Protein AF-A0A931XKP1-F1 (afdb_monomer_lite)

pLDDT: mean 71.16, std 20.83, range [29.48, 97.0]

Secondary structure (DSSP, 8-state):
-HHHHHHHHHHHHHHHHHHHHHHHHHTT--HHHHHHHHHHHTSTTSSS----HHHHHHHHHHHHHHHHHHHHHHS-HHHHHTTHHHHHHHHHHHHHHHHHHHHHHHHHTT--HHHHHHHHHHHH---HHHHHHHHHHTT-TTSHHHHHHHHHHHHHHHHHHHHHHHHHHTTS-TTTHHHHHHHHHHHHHHHHHHHHHHHHHHHHHHHHHHHHT--HHHHHHHHHHHHHHHHHHHHHTT--HHHHHHHHHHHHHHHHHHHHHHHHHTSTTHHHHHHHHHTTS--------------------------------------------------HHHHHHHHHHHHHHHHHHHHHHTT---------PPPPPPS---SSSSSSS--

Sequence (383 aa):
MAELGLIVDLVVVAAAALVGGGAARLLRQPTMVGYIVAGIAIGPYTPGPIGDVARVRTLAEVGVVLLMFTIGVELSLTRLAMVRDVAVYGGALQIVLTAAVGAVLGGWLGLPLAAALLFGAIVALSSTVVALRVLADRGQLGALHGRVALGVCLVQDLAVVPLIVVLPALGGPPEQLVGEVALALAKAAAILAIAYWLGGVLVPRVMQAIAAAQSRELFLLATIGLALGTALVASAFGLSLAVGAFLAGLVVSESEVRHRLTGHAARPAVRRAERRGAAGDTGGRGGGEGADHGDHRSRFRLHAARRRRGRPGGGAGRRDVVRRSGPRHAGGAAARRRLRAAAGRGAAEHARDAAALPARAHRRRPAAPRPGAALDTARRRGG

Structure (mmCIF, N/CA/C/O backbone):
data_AF-A0A931XKP1-F1
#
_entry.id   AF-A0A931XKP1-F1
#
loop_
_atom_site.group_PDB
_atom_site.id
_atom_site.type_symbol
_atom_site.label_atom_id
_atom_site.label_alt_id
_atom_site.label_comp_id
_atom_site.label_asym_id
_atom_site.label_entity_id
_atom_site.label_seq_id
_atom_site.pdbx_PDB_ins_code
_atom_site.Cartn_x
_atom_site.Cartn_y
_atom_site.Cartn_z
_atom_site.occupancy
_atom_site.B_iso_or_equiv
_atom_site.auth_seq_id
_atom_site.auth_comp_id
_atom_site.auth_asym_id
_atom_site.auth_atom_id
_atom_site.pdbx_PDB_model_num
ATOM 1 N N . MET A 1 1 ? 21.775 23.637 15.747 1.00 56.00 1 MET A N 1
ATOM 2 C CA . MET A 1 1 ? 21.099 24.003 14.477 1.00 56.00 1 MET A CA 1
ATOM 3 C C . MET A 1 1 ? 20.448 22.812 13.761 1.00 56.00 1 MET A C 1
ATOM 5 O O . MET A 1 1 ? 19.444 23.032 13.102 1.00 56.00 1 MET A O 1
ATOM 9 N N . ALA A 1 2 ? 20.937 21.568 13.906 1.00 60.50 2 ALA A N 1
ATOM 10 C CA . ALA A 1 2 ? 20.334 20.387 13.263 1.00 60.50 2 ALA A CA 1
ATOM 11 C C . ALA A 1 2 ? 18.875 20.098 13.687 1.00 60.50 2 ALA A C 1
ATOM 13 O O . ALA A 1 2 ? 18.058 19.760 12.833 1.00 60.50 2 ALA A O 1
ATOM 14 N N . GLU A 1 3 ? 18.531 20.294 14.968 1.00 62.72 3 GLU A N 1
ATOM 15 C CA . GLU A 1 3 ? 17.158 20.086 15.469 1.00 62.72 3 GLU A CA 1
ATOM 16 C C . GLU A 1 3 ? 16.148 21.103 14.925 1.00 62.72 3 GLU A C 1
ATOM 18 O O . GLU A 1 3 ? 15.026 20.741 14.579 1.00 62.72 3 GLU A O 1
ATOM 23 N N . LEU A 1 4 ? 16.567 22.363 14.757 1.00 77.19 4 LEU A N 1
ATOM 24 C CA . LEU A 1 4 ? 15.743 23.387 14.106 1.00 77.19 4 LEU A CA 1
ATOM 25 C C . LEU A 1 4 ? 15.487 23.048 12.632 1.00 77.19 4 LEU A C 1
ATOM 27 O O . LEU A 1 4 ? 14.446 23.423 12.109 1.00 77.19 4 LEU A O 1
ATOM 31 N N . GLY A 1 5 ? 16.389 22.303 11.983 1.00 81.62 5 GLY A N 1
ATOM 32 C CA . GLY A 1 5 ? 16.237 21.894 10.586 1.00 81.62 5 GLY A CA 1
ATOM 33 C C . GLY A 1 5 ? 14.982 21.054 10.347 1.00 81.62 5 GLY A C 1
ATOM 34 O O . GLY A 1 5 ? 14.227 21.354 9.434 1.00 81.62 5 GLY A O 1
ATOM 35 N N . LEU A 1 6 ? 14.693 20.075 11.215 1.00 82.38 6 LEU A N 1
ATOM 36 C CA . LEU A 1 6 ? 13.483 19.252 11.076 1.00 82.38 6 LEU A CA 1
ATOM 37 C C . LEU A 1 6 ? 12.203 20.079 11.266 1.00 82.38 6 LEU A C 1
ATOM 39 O O . LEU A 1 6 ? 11.222 19.880 10.555 1.00 82.38 6 LEU A O 1
ATOM 43 N N . ILE A 1 7 ? 12.208 21.001 12.232 1.00 86.12 7 ILE A N 1
ATOM 44 C CA . ILE A 1 7 ? 11.059 21.872 12.500 1.00 86.12 7 ILE A CA 1
ATOM 45 C C . ILE A 1 7 ? 10.824 22.807 11.311 1.00 86.12 7 ILE A C 1
ATOM 47 O O . ILE A 1 7 ? 9.687 22.958 10.872 1.00 86.12 7 ILE A O 1
ATOM 51 N N . VAL A 1 8 ? 11.887 23.405 10.770 1.00 86.44 8 VAL A N 1
ATOM 52 C CA . VAL A 1 8 ? 11.811 24.264 9.582 1.00 86.44 8 VAL A CA 1
ATOM 53 C C . VAL A 1 8 ? 11.289 23.473 8.385 1.00 86.44 8 VAL A C 1
ATOM 55 O O . VAL A 1 8 ? 10.339 23.927 7.751 1.00 86.44 8 VAL A O 1
ATOM 58 N N . ASP A 1 9 ? 11.819 22.274 8.132 1.00 85.50 9 ASP A N 1
ATOM 59 C CA . ASP A 1 9 ? 11.344 21.392 7.060 1.00 85.50 9 ASP A CA 1
ATOM 60 C C . ASP A 1 9 ? 9.846 21.088 7.221 1.00 85.50 9 ASP A C 1
ATOM 62 O O . ASP A 1 9 ? 9.080 21.196 6.264 1.00 85.50 9 ASP A O 1
ATOM 66 N N . LEU A 1 10 ? 9.391 20.790 8.443 1.00 87.06 10 LEU A N 1
ATOM 67 C CA . LEU A 1 10 ? 7.980 20.529 8.727 1.00 87.06 10 LEU A CA 1
ATOM 68 C C . LEU A 1 10 ? 7.099 21.754 8.465 1.00 87.06 10 LEU A C 1
ATOM 70 O O . LEU A 1 10 ? 6.031 21.627 7.869 1.00 87.06 10 LEU A O 1
ATOM 74 N N . VAL A 1 11 ? 7.536 22.935 8.907 1.00 88.94 11 VAL A N 1
ATOM 75 C CA . VAL A 1 11 ? 6.804 24.191 8.704 1.00 88.94 11 VAL A CA 1
ATOM 76 C C . VAL A 1 11 ? 6.710 24.515 7.216 1.00 88.94 11 VAL A C 1
ATOM 78 O O . VAL A 1 11 ? 5.626 24.850 6.740 1.00 88.94 11 VAL A O 1
ATOM 81 N N . VAL A 1 12 ? 7.806 24.368 6.468 1.00 88.00 12 VAL A N 1
ATOM 82 C CA . VAL A 1 12 ? 7.839 24.603 5.018 1.00 88.00 12 VAL A CA 1
ATOM 83 C C . VAL A 1 12 ? 6.933 23.612 4.291 1.00 88.00 12 VAL A C 1
ATOM 85 O O . VAL A 1 12 ? 6.090 24.034 3.499 1.00 88.00 12 VAL A O 1
ATOM 88 N N . VAL A 1 13 ? 7.033 22.314 4.596 1.00 89.12 13 VAL A N 1
ATOM 89 C CA . VAL A 1 13 ? 6.177 21.274 4.004 1.00 89.12 13 VAL A CA 1
ATOM 90 C C . VAL A 1 13 ? 4.704 21.524 4.329 1.00 89.12 13 VAL A C 1
ATOM 92 O O . VAL A 1 13 ? 3.862 21.445 3.437 1.00 89.12 13 VAL A O 1
ATOM 95 N N . ALA A 1 14 ? 4.372 21.874 5.574 1.00 90.56 14 ALA A N 1
ATOM 96 C CA . ALA A 1 14 ? 2.999 22.160 5.984 1.00 90.56 14 ALA A CA 1
ATOM 97 C C . ALA A 1 14 ? 2.441 23.419 5.302 1.00 90.56 14 ALA A C 1
ATOM 99 O O . ALA A 1 14 ? 1.307 23.402 4.819 1.00 90.56 14 ALA A O 1
ATOM 100 N N . ALA A 1 15 ? 3.231 24.492 5.216 1.00 92.25 15 ALA A N 1
ATOM 101 C CA . ALA A 1 15 ? 2.845 25.719 4.528 1.00 92.25 15 ALA A CA 1
ATOM 102 C C . ALA A 1 15 ? 2.634 25.473 3.027 1.00 92.25 15 ALA A C 1
ATOM 104 O O . ALA A 1 15 ? 1.596 25.850 2.478 1.00 92.25 15 ALA A O 1
ATOM 105 N N . ALA A 1 16 ? 3.566 24.776 2.374 1.00 91.50 16 ALA A N 1
ATOM 106 C CA . ALA A 1 16 ? 3.456 24.412 0.967 1.00 91.50 16 ALA A CA 1
ATOM 107 C C . ALA A 1 16 ? 2.236 23.516 0.713 1.00 91.50 16 ALA A C 1
ATOM 109 O O . ALA A 1 16 ? 1.467 23.773 -0.212 1.00 91.50 16 ALA A O 1
ATOM 110 N N . ALA A 1 17 ? 1.997 22.513 1.563 1.00 92.25 17 ALA A N 1
ATOM 111 C CA . ALA A 1 17 ? 0.823 21.652 1.475 1.00 92.25 17 ALA A CA 1
ATOM 112 C C . ALA A 1 17 ? -0.487 22.433 1.675 1.00 92.25 17 ALA A C 1
ATOM 114 O O . ALA A 1 17 ? -1.465 22.166 0.977 1.00 92.25 17 ALA A O 1
ATOM 115 N N . LEU A 1 18 ? -0.522 23.419 2.577 1.00 94.94 18 LEU A N 1
ATOM 116 C CA . LEU A 1 18 ? -1.689 24.277 2.788 1.00 94.94 18 LEU A CA 1
ATOM 117 C C . LEU A 1 18 ? -1.983 25.139 1.556 1.00 94.94 18 LEU A C 1
ATOM 119 O O . LEU A 1 18 ? -3.131 25.195 1.111 1.00 94.94 18 LEU A O 1
ATOM 123 N N . VAL A 1 19 ? -0.954 25.752 0.969 1.00 95.75 19 VAL A N 1
ATOM 124 C CA . VAL A 1 19 ? -1.081 26.546 -0.262 1.00 95.75 19 VAL A CA 1
ATOM 125 C C . VAL A 1 19 ? -1.497 25.660 -1.436 1.00 95.75 19 VAL A C 1
ATOM 127 O O . VAL A 1 19 ? -2.503 25.940 -2.086 1.00 95.75 19 VAL A O 1
ATOM 130 N N . GLY A 1 20 ? -0.784 24.559 -1.684 1.00 95.44 20 GLY A N 1
ATOM 131 C CA . GLY A 1 20 ? -1.057 23.647 -2.795 1.00 95.44 20 GLY A CA 1
ATOM 132 C C . GLY A 1 20 ? -2.411 22.954 -2.674 1.00 95.44 20 GLY A C 1
ATOM 133 O O . GLY A 1 20 ? -3.186 22.927 -3.630 1.00 95.44 20 GLY A O 1
ATOM 134 N N . GLY A 1 21 ? -2.749 22.443 -1.490 1.00 94.25 21 GLY A N 1
ATOM 135 C CA . GLY A 1 21 ? -4.053 21.843 -1.211 1.00 94.25 21 GLY A CA 1
ATOM 136 C C . GLY A 1 21 ? -5.198 22.855 -1.298 1.00 94.25 21 GLY A C 1
ATOM 137 O O . GLY A 1 21 ? -6.258 22.538 -1.841 1.00 94.25 21 GLY A O 1
ATOM 138 N N . GLY A 1 22 ? -4.982 24.085 -0.821 1.00 94.69 22 GLY A N 1
ATOM 139 C CA . GLY A 1 22 ? -5.926 25.194 -0.960 1.00 94.69 22 GLY A CA 1
ATOM 140 C C . GLY A 1 22 ? -6.169 25.571 -2.422 1.00 94.69 22 GLY A C 1
ATOM 141 O O . GLY A 1 22 ? -7.321 25.675 -2.845 1.00 94.69 22 GLY A O 1
ATOM 142 N N . ALA A 1 23 ? -5.101 25.684 -3.215 1.00 96.06 23 ALA A N 1
ATOM 143 C CA . ALA A 1 23 ? -5.175 25.940 -4.650 1.00 96.06 23 ALA A CA 1
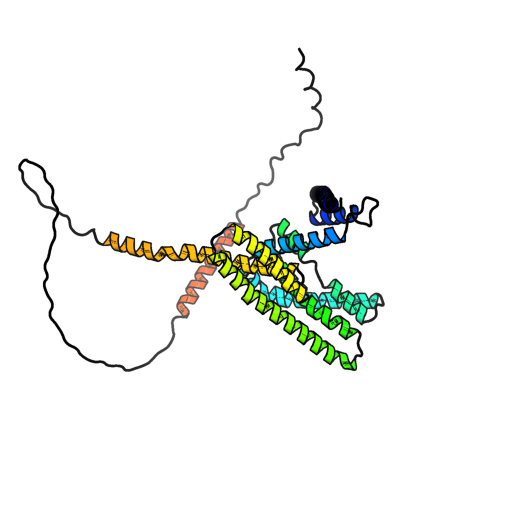ATOM 144 C C . ALA A 1 23 ? -5.897 24.805 -5.394 1.00 96.06 23 ALA A C 1
ATOM 146 O O . ALA A 1 23 ? -6.819 25.066 -6.166 1.00 96.06 23 ALA A O 1
ATOM 147 N N . ALA A 1 24 ? -5.563 23.542 -5.109 1.00 94.50 24 ALA A N 1
ATOM 148 C CA . ALA A 1 24 ? -6.254 22.389 -5.685 1.00 94.50 24 ALA A CA 1
ATOM 149 C C . ALA A 1 24 ? -7.754 22.415 -5.359 1.00 94.50 24 ALA A C 1
ATOM 151 O O . ALA A 1 24 ? -8.585 22.242 -6.250 1.00 94.50 24 ALA A O 1
ATOM 152 N N . ARG A 1 25 ? -8.117 22.723 -4.107 1.00 92.25 25 ARG A N 1
ATOM 153 C CA . ARG A 1 25 ? -9.518 22.863 -3.696 1.00 92.25 25 ARG A CA 1
ATOM 154 C C . ARG A 1 25 ? -10.227 23.999 -4.438 1.00 92.25 25 ARG A C 1
ATOM 156 O O . ARG A 1 25 ? -11.373 23.815 -4.847 1.00 92.25 25 ARG A O 1
ATOM 163 N N . LEU A 1 26 ? -9.566 25.142 -4.639 1.00 94.19 26 LEU A N 1
ATOM 164 C CA . LEU A 1 26 ? -10.112 26.270 -5.402 1.00 94.19 26 LEU A CA 1
ATOM 165 C C . LEU A 1 26 ? -10.376 25.886 -6.867 1.00 94.19 26 LEU A C 1
ATOM 167 O O . LEU A 1 26 ? -11.410 26.245 -7.428 1.00 94.19 26 LEU A O 1
ATOM 171 N N . LEU A 1 27 ? -9.492 25.071 -7.445 1.00 94.94 27 LEU A N 1
ATOM 172 C CA . LEU A 1 27 ? -9.618 24.504 -8.790 1.00 94.94 27 LEU A CA 1
ATOM 173 C C . LEU A 1 27 ? -10.563 23.291 -8.869 1.00 94.94 27 LEU A C 1
ATOM 175 O O . LEU A 1 27 ? -10.688 22.682 -9.932 1.00 94.94 27 LEU A O 1
ATOM 179 N N . ARG A 1 28 ? -11.239 22.928 -7.767 1.00 90.75 28 ARG A N 1
ATOM 180 C CA . ARG A 1 28 ? -12.117 21.745 -7.649 1.00 90.75 28 ARG A CA 1
ATOM 181 C C . ARG A 1 28 ? -11.408 20.413 -7.937 1.00 90.75 28 ARG A C 1
ATOM 183 O O . ARG A 1 28 ? -12.041 19.454 -8.374 1.00 90.75 28 ARG A O 1
ATOM 190 N N . GLN A 1 29 ? -10.108 20.351 -7.670 1.00 90.38 29 GLN A N 1
ATOM 191 C CA . GLN A 1 29 ? -9.283 19.149 -7.773 1.00 90.38 29 GLN A CA 1
ATOM 192 C C . GLN A 1 29 ? -9.132 18.454 -6.406 1.00 90.38 29 GLN A C 1
ATOM 194 O O . GLN A 1 29 ? -9.282 19.103 -5.365 1.00 90.38 29 GLN A O 1
ATOM 199 N N . PRO A 1 30 ? -8.823 17.142 -6.371 1.00 86.38 30 PRO A N 1
ATOM 200 C CA . PRO A 1 30 ? -8.467 16.451 -5.134 1.00 86.38 30 PRO A CA 1
ATOM 201 C C . PRO A 1 30 ? -7.261 17.113 -4.454 1.00 86.38 30 PRO A C 1
ATOM 203 O O . PRO A 1 30 ? -6.256 17.401 -5.104 1.00 86.38 30 PRO A O 1
ATOM 206 N N . THR A 1 31 ? -7.331 17.315 -3.138 1.00 89.00 31 THR A N 1
ATOM 207 C CA . THR A 1 31 ? -6.280 17.990 -2.350 1.00 89.00 31 THR A CA 1
ATOM 208 C C . THR A 1 31 ? -4.924 17.293 -2.446 1.00 89.00 31 THR A C 1
ATOM 210 O O . THR A 1 31 ? -3.903 17.973 -2.486 1.00 89.00 31 THR A O 1
ATOM 213 N N . MET A 1 32 ? -4.912 15.962 -2.585 1.00 88.00 32 MET A N 1
ATOM 214 C CA . MET A 1 32 ? -3.701 15.166 -2.827 1.00 88.00 32 MET A CA 1
ATOM 215 C C . MET A 1 32 ? -2.896 15.645 -4.039 1.00 88.00 32 MET A C 1
ATOM 217 O O . MET A 1 32 ? -1.671 15.676 -3.972 1.00 88.00 32 MET A O 1
ATOM 221 N N . VAL A 1 33 ? -3.558 16.068 -5.123 1.00 89.69 33 VAL A N 1
ATOM 222 C CA . VAL A 1 33 ? -2.868 16.620 -6.303 1.00 89.69 33 VAL A CA 1
ATOM 223 C C . VAL A 1 33 ? -2.116 17.892 -5.915 1.00 89.69 33 VAL A C 1
ATOM 225 O O . VAL A 1 33 ? -0.951 18.056 -6.261 1.00 89.69 33 VAL A O 1
ATOM 228 N N . GLY A 1 34 ? -2.757 18.755 -5.124 1.00 92.12 34 GLY A N 1
ATOM 229 C CA . GLY A 1 34 ? -2.144 19.966 -4.586 1.00 92.12 34 GLY A CA 1
ATOM 230 C C . GLY A 1 34 ? -0.942 19.686 -3.687 1.00 92.12 34 GLY A C 1
ATOM 231 O O . GLY A 1 34 ? 0.064 20.379 -3.796 1.00 92.12 34 GLY A O 1
ATOM 232 N N . TYR A 1 35 ? -1.014 18.655 -2.840 1.00 91.19 35 TYR A N 1
ATOM 233 C CA . TYR A 1 35 ? 0.106 18.249 -1.984 1.00 91.19 35 TYR A CA 1
ATOM 234 C C . TYR A 1 35 ? 1.300 17.731 -2.792 1.00 91.19 35 TYR A C 1
ATOM 236 O O . TYR A 1 35 ? 2.434 18.088 -2.489 1.00 91.19 35 TYR A O 1
ATOM 244 N N . ILE A 1 36 ? 1.055 16.938 -3.842 1.00 90.94 36 ILE A N 1
ATOM 245 C CA . ILE A 1 36 ? 2.113 16.426 -4.726 1.00 90.94 36 ILE A CA 1
ATOM 246 C C . ILE A 1 36 ? 2.783 17.579 -5.478 1.00 90.94 36 ILE A C 1
ATOM 248 O O . ILE A 1 36 ? 4.006 17.678 -5.475 1.00 90.94 36 ILE A O 1
ATOM 252 N N . VAL A 1 37 ? 1.997 18.481 -6.075 1.00 91.56 37 VAL A N 1
ATOM 253 C CA . VAL A 1 37 ? 2.530 19.649 -6.797 1.00 91.56 37 VAL A CA 1
ATOM 254 C C . VAL A 1 37 ? 3.321 20.560 -5.859 1.00 91.56 37 VAL A C 1
ATOM 256 O O . VAL A 1 37 ? 4.417 20.986 -6.210 1.00 91.56 37 VAL A O 1
ATOM 259 N N . ALA A 1 38 ? 2.811 20.811 -4.650 1.00 91.00 38 ALA A N 1
ATOM 260 C CA . ALA A 1 38 ? 3.537 21.563 -3.632 1.00 91.00 38 ALA A CA 1
ATOM 261 C C . ALA A 1 38 ? 4.861 20.886 -3.260 1.00 91.00 38 ALA A C 1
ATOM 263 O O . ALA A 1 38 ? 5.884 21.559 -3.210 1.00 91.00 38 ALA A O 1
ATOM 264 N N . GLY A 1 39 ? 4.858 19.563 -3.060 1.00 89.75 39 GLY A N 1
ATOM 265 C CA . GLY A 1 39 ? 6.057 18.777 -2.770 1.00 89.75 39 GLY A CA 1
ATOM 266 C C . GLY A 1 39 ? 7.102 18.828 -3.887 1.00 89.75 39 GLY A C 1
ATOM 267 O O . GLY A 1 39 ? 8.287 18.953 -3.601 1.00 89.75 39 GLY A O 1
ATOM 268 N N . ILE A 1 40 ? 6.677 18.794 -5.155 1.00 88.88 40 ILE A N 1
ATOM 269 C CA . ILE A 1 40 ? 7.571 18.976 -6.311 1.00 88.88 40 ILE A CA 1
ATOM 270 C C . ILE A 1 40 ? 8.167 20.392 -6.304 1.00 88.88 40 ILE A C 1
ATOM 272 O O . ILE A 1 40 ? 9.373 20.551 -6.495 1.00 88.88 40 ILE A O 1
ATOM 276 N N . ALA A 1 41 ? 7.343 21.407 -6.027 1.00 87.81 41 ALA A N 1
ATOM 277 C CA . ALA A 1 41 ? 7.756 22.809 -6.010 1.00 87.81 41 ALA A CA 1
ATOM 278 C C . ALA A 1 41 ? 8.759 23.147 -4.891 1.00 87.81 41 ALA A C 1
ATOM 280 O O . ALA A 1 41 ? 9.595 24.021 -5.078 1.00 87.81 41 ALA A O 1
ATOM 281 N N . ILE A 1 42 ? 8.700 22.466 -3.743 1.00 87.00 42 ILE A N 1
ATOM 282 C CA . ILE A 1 42 ? 9.685 22.629 -2.652 1.00 87.00 42 ILE A CA 1
ATOM 283 C C . ILE A 1 42 ? 10.775 21.545 -2.657 1.00 87.00 42 ILE A C 1
ATOM 285 O O . ILE A 1 42 ? 11.597 21.482 -1.746 1.00 87.00 42 ILE A O 1
ATOM 289 N N . GLY A 1 43 ? 10.743 20.646 -3.641 1.00 85.12 43 GLY A N 1
ATOM 290 C CA . GLY A 1 43 ? 11.675 19.534 -3.762 1.00 85.12 43 GLY A CA 1
ATOM 291 C C . GLY A 1 43 ? 13.014 19.942 -4.386 1.00 85.12 43 GLY A C 1
ATOM 292 O O . GLY A 1 43 ? 13.148 21.045 -4.915 1.00 85.12 43 GLY A O 1
ATOM 293 N N . PRO A 1 44 ? 13.998 19.024 -4.420 1.00 82.31 44 PRO A N 1
ATOM 294 C CA . PRO A 1 44 ? 15.345 19.295 -4.941 1.00 82.31 44 PRO A CA 1
ATOM 295 C C . PRO A 1 44 ? 15.383 19.660 -6.433 1.00 82.31 44 PRO A C 1
ATOM 297 O O . PRO A 1 44 ? 16.399 20.133 -6.930 1.00 82.31 44 PRO A O 1
ATOM 300 N N . TYR A 1 45 ? 14.285 19.424 -7.152 1.00 80.69 45 TYR A N 1
ATOM 301 C CA . TYR A 1 45 ? 14.147 19.695 -8.582 1.00 80.69 45 TYR A CA 1
ATOM 302 C C . TYR A 1 45 ? 13.662 21.120 -8.890 1.00 80.69 45 TYR A C 1
ATOM 304 O O . TYR A 1 45 ? 13.551 21.474 -10.062 1.00 80.69 45 TYR A O 1
ATOM 312 N N . THR A 1 46 ? 13.384 21.935 -7.867 1.00 80.94 46 THR A N 1
ATOM 313 C CA . THR A 1 46 ? 12.979 23.338 -8.014 1.00 80.94 46 THR A CA 1
ATOM 314 C C . THR A 1 46 ? 14.045 24.251 -7.390 1.00 80.94 46 THR A C 1
ATOM 316 O O . THR A 1 46 ? 14.576 23.918 -6.330 1.00 80.94 46 THR A O 1
ATOM 319 N N . PRO A 1 47 ? 14.393 25.401 -8.003 1.00 73.25 47 PRO A N 1
ATOM 320 C CA . PRO A 1 47 ? 15.362 26.329 -7.423 1.00 73.25 47 PRO A CA 1
ATOM 321 C C . PRO A 1 47 ? 14.884 26.860 -6.062 1.00 73.25 47 PRO A C 1
ATOM 323 O O . PRO A 1 47 ? 13.808 27.450 -5.974 1.00 73.25 47 PRO A O 1
ATOM 326 N N . GLY A 1 48 ? 15.680 26.685 -5.004 1.00 72.25 48 GLY A N 1
ATOM 327 C CA . GLY A 1 48 ? 15.346 27.176 -3.665 1.00 72.25 48 GLY A CA 1
ATOM 328 C C . GLY A 1 48 ? 16.071 26.433 -2.537 1.00 72.25 48 GLY A C 1
ATOM 329 O O . GLY A 1 48 ? 16.934 25.598 -2.806 1.00 72.25 48 GLY A O 1
ATOM 330 N N . PRO A 1 49 ? 15.749 26.739 -1.266 1.00 66.50 49 PRO A N 1
ATOM 331 C CA . PRO A 1 49 ? 16.238 25.985 -0.117 1.00 66.50 49 PRO A CA 1
ATOM 332 C C . PRO A 1 49 ? 15.715 24.546 -0.175 1.00 66.50 49 PRO A C 1
ATOM 334 O O . PRO A 1 49 ? 14.506 24.322 -0.141 1.00 66.50 49 PRO A O 1
ATOM 337 N N . ILE A 1 50 ? 16.622 23.575 -0.265 1.00 67.25 50 ILE A N 1
ATOM 338 C CA . ILE A 1 50 ? 16.281 22.151 -0.333 1.00 67.25 50 ILE A CA 1
ATOM 339 C C . ILE A 1 50 ? 16.316 21.588 1.089 1.00 67.25 50 ILE A C 1
ATOM 341 O O . ILE A 1 50 ? 17.376 21.542 1.714 1.00 67.25 50 ILE A O 1
ATOM 345 N N . GLY A 1 51 ? 15.153 21.176 1.595 1.00 68.31 51 GLY A N 1
ATOM 346 C CA . GLY A 1 51 ? 15.045 20.436 2.854 1.00 68.31 51 GLY A CA 1
ATOM 347 C C . GLY A 1 51 ? 15.639 19.031 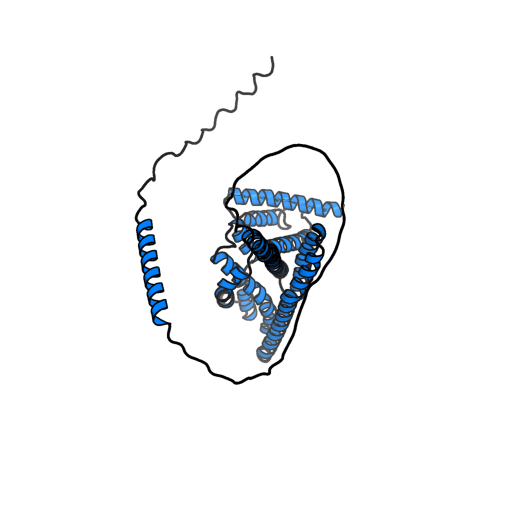2.739 1.00 68.31 51 GLY A C 1
ATOM 348 O O . GLY A 1 51 ? 15.832 18.496 1.643 1.00 68.31 51 GLY A O 1
ATOM 349 N N . ASP A 1 52 ? 15.924 18.398 3.872 1.00 76.75 52 ASP A N 1
ATOM 350 C CA . ASP A 1 52 ? 16.498 17.054 3.873 1.00 76.75 52 ASP A CA 1
ATOM 351 C C . ASP A 1 52 ? 15.442 16.009 3.481 1.00 76.75 52 ASP A C 1
ATOM 353 O O . ASP A 1 52 ? 14.593 15.596 4.278 1.00 76.75 52 ASP A O 1
ATOM 357 N N . VAL A 1 53 ? 15.509 15.561 2.225 1.00 81.44 53 VAL A N 1
ATOM 358 C CA . VAL A 1 53 ? 14.563 14.603 1.636 1.00 81.44 53 VAL A CA 1
ATOM 359 C C . VAL A 1 53 ? 14.501 13.299 2.436 1.00 81.44 53 VAL A C 1
ATOM 361 O O . VAL A 1 53 ? 13.426 12.708 2.546 1.00 81.44 53 VAL A O 1
ATOM 364 N N . ALA A 1 54 ? 15.613 12.851 3.029 1.00 83.00 54 ALA A N 1
ATOM 365 C CA . ALA A 1 54 ? 15.631 11.622 3.816 1.00 83.00 54 ALA A CA 1
ATOM 366 C C . ALA A 1 54 ? 14.820 11.782 5.111 1.00 83.00 54 ALA A C 1
ATOM 368 O O . ALA A 1 54 ? 14.013 10.912 5.442 1.00 83.00 54 ALA A O 1
ATOM 369 N N . ARG A 1 55 ? 14.960 12.920 5.804 1.00 82.31 55 ARG A N 1
ATOM 370 C CA . ARG A 1 55 ? 14.162 13.227 7.005 1.00 82.31 55 ARG A CA 1
ATOM 371 C C . ARG A 1 55 ? 12.674 13.351 6.692 1.00 82.31 55 ARG A C 1
ATOM 373 O O . ARG A 1 55 ? 11.852 12.756 7.390 1.00 82.31 55 ARG A O 1
ATOM 380 N N . VAL A 1 56 ? 12.329 14.071 5.623 1.00 84.31 56 VAL A N 1
ATOM 381 C CA . VAL A 1 56 ? 10.932 14.229 5.187 1.00 84.31 56 VAL A CA 1
ATOM 382 C C . VAL A 1 56 ? 10.326 12.882 4.784 1.00 84.31 56 VAL A C 1
ATOM 384 O O . VAL A 1 56 ? 9.174 12.610 5.118 1.00 84.31 56 VAL A O 1
ATOM 387 N N . ARG A 1 57 ? 11.099 12.002 4.133 1.00 87.94 57 ARG A N 1
ATOM 388 C CA . ARG A 1 57 ? 10.650 10.656 3.750 1.00 87.94 57 ARG A CA 1
ATOM 389 C C . ARG A 1 57 ? 10.291 9.798 4.960 1.00 87.94 57 ARG A C 1
ATOM 391 O O . ARG A 1 57 ? 9.200 9.235 4.981 1.00 87.94 57 ARG A O 1
ATOM 398 N N . THR A 1 58 ? 11.154 9.730 5.972 1.00 87.31 58 THR A N 1
ATOM 399 C CA . THR A 1 58 ? 10.869 8.958 7.195 1.00 87.31 58 THR A CA 1
ATOM 400 C C . THR A 1 58 ? 9.596 9.457 7.878 1.00 87.31 58 THR A C 1
ATOM 402 O O . THR A 1 58 ? 8.757 8.668 8.312 1.00 87.31 58 THR A O 1
ATOM 405 N N . LEU A 1 59 ? 9.400 10.778 7.926 1.00 87.19 59 LEU A N 1
ATOM 406 C CA . LEU A 1 59 ? 8.193 11.361 8.504 1.00 87.19 59 LEU A CA 1
ATOM 407 C C . LEU A 1 59 ? 6.940 11.060 7.664 1.00 87.19 59 LEU A C 1
ATOM 409 O O . LEU A 1 59 ? 5.874 10.777 8.215 1.00 87.19 59 LEU A O 1
ATOM 413 N N . ALA A 1 60 ? 7.067 11.076 6.335 1.00 89.19 60 ALA A N 1
ATOM 414 C CA . ALA A 1 60 ? 5.991 10.709 5.422 1.00 89.19 60 ALA A CA 1
ATOM 415 C C . ALA A 1 60 ? 5.574 9.240 5.592 1.00 89.19 60 ALA A C 1
ATOM 417 O O . ALA A 1 60 ? 4.379 8.951 5.590 1.00 89.19 60 ALA A O 1
ATOM 418 N N . GLU A 1 61 ? 6.521 8.323 5.808 1.00 89.25 61 GLU A N 1
ATOM 419 C CA . GLU A 1 61 ? 6.234 6.909 6.083 1.00 89.25 61 GLU A CA 1
ATOM 420 C C . GLU A 1 61 ? 5.410 6.738 7.370 1.00 89.25 61 GLU A C 1
ATOM 422 O O . GLU A 1 61 ? 4.403 6.026 7.366 1.00 89.25 61 GLU A O 1
ATOM 427 N N . VAL A 1 62 ? 5.748 7.468 8.441 1.00 91.12 62 VAL A N 1
ATOM 428 C CA . VAL A 1 62 ? 4.942 7.499 9.677 1.00 91.12 62 VAL A CA 1
ATOM 429 C C . VAL A 1 62 ? 3.541 8.061 9.411 1.00 91.12 62 VAL A C 1
ATOM 431 O O . VAL A 1 62 ? 2.547 7.483 9.853 1.00 91.12 62 VAL A O 1
ATOM 434 N N . GLY A 1 63 ? 3.435 9.153 8.650 1.00 91.25 63 GLY A N 1
ATOM 435 C CA . GLY A 1 63 ? 2.147 9.734 8.262 1.00 91.25 63 GLY A CA 1
ATOM 436 C C . GLY A 1 63 ? 1.265 8.758 7.474 1.00 91.25 63 GLY A C 1
ATOM 437 O O . GLY A 1 63 ? 0.066 8.659 7.739 1.00 91.25 63 GLY A O 1
ATOM 438 N N . VAL A 1 64 ? 1.855 7.989 6.553 1.00 90.44 64 VAL A N 1
ATOM 439 C CA . VAL A 1 64 ? 1.161 6.938 5.795 1.00 90.44 64 VAL A CA 1
ATOM 440 C C . VAL A 1 64 ? 0.697 5.810 6.713 1.00 90.44 64 VAL A C 1
ATOM 442 O O . VAL A 1 64 ? -0.447 5.375 6.585 1.00 90.44 64 VAL A O 1
ATOM 445 N N . VAL A 1 65 ? 1.527 5.368 7.662 1.00 92.44 65 VAL A N 1
ATOM 446 C CA . VAL A 1 65 ? 1.143 4.356 8.660 1.00 92.44 65 VAL A CA 1
ATOM 447 C C . VAL A 1 65 ? -0.074 4.817 9.461 1.00 92.44 65 VAL A C 1
ATOM 449 O O . VAL A 1 65 ? -1.068 4.097 9.531 1.00 92.44 65 VAL A O 1
ATOM 452 N N . LEU A 1 66 ? -0.048 6.036 10.004 1.00 92.00 66 LEU A N 1
ATOM 453 C CA . LEU A 1 66 ? -1.165 6.576 10.786 1.00 92.00 66 LEU A CA 1
ATOM 454 C C . LEU A 1 66 ? -2.435 6.753 9.940 1.00 92.00 66 LEU A C 1
ATOM 456 O O . LEU A 1 66 ? -3.536 6.441 10.402 1.00 92.00 66 LEU A O 1
ATOM 460 N N . LEU A 1 67 ? -2.296 7.207 8.691 1.00 90.38 67 LEU A N 1
ATOM 461 C CA . LEU A 1 67 ? -3.413 7.341 7.759 1.00 90.38 67 LEU A CA 1
ATOM 462 C C . LEU A 1 67 ? -4.055 5.983 7.458 1.00 90.38 67 LEU A C 1
ATOM 464 O O . LEU A 1 67 ? -5.269 5.834 7.575 1.00 90.38 67 LEU A O 1
ATOM 468 N N . MET A 1 68 ? -3.249 4.992 7.083 1.00 89.56 68 MET A N 1
ATOM 469 C CA . MET A 1 68 ? -3.728 3.656 6.730 1.00 89.56 68 MET A CA 1
ATOM 470 C C . MET A 1 68 ? -4.335 2.938 7.930 1.00 89.56 68 MET A C 1
ATOM 472 O O . MET A 1 68 ? -5.376 2.301 7.794 1.00 89.56 68 MET A O 1
ATOM 476 N N . PHE A 1 69 ? -3.747 3.111 9.113 1.00 90.88 69 PHE A N 1
ATOM 477 C CA . PHE A 1 69 ? -4.327 2.639 10.363 1.00 90.88 69 PHE A CA 1
ATOM 478 C C . PHE A 1 69 ? -5.711 3.250 10.613 1.00 90.88 69 PHE A C 1
ATOM 480 O O . PHE A 1 69 ? -6.665 2.518 10.866 1.00 90.88 69 PHE A O 1
ATOM 487 N N . THR A 1 70 ? -5.841 4.573 10.480 1.00 89.00 70 THR A N 1
ATOM 488 C CA . THR A 1 70 ? -7.118 5.280 10.673 1.00 89.00 70 THR A CA 1
ATOM 489 C C . THR A 1 70 ? -8.184 4.768 9.706 1.00 89.00 70 THR A C 1
ATOM 491 O O . THR A 1 70 ? -9.281 4.418 10.135 1.00 89.00 70 THR A O 1
ATOM 494 N N . ILE A 1 71 ? -7.843 4.627 8.420 1.00 87.81 71 ILE A N 1
ATOM 495 C CA . ILE A 1 71 ? -8.749 4.040 7.421 1.00 87.81 71 ILE A CA 1
ATOM 496 C C . ILE A 1 71 ? -9.120 2.601 7.811 1.00 87.81 71 ILE A C 1
ATOM 498 O O . ILE A 1 71 ? -10.281 2.217 7.695 1.00 87.81 71 ILE A O 1
ATOM 502 N N . GLY A 1 72 ? -8.168 1.808 8.311 1.00 87.31 72 GLY A N 1
ATOM 503 C CA . GLY A 1 72 ? -8.423 0.458 8.813 1.00 87.31 72 GLY A CA 1
ATOM 504 C C . GLY A 1 72 ? -9.440 0.429 9.959 1.00 87.31 72 GLY A C 1
ATOM 505 O O . GLY A 1 72 ? -10.332 -0.415 9.950 1.00 87.31 72 GLY A O 1
ATOM 506 N N . VAL A 1 73 ? -9.351 1.366 10.910 1.00 86.44 73 VAL A N 1
ATOM 507 C CA . VAL A 1 73 ? -10.286 1.478 12.048 1.00 86.44 73 VAL A CA 1
ATOM 508 C C . VAL A 1 73 ? -11.696 1.875 11.601 1.00 86.44 73 VAL A C 1
ATOM 510 O O . VAL A 1 73 ? -12.679 1.389 12.159 1.00 86.44 73 VAL A O 1
ATOM 513 N N . GLU A 1 74 ? -11.818 2.736 10.590 1.00 83.62 74 GLU A N 1
ATOM 514 C CA . GLU A 1 74 ? -13.116 3.176 10.056 1.00 83.62 74 GLU A CA 1
ATOM 515 C C . GLU A 1 74 ? -13.862 2.080 9.274 1.00 83.62 74 GLU A C 1
ATOM 517 O O . GLU A 1 74 ? -15.072 2.179 9.028 1.00 83.62 74 GLU A O 1
ATOM 522 N N . LEU A 1 75 ? -13.159 1.026 8.862 1.00 80.19 75 LEU A N 1
ATOM 523 C CA . LEU A 1 75 ? -13.711 -0.043 8.043 1.00 80.19 75 LEU A CA 1
ATOM 524 C C . LEU A 1 75 ? -14.255 -1.200 8.871 1.00 80.19 75 LEU A C 1
ATOM 526 O O . LEU A 1 75 ? -13.900 -1.437 10.015 1.00 80.19 75 LEU A O 1
ATOM 530 N N . SER A 1 76 ? -15.144 -1.968 8.243 1.00 78.31 76 SER A N 1
ATOM 531 C CA . SER A 1 76 ? -15.738 -3.160 8.840 1.00 78.31 76 SER A CA 1
ATOM 532 C C . SER A 1 76 ? -15.300 -4.394 8.066 1.00 78.31 76 SER A C 1
ATOM 534 O O . SER A 1 76 ? -15.648 -4.550 6.890 1.00 78.31 76 SER A O 1
ATOM 536 N N . LEU A 1 77 ? -14.613 -5.309 8.752 1.00 77.50 77 LEU A N 1
ATOM 537 C CA . LEU A 1 77 ? -14.220 -6.615 8.216 1.00 77.50 77 LEU A CA 1
ATOM 538 C C . LEU A 1 77 ? -15.425 -7.409 7.694 1.00 77.50 77 LEU A C 1
ATOM 540 O O . LEU A 1 77 ? -15.375 -7.963 6.598 1.00 77.50 77 LEU A O 1
ATOM 544 N N . THR A 1 78 ? -16.558 -7.373 8.401 1.00 80.62 78 THR A N 1
ATOM 545 C CA . THR A 1 78 ? -17.808 -8.010 7.952 1.00 80.62 78 THR A CA 1
ATOM 546 C C . THR A 1 78 ? -18.280 -7.466 6.602 1.00 80.62 78 THR A C 1
ATOM 548 O O . THR A 1 78 ? -18.749 -8.215 5.748 1.00 80.62 78 THR A O 1
ATOM 551 N N . ARG A 1 79 ? -18.150 -6.153 6.381 1.00 81.00 79 ARG A N 1
ATOM 552 C CA . ARG A 1 79 ? -18.554 -5.508 5.124 1.00 81.00 79 ARG A CA 1
ATOM 553 C C . ARG A 1 79 ? -17.586 -5.795 3.984 1.00 81.00 79 ARG A C 1
ATOM 555 O O . ARG A 1 79 ? -18.040 -5.863 2.843 1.00 81.00 79 ARG A O 1
ATOM 562 N N . LEU A 1 80 ? -16.298 -5.945 4.280 1.00 83.06 80 LEU A N 1
ATOM 563 C CA . LEU A 1 80 ? -15.287 -6.341 3.303 1.00 83.06 80 LEU A CA 1
ATOM 564 C C . LEU A 1 80 ? -15.453 -7.813 2.898 1.00 83.06 80 LEU A C 1
ATOM 566 O O . LEU A 1 80 ? -15.379 -8.140 1.717 1.00 83.06 80 LEU A O 1
ATOM 570 N N . ALA A 1 81 ? -15.796 -8.685 3.851 1.00 85.50 81 ALA A N 1
ATOM 571 C CA . ALA A 1 81 ? -16.060 -10.099 3.594 1.00 85.50 81 ALA A CA 1
ATOM 572 C C . ALA A 1 81 ? -17.195 -10.323 2.575 1.00 85.50 81 ALA A C 1
ATOM 574 O O . ALA A 1 81 ? -17.137 -11.271 1.797 1.00 85.50 81 ALA A O 1
ATOM 575 N N . MET A 1 82 ? -18.185 -9.423 2.523 1.00 87.88 82 MET A N 1
ATOM 576 C CA . MET A 1 82 ? -19.287 -9.474 1.548 1.00 87.88 82 MET A CA 1
ATOM 577 C C . MET A 1 82 ? -18.837 -9.309 0.091 1.00 87.88 82 MET A C 1
ATOM 579 O O . MET A 1 82 ? -19.559 -9.723 -0.810 1.00 87.88 82 MET A O 1
ATOM 583 N N . VAL A 1 83 ? -17.681 -8.685 -0.155 1.00 88.81 83 VAL A N 1
ATOM 584 C CA . VAL A 1 83 ? -17.135 -8.462 -1.505 1.00 88.81 83 VAL A CA 1
ATOM 585 C C . VAL A 1 83 ? -15.868 -9.277 -1.763 1.00 88.81 83 VAL A C 1
ATOM 587 O O . VAL A 1 83 ? -15.198 -9.051 -2.768 1.00 88.81 83 VAL A O 1
ATOM 590 N N . ARG A 1 84 ? -15.531 -10.225 -0.876 1.00 89.00 84 ARG A N 1
ATOM 591 C CA . ARG A 1 84 ? -14.252 -10.950 -0.914 1.00 89.00 84 ARG A CA 1
ATOM 592 C C . ARG A 1 84 ? -14.021 -11.672 -2.242 1.00 89.00 84 ARG A C 1
ATOM 594 O O . ARG A 1 84 ? -12.913 -11.635 -2.751 1.00 89.00 84 ARG A O 1
ATOM 601 N N . ASP A 1 85 ? -15.057 -12.291 -2.810 1.00 91.00 85 ASP A N 1
ATOM 602 C CA . ASP A 1 85 ? -14.898 -13.122 -4.004 1.00 91.00 85 ASP A CA 1
ATOM 603 C C . ASP A 1 85 ? -14.590 -12.223 -5.213 1.00 91.00 85 ASP A C 1
ATOM 605 O O . ASP A 1 85 ? -13.654 -12.477 -5.966 1.00 91.00 85 ASP A O 1
ATOM 609 N N . VAL A 1 86 ? -15.307 -11.098 -5.336 1.00 92.50 86 VAL A N 1
ATOM 610 C CA . VAL A 1 86 ? -15.046 -10.086 -6.373 1.00 92.50 86 VAL A CA 1
ATOM 611 C C . VAL A 1 86 ? -13.674 -9.441 -6.177 1.00 92.50 86 VAL A C 1
ATOM 613 O O . VAL A 1 86 ? -12.957 -9.238 -7.148 1.00 92.50 86 VAL A O 1
ATOM 616 N N . ALA A 1 87 ? -13.284 -9.144 -4.937 1.00 89.25 87 ALA A N 1
ATOM 617 C CA . ALA A 1 87 ? -11.987 -8.552 -4.631 1.00 89.25 87 ALA A CA 1
ATOM 618 C C . ALA A 1 87 ? -10.817 -9.494 -4.957 1.00 89.25 87 ALA A C 1
ATOM 620 O O . ALA A 1 87 ? -9.883 -9.084 -5.638 1.00 89.25 87 ALA A O 1
ATOM 621 N N . VAL A 1 88 ? -10.879 -10.752 -4.511 1.00 90.06 88 VAL A N 1
ATOM 622 C CA . VAL A 1 88 ? -9.803 -11.738 -4.688 1.00 90.06 88 VAL A CA 1
ATOM 623 C C . VAL A 1 88 ? -9.703 -12.181 -6.140 1.00 90.06 88 VAL A C 1
ATOM 625 O O . VAL A 1 88 ? -8.651 -12.013 -6.752 1.00 90.06 88 VAL A O 1
ATOM 628 N N . TYR A 1 89 ? -10.786 -12.703 -6.719 1.00 93.44 89 TYR A N 1
ATOM 629 C CA . TYR A 1 89 ? -10.740 -13.211 -8.090 1.00 93.44 89 TYR A CA 1
ATOM 630 C C . TYR A 1 89 ? -10.672 -12.075 -9.109 1.00 93.44 89 TYR A C 1
ATOM 632 O O . TYR A 1 89 ? -9.892 -12.149 -10.055 1.00 93.44 89 TYR A O 1
ATOM 640 N N . GLY A 1 90 ? -11.443 -11.004 -8.903 1.00 93.06 90 GLY A N 1
ATOM 641 C CA . GLY A 1 90 ? -11.422 -9.839 -9.786 1.00 93.06 90 GLY A CA 1
ATOM 642 C C . GLY A 1 90 ? -10.110 -9.064 -9.701 1.00 93.06 90 GLY A C 1
ATOM 643 O O . GLY A 1 90 ? -9.591 -8.661 -10.736 1.00 93.06 90 GLY A O 1
ATOM 644 N N . GLY A 1 91 ? -9.535 -8.909 -8.504 1.00 92.38 91 GLY A N 1
ATOM 645 C CA . GLY A 1 91 ? -8.227 -8.279 -8.317 1.00 92.38 91 GLY A CA 1
ATOM 646 C C . GLY A 1 91 ? -7.095 -9.094 -8.935 1.00 92.38 91 GLY A C 1
ATOM 647 O O . GLY A 1 91 ? -6.312 -8.551 -9.705 1.00 92.38 91 GLY A O 1
ATOM 648 N N . ALA A 1 92 ? -7.050 -10.407 -8.689 1.00 91.88 92 ALA A N 1
ATOM 649 C CA . ALA A 1 92 ? -6.058 -11.285 -9.313 1.00 91.88 92 ALA A CA 1
ATOM 650 C C . ALA A 1 92 ? -6.161 -11.266 -10.846 1.00 91.88 92 ALA A C 1
ATOM 652 O O . ALA A 1 92 ? -5.150 -11.126 -11.536 1.00 91.88 92 ALA A O 1
ATOM 653 N N . LEU A 1 93 ? -7.384 -11.345 -11.382 1.00 94.88 93 LEU A N 1
ATOM 654 C CA . LEU A 1 93 ? -7.620 -11.262 -12.820 1.00 94.88 93 LEU A CA 1
ATOM 655 C C . LEU A 1 93 ? -7.185 -9.905 -13.384 1.00 94.88 93 LEU A C 1
ATOM 657 O O . LEU A 1 93 ? -6.526 -9.862 -14.419 1.00 94.88 93 LEU A O 1
ATOM 661 N N . GLN A 1 94 ? -7.509 -8.804 -12.702 1.00 94.81 94 GLN A N 1
ATOM 662 C CA . GLN A 1 94 ? -7.082 -7.470 -13.113 1.00 94.81 94 GLN A CA 1
ATOM 663 C C . GLN A 1 94 ? -5.556 -7.360 -13.144 1.00 94.81 94 GLN A C 1
ATOM 665 O O . GLN A 1 94 ? -5.029 -6.888 -14.145 1.00 94.81 94 GLN A O 1
ATOM 670 N N . ILE A 1 95 ? -4.848 -7.828 -12.112 1.00 93.62 95 ILE A N 1
ATOM 671 C CA . ILE A 1 95 ? -3.378 -7.797 -12.068 1.00 93.62 95 ILE A CA 1
ATOM 672 C C . ILE A 1 95 ? -2.796 -8.527 -13.276 1.00 93.62 95 ILE A C 1
ATOM 674 O O . ILE A 1 95 ? -1.973 -7.962 -13.991 1.00 93.62 95 ILE A O 1
ATOM 678 N N . VAL A 1 96 ? -3.255 -9.754 -13.540 1.00 93.19 96 VAL A N 1
ATOM 679 C CA . VAL A 1 96 ? -2.762 -10.568 -14.661 1.00 93.19 96 VAL A CA 1
ATOM 680 C C . VAL A 1 96 ? -3.049 -9.897 -16.002 1.00 93.19 96 VAL A C 1
ATOM 682 O O . VAL A 1 96 ? -2.151 -9.790 -16.833 1.00 93.19 96 VAL A O 1
ATOM 685 N N . LEU A 1 97 ? -4.274 -9.411 -16.218 1.00 95.88 97 LEU A N 1
ATOM 686 C CA . LEU A 1 97 ? -4.654 -8.769 -17.476 1.00 95.88 97 LEU A CA 1
ATOM 687 C C . LEU A 1 97 ? -3.883 -7.467 -17.706 1.00 95.88 97 LEU A C 1
ATOM 689 O O . LEU A 1 97 ? -3.366 -7.247 -18.799 1.00 95.88 97 LEU A O 1
ATOM 693 N N . THR A 1 98 ? -3.770 -6.611 -16.690 1.00 95.75 98 THR A N 1
ATOM 694 C CA . THR A 1 98 ? -3.026 -5.352 -16.806 1.00 95.75 98 THR A CA 1
ATOM 695 C C . THR A 1 98 ? -1.532 -5.612 -17.000 1.00 95.75 98 THR A C 1
ATOM 697 O O . THR A 1 98 ? -0.911 -4.950 -17.831 1.00 95.75 98 THR A O 1
ATOM 700 N N . ALA A 1 99 ? -0.969 -6.617 -16.321 1.00 93.75 99 ALA A N 1
ATOM 701 C CA . ALA A 1 99 ? 0.422 -7.011 -16.509 1.00 93.75 99 ALA A CA 1
ATOM 702 C C . ALA A 1 99 ? 0.679 -7.555 -17.917 1.00 93.75 99 ALA A C 1
ATOM 704 O O . ALA A 1 99 ? 1.663 -7.176 -18.545 1.00 93.75 99 ALA A O 1
ATOM 705 N N . ALA A 1 100 ? -0.225 -8.382 -18.447 1.00 94.25 100 ALA A N 1
ATOM 706 C CA . ALA A 1 100 ? -0.124 -8.902 -19.806 1.00 94.25 100 ALA A CA 1
ATOM 707 C C . ALA A 1 100 ? -0.188 -7.778 -20.849 1.00 94.25 100 ALA A C 1
ATOM 709 O O . ALA A 1 100 ? 0.658 -7.718 -21.739 1.00 94.25 100 ALA A O 1
ATOM 710 N N . VAL A 1 101 ? -1.142 -6.849 -20.712 1.00 97.00 101 VAL A N 1
ATOM 711 C CA . VAL A 1 101 ? -1.247 -5.679 -21.599 1.00 97.00 101 VAL A CA 1
ATOM 712 C C . VAL A 1 101 ? 0.025 -4.837 -21.537 1.00 97.00 101 VAL A C 1
ATOM 714 O O . VAL A 1 101 ? 0.579 -4.488 -22.578 1.00 97.00 101 VAL A O 1
ATOM 717 N N . GLY A 1 102 ? 0.530 -4.548 -20.336 1.00 96.00 102 GLY A N 1
ATOM 718 C CA . GLY A 1 102 ? 1.774 -3.803 -20.182 1.00 96.00 102 GLY A CA 1
ATOM 719 C C . GLY A 1 102 ? 2.974 -4.539 -20.785 1.00 96.00 102 GLY A C 1
ATOM 720 O O . GLY A 1 102 ? 3.762 -3.917 -21.487 1.00 96.00 102 GLY A O 1
ATOM 721 N N . ALA A 1 103 ? 3.080 -5.859 -20.627 1.00 94.00 103 ALA A N 1
ATOM 722 C CA . ALA A 1 103 ? 4.155 -6.642 -21.236 1.00 94.00 103 ALA A CA 1
ATOM 723 C C . ALA A 1 103 ? 4.114 -6.623 -22.770 1.00 94.00 103 ALA A C 1
ATOM 725 O O . ALA A 1 103 ? 5.155 -6.473 -23.408 1.00 94.00 103 ALA A O 1
ATOM 726 N N . VAL A 1 104 ? 2.923 -6.694 -23.374 1.00 96.44 104 VAL A N 1
ATOM 727 C CA . VAL A 1 104 ? 2.761 -6.536 -24.829 1.00 96.44 104 VAL A CA 1
ATOM 728 C C . VAL A 1 104 ? 3.228 -5.150 -25.276 1.00 96.44 104 VAL A C 1
ATOM 730 O O . VAL A 1 104 ? 4.007 -5.050 -26.222 1.00 96.44 104 VAL A O 1
ATOM 733 N N . LEU A 1 105 ? 2.825 -4.090 -24.568 1.00 96.88 105 LEU A N 1
ATOM 734 C CA . LEU A 1 105 ? 3.285 -2.726 -24.849 1.00 96.88 105 LEU A CA 1
ATOM 735 C C . LEU A 1 105 ? 4.807 -2.588 -24.695 1.00 96.88 105 LEU A C 1
ATOM 737 O O . LEU A 1 105 ? 5.451 -1.953 -25.523 1.00 96.88 105 LEU A O 1
ATOM 741 N N . GLY A 1 106 ? 5.397 -3.224 -23.680 1.00 95.62 106 GLY A N 1
ATOM 742 C CA . GLY A 1 106 ? 6.845 -3.265 -23.486 1.00 95.62 106 GLY A CA 1
ATOM 743 C C . GLY A 1 106 ? 7.574 -3.938 -24.650 1.00 95.62 106 GLY A C 1
ATOM 744 O O . GLY A 1 106 ? 8.584 -3.423 -25.124 1.00 95.62 106 GLY A O 1
ATOM 745 N N . GLY A 1 107 ? 7.027 -5.041 -25.168 1.00 94.75 107 GLY A N 1
ATOM 746 C CA . GLY A 1 107 ? 7.546 -5.694 -26.371 1.00 94.75 107 GLY A CA 1
ATOM 747 C C . GLY A 1 107 ? 7.473 -4.796 -27.610 1.00 94.75 107 GLY A C 1
ATOM 748 O O . GLY A 1 107 ? 8.426 -4.739 -28.382 1.00 94.75 107 GLY A O 1
ATOM 749 N N . TRP A 1 108 ? 6.391 -4.027 -27.770 1.00 95.88 108 TRP A N 1
ATOM 750 C CA . TRP A 1 108 ? 6.253 -3.045 -28.858 1.00 95.88 108 TRP A CA 1
ATOM 751 C C . TRP A 1 108 ? 7.257 -1.889 -28.751 1.00 95.88 108 TRP A C 1
ATOM 753 O O . TRP A 1 108 ? 7.667 -1.339 -29.768 1.00 95.88 108 TRP A O 1
ATOM 763 N N . LEU A 1 109 ? 7.687 -1.549 -27.535 1.00 95.88 109 LEU A N 1
ATOM 764 C CA . LEU A 1 109 ? 8.753 -0.576 -27.274 1.00 95.88 109 LEU A CA 1
ATOM 765 C C . LEU A 1 109 ? 10.166 -1.152 -27.495 1.00 95.88 109 LEU A C 1
ATOM 767 O O . LEU A 1 109 ? 11.149 -0.444 -27.288 1.00 95.88 109 LEU A O 1
ATOM 771 N N . GLY A 1 110 ? 10.284 -2.422 -27.897 1.00 94.75 110 GLY A N 1
ATOM 772 C CA . GLY A 1 110 ? 11.566 -3.092 -28.121 1.00 94.75 110 GLY A CA 1
ATOM 773 C C . GLY A 1 110 ? 12.274 -3.533 -26.838 1.00 94.75 110 GLY A C 1
ATOM 774 O O . GLY A 1 110 ? 13.476 -3.797 -26.868 1.00 94.75 110 GLY A O 1
ATOM 775 N N . LEU A 1 111 ? 11.567 -3.612 -25.704 1.00 93.44 111 LEU A N 1
ATOM 776 C CA . LEU A 1 111 ? 12.155 -4.100 -24.458 1.00 93.44 111 LEU A CA 1
ATOM 777 C C . LEU A 1 111 ? 12.409 -5.617 -24.535 1.00 93.44 111 LEU A C 1
ATOM 779 O O . LEU A 1 111 ? 11.559 -6.356 -25.041 1.00 93.44 111 LEU A O 1
ATOM 783 N N . PRO A 1 112 ? 13.532 -6.119 -23.984 1.00 90.69 112 PRO A N 1
ATOM 784 C CA . PRO A 1 112 ? 13.748 -7.557 -23.850 1.00 90.69 112 PRO A CA 1
ATOM 785 C C . PRO A 1 112 ? 12.658 -8.180 -22.968 1.00 90.69 112 PRO A C 1
ATOM 787 O O . PRO A 1 112 ? 12.119 -7.511 -22.086 1.00 90.69 112 PRO A O 1
ATOM 790 N N . LEU A 1 113 ? 12.358 -9.470 -23.165 1.00 87.38 113 LEU A N 1
ATOM 791 C CA . LEU A 1 113 ? 11.219 -10.151 -22.529 1.00 87.38 113 LEU A CA 1
ATOM 792 C C . LEU A 1 113 ? 11.137 -9.915 -21.011 1.00 87.38 113 LEU A C 1
ATOM 794 O O . LEU A 1 113 ? 10.081 -9.544 -20.508 1.00 87.38 113 LEU A O 1
ATOM 798 N N . ALA A 1 114 ? 12.251 -10.061 -20.289 1.00 86.06 114 ALA A N 1
ATOM 799 C CA . ALA A 1 114 ? 12.294 -9.829 -18.845 1.00 86.06 114 ALA A CA 1
ATOM 800 C C . ALA A 1 114 ? 11.936 -8.377 -18.466 1.00 86.06 114 ALA A C 1
ATOM 802 O O . ALA A 1 114 ? 11.175 -8.151 -17.525 1.00 86.06 114 ALA A O 1
ATOM 803 N N . ALA A 1 115 ? 12.422 -7.390 -19.226 1.00 89.25 115 ALA A N 1
ATOM 804 C CA . ALA A 1 115 ? 12.105 -5.979 -19.006 1.00 89.25 115 ALA A CA 1
ATOM 805 C C . ALA A 1 115 ? 10.661 -5.639 -19.403 1.00 89.25 115 ALA A C 1
ATOM 807 O O . ALA A 1 115 ? 10.019 -4.842 -18.726 1.00 89.25 115 ALA A O 1
ATOM 808 N N . ALA A 1 116 ? 10.122 -6.264 -20.452 1.00 92.25 116 ALA A N 1
ATOM 809 C CA . ALA A 1 116 ? 8.722 -6.119 -20.838 1.00 92.25 116 ALA A CA 1
ATOM 810 C C . ALA A 1 116 ? 7.779 -6.697 -19.765 1.00 92.25 116 ALA A C 1
ATOM 812 O O . ALA A 1 116 ? 6.816 -6.041 -19.372 1.00 92.25 116 ALA A O 1
ATOM 813 N N . LEU A 1 117 ? 8.087 -7.882 -19.222 1.00 89.25 117 LEU A N 1
ATOM 814 C CA . LEU A 1 117 ? 7.338 -8.485 -18.113 1.00 89.25 117 LEU A CA 1
ATOM 815 C C . LEU A 1 117 ? 7.409 -7.627 -16.844 1.00 89.25 117 LEU A C 1
ATOM 817 O O . LEU A 1 117 ? 6.381 -7.396 -16.208 1.00 89.25 117 LEU A O 1
ATOM 821 N N . LEU A 1 118 ? 8.590 -7.097 -16.511 1.00 89.81 118 LEU A N 1
ATOM 822 C CA . LEU A 1 118 ? 8.770 -6.140 -15.416 1.00 89.81 118 LEU A CA 1
ATOM 823 C C . LEU A 1 118 ? 7.959 -4.856 -15.640 1.00 89.81 118 LEU A C 1
ATOM 825 O O . LEU A 1 118 ? 7.317 -4.352 -14.722 1.00 89.81 118 LEU A O 1
ATOM 829 N N . PHE A 1 119 ? 7.959 -4.326 -16.859 1.00 92.25 119 PHE A N 1
ATOM 830 C CA . PHE A 1 119 ? 7.174 -3.149 -17.204 1.00 92.25 119 PHE A CA 1
ATOM 831 C C . PHE A 1 119 ? 5.674 -3.414 -17.018 1.00 92.25 119 PHE A C 1
ATOM 833 O O . PHE A 1 119 ? 4.987 -2.630 -16.366 1.00 92.25 119 PHE A O 1
ATOM 840 N N . GLY A 1 120 ? 5.176 -4.561 -17.488 1.00 93.19 120 GLY A N 1
ATOM 841 C CA . GLY A 1 120 ? 3.800 -4.989 -17.246 1.00 93.19 120 GLY A CA 1
ATOM 842 C C . GLY A 1 120 ? 3.463 -5.120 -15.763 1.00 93.19 120 GLY A C 1
ATOM 843 O O . GLY A 1 120 ? 2.449 -4.590 -15.308 1.00 93.19 120 GLY A O 1
ATOM 844 N N . ALA A 1 121 ? 4.345 -5.758 -14.997 1.00 90.12 121 ALA A N 1
ATOM 845 C CA . ALA A 1 121 ? 4.245 -5.880 -13.549 1.00 90.12 121 ALA A CA 1
ATOM 846 C C . ALA A 1 121 ? 4.086 -4.511 -12.863 1.00 90.12 121 ALA A C 1
ATOM 848 O O . ALA A 1 121 ? 3.187 -4.345 -12.044 1.00 90.12 121 ALA A O 1
ATOM 849 N N . ILE A 1 122 ? 4.893 -3.514 -13.239 1.00 90.81 122 ILE A N 1
ATOM 850 C CA . ILE A 1 122 ? 4.814 -2.148 -12.696 1.00 90.81 122 ILE A CA 1
ATOM 851 C C . ILE A 1 122 ? 3.488 -1.473 -13.072 1.00 90.81 122 ILE A C 1
ATOM 853 O O . ILE A 1 122 ? 2.854 -0.857 -12.218 1.00 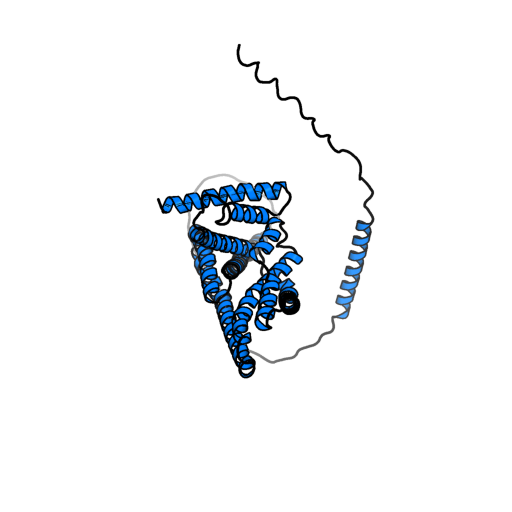90.81 122 ILE A O 1
ATOM 857 N N . VAL A 1 123 ? 3.041 -1.610 -14.325 1.00 92.56 123 VAL A N 1
ATOM 858 C CA . VAL A 1 123 ? 1.785 -1.014 -14.820 1.00 92.56 123 VAL A CA 1
ATOM 859 C C . VAL A 1 123 ? 0.548 -1.619 -14.139 1.00 92.56 123 VAL A C 1
ATOM 861 O O . VAL A 1 123 ? -0.470 -0.943 -13.996 1.00 92.56 123 VAL A O 1
ATOM 864 N N . ALA A 1 124 ? 0.618 -2.878 -13.703 1.00 91.88 124 ALA A N 1
ATOM 865 C CA . ALA A 1 124 ? -0.487 -3.564 -13.037 1.00 91.88 124 ALA A CA 1
ATOM 866 C C . ALA A 1 124 ? -0.747 -3.102 -11.595 1.00 91.88 124 ALA A C 1
ATOM 868 O O . ALA A 1 124 ? -1.854 -3.306 -11.083 1.00 91.88 124 ALA A O 1
ATOM 869 N N . LEU A 1 125 ? 0.253 -2.506 -10.942 1.00 89.19 125 LEU A N 1
ATOM 870 C CA . LEU A 1 125 ? 0.181 -2.086 -9.547 1.00 89.19 125 LEU A CA 1
ATOM 871 C C . LEU A 1 125 ? -0.459 -0.701 -9.420 1.00 89.19 125 LEU A C 1
ATOM 873 O O . LEU A 1 125 ? -0.201 0.206 -10.209 1.00 89.19 125 LEU A O 1
ATOM 877 N N . SER A 1 126 ? -1.290 -0.525 -8.392 1.00 88.75 126 SER A N 1
ATOM 878 C CA . SER A 1 126 ? -1.930 0.757 -8.093 1.00 88.75 126 SER A CA 1
ATOM 879 C C . SER A 1 126 ? -1.377 1.382 -6.812 1.00 88.75 126 SER A C 1
ATOM 881 O O . SER A 1 126 ? -0.767 0.715 -5.980 1.00 88.75 126 SER A O 1
ATOM 883 N N . SER A 1 127 ? -1.591 2.690 -6.636 1.00 85.62 127 SER A N 1
ATOM 884 C CA . SER A 1 127 ? -1.264 3.364 -5.378 1.00 85.62 127 SER A CA 1
ATOM 885 C C . SER A 1 127 ? -2.437 3.276 -4.400 1.00 85.62 127 SER A C 1
ATOM 887 O O . SER A 1 127 ? -3.365 4.089 -4.450 1.00 85.62 127 SER A O 1
ATOM 889 N N . THR A 1 128 ? -2.369 2.314 -3.477 1.00 85.31 128 THR A N 1
ATOM 890 C CA . THR A 1 128 ? -3.388 2.083 -2.439 1.00 85.31 128 THR A CA 1
ATOM 891 C C . THR A 1 128 ? -3.640 3.331 -1.591 1.00 85.31 128 THR A C 1
ATOM 893 O O . THR A 1 128 ? -4.785 3.749 -1.421 1.00 85.31 128 THR A O 1
ATOM 896 N N . VAL A 1 129 ? -2.579 3.995 -1.115 1.00 83.44 129 VAL A N 1
ATOM 897 C CA . VAL A 1 129 ? -2.690 5.189 -0.256 1.00 83.44 129 VAL A CA 1
ATOM 898 C C . VAL A 1 129 ? -3.480 6.301 -0.942 1.00 83.44 129 VAL A C 1
ATOM 900 O O . VAL A 1 129 ? -4.392 6.871 -0.344 1.00 83.44 129 VAL A O 1
ATOM 903 N N . VAL A 1 130 ? -3.158 6.599 -2.203 1.00 86.06 130 VAL A N 1
ATOM 904 C CA . VAL A 1 130 ? -3.809 7.676 -2.956 1.00 86.06 130 VAL A CA 1
ATOM 905 C C . VAL A 1 130 ? -5.257 7.311 -3.269 1.00 86.06 130 VAL A C 1
ATOM 907 O O . VAL A 1 130 ? -6.153 8.118 -3.020 1.00 86.06 130 VAL A O 1
ATOM 910 N N . ALA A 1 131 ? -5.506 6.096 -3.765 1.00 88.62 131 ALA A N 1
ATOM 911 C CA . ALA A 1 131 ? -6.849 5.641 -4.110 1.00 88.62 131 ALA A CA 1
ATOM 912 C C . ALA A 1 131 ? -7.780 5.663 -2.888 1.00 88.62 131 ALA A C 1
ATOM 914 O O . ALA A 1 131 ? -8.851 6.274 -2.929 1.00 88.62 131 ALA A O 1
ATOM 915 N N . LEU A 1 132 ? -7.348 5.069 -1.772 1.00 86.81 132 LEU A N 1
ATOM 916 C CA . LEU A 1 132 ? -8.145 5.027 -0.549 1.00 86.81 132 LEU A CA 1
ATOM 917 C C . LEU A 1 132 ? -8.339 6.414 0.054 1.00 86.81 132 LEU A C 1
ATOM 919 O O . LEU A 1 132 ? -9.439 6.713 0.513 1.00 86.81 132 LEU A O 1
ATOM 923 N N . ARG A 1 133 ? -7.328 7.292 -0.008 1.00 84.69 133 ARG A N 1
ATOM 924 C CA . ARG A 1 133 ? -7.472 8.672 0.464 1.00 84.69 133 ARG A CA 1
ATOM 925 C C . ARG A 1 133 ? -8.513 9.447 -0.339 1.00 84.69 133 ARG A C 1
ATOM 927 O O . ARG A 1 133 ? -9.360 10.105 0.254 1.00 84.69 133 ARG A O 1
ATOM 934 N N . VAL A 1 134 ? -8.506 9.327 -1.666 1.00 87.44 134 VAL A N 1
ATOM 935 C CA . VAL A 1 134 ? -9.502 9.986 -2.528 1.00 87.44 134 VAL A CA 1
ATOM 936 C C . VAL A 1 134 ? -10.916 9.488 -2.222 1.00 87.44 134 VAL A C 1
ATOM 938 O O . VAL A 1 134 ? -11.858 10.282 -2.185 1.00 87.44 134 VAL A O 1
ATOM 941 N N . LEU A 1 135 ? -11.084 8.187 -1.978 1.00 88.50 135 LEU A N 1
ATOM 942 C CA . LEU A 1 135 ? -12.371 7.624 -1.571 1.00 88.50 135 LEU A CA 1
ATOM 943 C C . LEU A 1 135 ? -12.789 8.090 -0.169 1.00 88.50 135 LEU A C 1
ATOM 945 O O . LEU A 1 135 ? -13.975 8.346 0.048 1.00 88.50 135 LEU A O 1
ATOM 949 N N . ALA A 1 136 ? -11.841 8.214 0.761 1.00 86.44 136 ALA A N 1
ATOM 950 C CA . ALA A 1 136 ? -12.071 8.711 2.116 1.00 86.44 136 ALA A CA 1
ATOM 951 C C . ALA A 1 136 ? -12.542 10.169 2.102 1.00 86.44 136 ALA A C 1
ATOM 953 O O . ALA A 1 136 ? -13.594 10.477 2.657 1.00 86.44 136 ALA A O 1
ATOM 954 N N . ASP A 1 137 ? -11.836 11.039 1.375 1.00 84.50 137 ASP A N 1
ATOM 955 C CA . ASP A 1 137 ? -12.157 12.466 1.255 1.00 84.50 137 ASP A CA 1
ATOM 956 C C . ASP A 1 137 ? -13.549 12.697 0.626 1.00 84.50 137 ASP A C 1
ATOM 958 O O . ASP A 1 137 ? -14.195 13.715 0.873 1.00 84.50 137 ASP A O 1
ATOM 962 N N . ARG A 1 138 ? -14.041 11.738 -0.173 1.00 86.94 138 ARG A N 1
ATOM 963 C CA . ARG A 1 138 ? -15.393 11.744 -0.759 1.00 86.94 138 ARG A CA 1
ATOM 964 C C . ARG A 1 138 ? -16.456 11.053 0.103 1.00 86.94 138 ARG A C 1
ATOM 966 O O . ARG A 1 138 ? -17.616 11.015 -0.302 1.00 86.94 138 ARG A O 1
ATOM 973 N N . GLY A 1 139 ? -16.089 10.459 1.239 1.00 88.44 139 GLY A N 1
ATOM 974 C CA . GLY A 1 139 ? -16.996 9.657 2.068 1.00 88.44 139 GLY A CA 1
ATOM 975 C C . GLY A 1 139 ? -17.481 8.365 1.391 1.00 88.44 139 GLY A C 1
ATOM 976 O O . GLY A 1 139 ? -18.541 7.842 1.730 1.00 88.44 139 GLY A O 1
ATOM 977 N N . GLN A 1 140 ? -16.734 7.849 0.409 1.00 91.31 140 GLN A N 1
ATOM 978 C CA . GLN A 1 140 ? -17.122 6.719 -0.448 1.00 91.31 140 GLN A CA 1
ATOM 979 C C . GLN A 1 140 ? -16.517 5.371 -0.026 1.00 91.31 140 GLN A C 1
ATOM 981 O O . GLN A 1 140 ? -16.891 4.342 -0.588 1.00 91.31 140 GLN A O 1
ATOM 986 N N . LEU A 1 141 ? -15.650 5.328 0.995 1.00 86.31 141 LEU A N 1
ATOM 987 C CA . LEU A 1 141 ? -15.043 4.081 1.499 1.00 86.31 141 LEU A CA 1
ATOM 988 C C . LEU A 1 141 ? -16.084 3.008 1.864 1.00 86.31 141 LEU A C 1
ATOM 990 O O . LEU A 1 141 ? -15.887 1.817 1.630 1.00 86.31 141 LEU A O 1
ATOM 994 N N . GLY A 1 142 ? -17.226 3.432 2.409 1.00 85.62 142 GLY A N 1
ATOM 995 C CA . GLY A 1 142 ? -18.305 2.535 2.810 1.00 85.62 142 GLY A CA 1
ATOM 996 C C . GLY A 1 142 ? -19.172 2.009 1.660 1.00 85.62 142 GLY A C 1
ATOM 997 O O . GLY A 1 142 ? -19.954 1.084 1.899 1.00 85.62 142 GLY A O 1
ATOM 998 N N . ALA A 1 143 ? -19.073 2.565 0.449 1.00 90.62 143 ALA A N 1
ATOM 999 C CA . ALA A 1 143 ? -19.883 2.172 -0.706 1.00 90.62 143 ALA A CA 1
ATOM 1000 C C . ALA A 1 143 ? -19.409 0.843 -1.322 1.00 90.62 143 ALA A C 1
ATOM 1002 O O . ALA A 1 143 ? -18.290 0.399 -1.075 1.00 90.62 143 ALA A O 1
ATOM 1003 N N . LEU A 1 144 ? -20.245 0.200 -2.150 1.00 91.00 144 LEU A N 1
ATOM 1004 C CA . LEU A 1 144 ? -19.900 -1.080 -2.789 1.00 91.00 144 LEU A CA 1
ATOM 1005 C C . LEU A 1 144 ? -18.595 -0.983 -3.595 1.00 91.00 144 LEU A C 1
ATOM 1007 O O . LEU A 1 144 ? -17.688 -1.781 -3.381 1.00 91.00 144 LEU A O 1
ATOM 1011 N N . HIS A 1 145 ? -18.481 0.028 -4.461 1.00 91.00 145 HIS A N 1
ATOM 1012 C CA . HIS A 1 145 ? -17.275 0.263 -5.257 1.00 91.00 145 HIS A CA 1
ATOM 1013 C C . HIS A 1 145 ? -16.053 0.563 -4.382 1.00 91.00 145 HIS A C 1
ATOM 1015 O O . HIS A 1 145 ? -14.960 0.126 -4.718 1.00 91.00 145 HIS A O 1
ATOM 1021 N N . GLY A 1 146 ? -16.231 1.245 -3.245 1.00 90.44 146 GLY A N 1
ATOM 1022 C CA . GLY A 1 146 ? -15.130 1.545 -2.334 1.00 90.44 146 GLY A CA 1
ATOM 1023 C C . GLY A 1 146 ? -14.585 0.311 -1.627 1.00 90.44 146 GLY A C 1
ATOM 1024 O O . GLY A 1 146 ? -13.374 0.125 -1.558 1.00 90.44 146 GLY A O 1
ATOM 1025 N N . ARG A 1 147 ? -15.470 -0.592 -1.195 1.00 88.38 147 ARG A N 1
ATOM 1026 C CA . ARG A 1 147 ? -15.068 -1.878 -0.608 1.00 88.38 147 ARG A CA 1
ATOM 1027 C C . ARG A 1 147 ? -14.411 -2.798 -1.630 1.00 88.38 147 ARG A C 1
ATOM 1029 O O . ARG A 1 147 ? -13.445 -3.470 -1.290 1.00 88.38 147 ARG A O 1
ATOM 1036 N N . VAL A 1 148 ? -14.929 -2.833 -2.862 1.00 91.19 148 VAL A N 1
ATOM 1037 C CA . VAL A 1 148 ? -14.316 -3.606 -3.954 1.00 91.19 148 VAL A CA 1
ATOM 1038 C C . VAL A 1 148 ? -12.933 -3.049 -4.278 1.00 91.19 148 VAL A C 1
ATOM 1040 O O . VAL A 1 148 ? -11.984 -3.820 -4.300 1.00 91.19 148 VAL A O 1
ATOM 1043 N N . ALA A 1 149 ? -12.800 -1.729 -4.452 1.00 91.19 149 ALA A N 1
ATOM 1044 C CA . ALA A 1 149 ? -11.516 -1.081 -4.713 1.00 91.19 149 ALA A CA 1
ATOM 1045 C C . ALA A 1 149 ? -10.498 -1.394 -3.612 1.00 91.19 149 ALA A C 1
ATOM 1047 O O . ALA A 1 149 ? -9.392 -1.826 -3.908 1.00 91.19 149 ALA A O 1
ATOM 1048 N N . LEU A 1 150 ? -10.902 -1.274 -2.346 1.00 88.25 150 LEU A N 1
ATOM 1049 C CA . LEU A 1 150 ? -10.055 -1.625 -1.213 1.00 88.25 150 LEU A CA 1
ATOM 1050 C C . LEU A 1 150 ? -9.631 -3.094 -1.225 1.00 88.25 150 LEU A C 1
ATOM 1052 O O . LEU A 1 150 ? -8.460 -3.395 -1.023 1.00 88.25 150 LEU A O 1
ATOM 1056 N N . GLY A 1 151 ? -10.567 -4.009 -1.478 1.00 88.12 151 GLY A N 1
ATOM 1057 C CA . GLY A 1 151 ? -10.256 -5.429 -1.569 1.00 88.12 151 GLY A CA 1
ATOM 1058 C C . GLY A 1 151 ? -9.282 -5.745 -2.707 1.00 88.12 151 GLY A C 1
ATOM 1059 O O . GLY A 1 151 ? -8.351 -6.517 -2.506 1.00 88.12 151 GLY A O 1
ATOM 1060 N N . VAL A 1 152 ? -9.452 -5.113 -3.871 1.00 90.88 152 VAL A N 1
ATOM 1061 C CA . VAL A 1 152 ? -8.522 -5.242 -5.002 1.00 90.88 152 VAL A CA 1
ATOM 1062 C C . VAL A 1 152 ? -7.145 -4.678 -4.648 1.00 90.88 152 VAL A C 1
ATOM 1064 O O . VAL A 1 152 ? -6.155 -5.363 -4.876 1.00 90.88 152 VAL A O 1
ATOM 1067 N N . CYS A 1 153 ? -7.063 -3.495 -4.030 1.00 89.12 153 CYS A N 1
ATOM 1068 C CA . CYS A 1 153 ? -5.795 -2.915 -3.574 1.00 89.12 153 CYS A CA 1
ATOM 1069 C C . CYS A 1 153 ? -5.059 -3.834 -2.587 1.00 89.12 153 CYS A C 1
ATOM 1071 O O . CYS A 1 153 ? -3.853 -4.013 -2.701 1.00 89.12 153 CYS A O 1
ATOM 1073 N N . LEU A 1 154 ? -5.772 -4.483 -1.658 1.00 84.88 154 LEU A N 1
ATOM 1074 C CA . LEU A 1 154 ? -5.154 -5.453 -0.744 1.00 84.88 154 LEU A CA 1
ATOM 1075 C C . LEU A 1 154 ? -4.588 -6.668 -1.481 1.00 84.88 154 LEU A C 1
ATOM 1077 O O . LEU A 1 154 ? -3.512 -7.148 -1.138 1.00 84.88 154 LEU A O 1
ATOM 1081 N N . VAL A 1 155 ? -5.306 -7.170 -2.486 1.00 87.75 155 VAL A N 1
ATOM 1082 C CA . VAL A 1 155 ? -4.840 -8.289 -3.317 1.00 87.75 155 VAL A CA 1
ATOM 1083 C C . VAL A 1 155 ? -3.620 -7.875 -4.139 1.00 87.75 155 VAL A C 1
ATOM 1085 O O . VAL A 1 155 ? -2.672 -8.650 -4.236 1.00 87.75 155 VAL A O 1
ATOM 1088 N N . GLN A 1 156 ? -3.608 -6.652 -4.674 1.00 89.69 156 GLN A N 1
ATOM 1089 C CA . GLN A 1 156 ? -2.465 -6.079 -5.388 1.00 89.69 156 GLN A CA 1
ATOM 1090 C C . GLN A 1 156 ? -1.237 -5.944 -4.492 1.00 89.69 156 GLN A C 1
ATOM 1092 O O . GLN A 1 156 ? -0.177 -6.445 -4.856 1.00 89.69 156 GLN A O 1
ATOM 1097 N N . ASP A 1 157 ? -1.378 -5.339 -3.311 1.00 86.81 157 ASP A N 1
ATOM 1098 C CA . ASP A 1 157 ? -0.264 -5.172 -2.376 1.00 86.81 157 ASP A CA 1
ATOM 1099 C C . ASP A 1 157 ? 0.304 -6.535 -1.939 1.00 86.81 157 ASP A C 1
ATOM 1101 O O . ASP A 1 157 ? 1.515 -6.687 -1.787 1.00 86.81 157 ASP A O 1
ATOM 1105 N N . LEU A 1 158 ? -0.553 -7.554 -1.794 1.00 82.25 158 LEU A N 1
ATOM 1106 C CA . LEU A 1 158 ? -0.127 -8.920 -1.487 1.00 82.25 158 LEU A CA 1
ATOM 1107 C C . LEU A 1 158 ? 0.596 -9.591 -2.662 1.00 82.25 158 LEU A C 1
ATOM 1109 O O . LEU A 1 158 ? 1.533 -10.361 -2.454 1.00 82.25 158 LEU A O 1
ATOM 1113 N N . ALA A 1 159 ? 0.168 -9.296 -3.892 1.00 85.38 159 ALA A N 1
ATOM 1114 C CA . ALA A 1 159 ? 0.758 -9.822 -5.117 1.00 85.38 159 ALA A CA 1
ATOM 1115 C C . ALA A 1 159 ? 2.147 -9.236 -5.415 1.00 85.38 159 ALA A C 1
ATOM 1117 O O . ALA A 1 159 ? 2.907 -9.851 -6.160 1.00 85.38 159 ALA A O 1
ATOM 1118 N N . VAL A 1 160 ? 2.521 -8.106 -4.802 1.00 84.06 160 VAL A N 1
ATOM 1119 C CA . VAL A 1 160 ? 3.869 -7.528 -4.936 1.00 84.06 160 VAL A CA 1
ATOM 1120 C C . VAL A 1 160 ? 4.947 -8.500 -4.456 1.00 84.06 160 VAL A C 1
ATOM 1122 O O . VAL A 1 160 ? 5.980 -8.621 -5.108 1.00 84.06 160 VAL A O 1
ATOM 1125 N N . VAL A 1 161 ? 4.712 -9.239 -3.366 1.00 80.31 161 VAL A N 1
ATOM 1126 C CA . VAL A 1 161 ? 5.692 -10.198 -2.828 1.00 80.31 161 VAL A CA 1
ATOM 1127 C C . VAL A 1 161 ? 6.048 -11.283 -3.853 1.00 80.31 161 VAL A C 1
ATOM 1129 O O . VAL A 1 161 ? 7.214 -11.352 -4.236 1.00 80.31 161 VAL A O 1
ATOM 1132 N N . PRO A 1 162 ? 5.111 -12.116 -4.355 1.00 78.00 162 PRO A N 1
ATOM 1133 C CA . PRO A 1 162 ? 5.454 -13.118 -5.359 1.00 78.00 162 PRO A CA 1
ATOM 1134 C C . PRO A 1 162 ? 5.998 -12.487 -6.644 1.00 78.00 162 PRO A C 1
ATOM 1136 O O . PRO A 1 162 ? 6.896 -13.060 -7.248 1.00 78.00 162 PRO A O 1
ATOM 1139 N N . LEU A 1 163 ? 5.529 -11.297 -7.033 1.00 81.19 163 LEU A N 1
ATOM 1140 C CA . LEU A 1 163 ? 6.040 -10.582 -8.201 1.00 81.19 163 LEU A CA 1
ATOM 1141 C C . LEU A 1 163 ? 7.533 -10.252 -8.048 1.00 81.19 163 LEU A C 1
ATOM 1143 O O . LEU A 1 163 ? 8.330 -10.618 -8.905 1.00 81.19 163 LEU A O 1
ATOM 1147 N N . ILE A 1 164 ? 7.938 -9.660 -6.921 1.00 78.69 164 ILE A N 1
ATOM 1148 C CA . ILE A 1 164 ? 9.344 -9.343 -6.628 1.00 78.69 164 ILE A CA 1
ATOM 1149 C C . ILE A 1 164 ? 10.208 -10.606 -6.572 1.00 78.69 164 ILE A C 1
ATOM 1151 O O . ILE A 1 164 ? 11.350 -10.571 -7.019 1.00 78.69 164 ILE A O 1
ATOM 1155 N N . VAL A 1 165 ? 9.693 -11.719 -6.042 1.00 77.56 165 VAL A N 1
ATOM 1156 C CA . VAL A 1 165 ? 10.479 -12.959 -5.928 1.00 77.56 165 VAL A CA 1
ATOM 1157 C C . VAL A 1 165 ? 10.596 -13.689 -7.276 1.00 77.56 165 VAL A C 1
ATOM 1159 O O . VAL A 1 165 ? 11.625 -14.303 -7.543 1.00 77.56 165 VAL A O 1
ATOM 1162 N N . VAL A 1 166 ? 9.582 -13.610 -8.145 1.00 77.19 166 VAL A N 1
ATOM 1163 C CA . VAL A 1 166 ? 9.591 -14.241 -9.481 1.00 77.19 166 VAL A CA 1
ATOM 1164 C C . VAL A 1 166 ? 10.424 -13.448 -10.491 1.00 77.19 166 VAL A C 1
ATOM 1166 O O . VAL A 1 166 ? 11.049 -14.042 -11.364 1.00 77.19 166 VAL A O 1
ATOM 1169 N N . LEU A 1 167 ? 10.468 -12.119 -10.377 1.00 76.62 167 LEU A N 1
ATOM 1170 C CA . LEU A 1 167 ? 11.171 -11.233 -11.313 1.00 76.62 167 LEU A CA 1
ATOM 1171 C C . LEU A 1 167 ? 12.645 -11.618 -11.571 1.00 76.62 167 LEU A C 1
ATOM 1173 O O . LEU A 1 167 ? 13.015 -11.715 -12.740 1.00 76.62 167 LEU A O 1
ATOM 1177 N N . PRO A 1 168 ? 13.483 -11.886 -10.549 1.00 73.00 168 PRO A N 1
ATOM 1178 C CA . PRO A 1 168 ? 14.859 -12.337 -10.760 1.00 73.00 168 PRO A CA 1
ATOM 1179 C C . PRO A 1 168 ? 14.958 -13.672 -11.511 1.00 73.00 168 PRO A C 1
ATOM 1181 O O . PRO A 1 168 ? 15.839 -13.822 -12.353 1.00 73.00 168 PRO A O 1
ATOM 1184 N N . ALA A 1 169 ? 14.031 -14.606 -11.263 1.00 75.25 169 ALA A N 1
ATOM 1185 C CA . ALA A 1 169 ? 14.018 -15.925 -11.904 1.00 75.25 169 ALA A CA 1
ATOM 1186 C C . ALA A 1 169 ? 13.730 -15.849 -13.416 1.00 75.25 169 ALA A C 1
ATOM 1188 O O . ALA A 1 169 ? 14.136 -16.719 -14.182 1.00 75.25 169 ALA A O 1
ATOM 1189 N N . LEU A 1 170 ? 13.066 -14.781 -13.876 1.00 71.69 170 LEU A N 1
ATOM 1190 C CA . LEU A 1 170 ? 12.813 -14.537 -15.301 1.00 71.69 170 LEU A CA 1
ATOM 1191 C C . LEU A 1 170 ? 14.060 -14.073 -16.072 1.00 71.69 170 LEU A C 1
ATOM 1193 O O . LEU A 1 170 ? 14.042 -14.065 -17.301 1.00 71.69 170 LEU A O 1
ATOM 1197 N N . GLY A 1 171 ? 15.121 -13.663 -15.369 1.00 71.62 171 GLY A N 1
ATOM 1198 C CA . GLY A 1 171 ? 16.414 -13.319 -15.963 1.00 71.62 171 GLY A CA 1
ATOM 1199 C C . GLY A 1 171 ? 17.390 -14.497 -16.061 1.00 71.62 171 GLY A C 1
ATOM 1200 O O . GLY A 1 171 ? 18.461 -14.334 -16.642 1.00 71.62 171 GLY A O 1
ATOM 1201 N N . GLY A 1 172 ? 17.045 -15.653 -15.482 1.00 71.50 172 GLY A N 1
ATOM 1202 C CA . GLY A 1 172 ? 17.885 -16.850 -15.455 1.00 71.50 172 GLY A CA 1
ATOM 1203 C C . GLY A 1 172 ? 17.749 -17.739 -16.702 1.00 71.50 172 GLY A C 1
ATOM 1204 O O . GLY A 1 172 ? 16.886 -17.510 -17.554 1.00 71.50 172 GLY A O 1
ATOM 1205 N N . PRO A 1 173 ? 18.591 -18.782 -16.831 1.00 75.31 173 PRO A N 1
ATOM 1206 C CA . PRO A 1 173 ? 18.487 -19.758 -17.911 1.00 75.31 173 PRO A CA 1
ATOM 1207 C C . PRO A 1 173 ? 17.121 -20.474 -17.899 1.00 75.31 173 PRO A C 1
ATOM 1209 O O . PRO A 1 173 ? 16.664 -20.903 -16.835 1.00 75.31 173 PRO A O 1
ATOM 1212 N N . PRO A 1 174 ? 16.483 -20.695 -19.064 1.00 71.88 174 PRO A N 1
ATOM 1213 C CA . PRO A 1 174 ? 15.143 -21.288 -19.145 1.00 71.88 174 PRO A CA 1
ATOM 1214 C C . PRO A 1 174 ? 15.058 -22.702 -18.546 1.00 71.88 174 PRO A C 1
ATOM 1216 O O . PRO A 1 174 ? 13.997 -23.107 -18.080 1.00 71.88 174 PRO A O 1
ATOM 1219 N N . GLU A 1 175 ? 16.175 -23.433 -18.501 1.00 77.69 175 GLU A N 1
ATOM 1220 C CA . GLU A 1 175 ? 16.266 -24.795 -17.957 1.00 77.69 175 GLU A CA 1
ATOM 1221 C C . GLU A 1 175 ? 16.036 -24.866 -16.436 1.00 77.69 175 GLU A C 1
ATOM 1223 O O . GLU A 1 175 ? 15.585 -25.890 -15.928 1.00 77.69 175 GLU A O 1
ATOM 1228 N N . GLN A 1 176 ? 16.300 -23.777 -15.703 1.00 78.44 176 GLN A N 1
ATOM 1229 C CA . GLN A 1 176 ? 16.156 -23.710 -14.239 1.00 78.44 176 GLN A CA 1
ATOM 1230 C C . GLN A 1 176 ? 14.911 -22.925 -13.802 1.00 78.44 176 GLN A C 1
ATOM 1232 O O . GLN A 1 176 ? 14.511 -22.976 -12.637 1.00 78.44 176 GLN A O 1
ATOM 1237 N N . LEU A 1 177 ? 14.241 -22.265 -14.750 1.00 76.94 177 LEU A N 1
ATOM 1238 C CA . LEU A 1 177 ? 13.169 -21.303 -14.509 1.00 76.94 177 LEU A CA 1
ATOM 1239 C C . LEU A 1 177 ? 11.989 -21.912 -13.738 1.00 76.94 177 LEU A C 1
ATOM 1241 O O . LEU A 1 177 ? 11.468 -21.293 -12.817 1.00 76.94 177 LEU A O 1
ATOM 1245 N N . VAL A 1 178 ? 11.603 -23.157 -14.036 1.00 80.38 178 VAL A N 1
ATOM 1246 C CA . VAL A 1 178 ? 10.518 -23.846 -13.309 1.00 80.38 178 VAL A CA 1
ATOM 1247 C C . VAL A 1 178 ? 10.886 -24.083 -11.840 1.00 80.38 178 VAL A C 1
ATOM 1249 O O . VAL A 1 178 ? 10.059 -23.855 -10.957 1.00 80.38 178 VAL A O 1
ATOM 1252 N N . GLY A 1 179 ? 12.121 -24.516 -11.567 1.00 83.19 179 GLY A N 1
ATOM 1253 C CA . GLY A 1 179 ? 12.604 -24.773 -10.209 1.00 83.19 179 GLY A CA 1
ATOM 1254 C C . GLY A 1 179 ? 12.759 -23.489 -9.395 1.00 83.19 179 GLY A C 1
ATOM 1255 O O . GLY A 1 179 ? 12.316 -23.425 -8.247 1.00 83.19 179 GLY A O 1
ATOM 1256 N N . GLU A 1 180 ? 13.317 -22.443 -10.007 1.00 80.69 180 GLU A N 1
ATOM 1257 C CA . GLU A 1 180 ? 13.475 -21.131 -9.377 1.00 80.69 180 GLU A CA 1
ATOM 1258 C C . GLU A 1 180 ? 12.128 -20.464 -9.089 1.00 80.69 180 GLU A C 1
ATOM 1260 O O . GLU A 1 180 ? 11.917 -19.972 -7.980 1.00 80.69 180 GLU A O 1
ATOM 1265 N N . VAL A 1 181 ? 11.182 -20.516 -10.033 1.00 80.94 181 VAL A N 1
ATOM 1266 C CA . VAL A 1 181 ? 9.823 -19.990 -9.838 1.00 80.94 181 VAL A CA 1
ATOM 1267 C C . VAL A 1 181 ? 9.066 -20.791 -8.775 1.00 80.94 181 VAL A C 1
ATOM 1269 O O . VAL A 1 181 ? 8.396 -20.198 -7.930 1.00 80.94 181 VAL A O 1
ATOM 1272 N N . ALA A 1 182 ? 9.187 -22.122 -8.747 1.00 84.44 182 ALA A N 1
ATOM 1273 C CA . ALA A 1 182 ? 8.554 -22.940 -7.711 1.00 84.44 182 ALA A CA 1
ATOM 1274 C C . ALA A 1 182 ? 9.099 -22.610 -6.310 1.00 84.44 182 ALA A C 1
ATOM 1276 O O . ALA A 1 182 ? 8.324 -22.421 -5.368 1.00 84.44 182 ALA A O 1
ATOM 1277 N N . LEU A 1 183 ? 10.423 -22.475 -6.171 1.00 83.00 183 LEU A N 1
ATOM 1278 C CA . LEU A 1 183 ? 11.060 -22.075 -4.916 1.00 83.00 183 LEU A CA 1
ATOM 1279 C C . LEU A 1 183 ? 10.677 -20.642 -4.515 1.00 83.00 183 LEU A C 1
ATOM 1281 O O . LEU A 1 183 ? 10.421 -20.377 -3.338 1.00 83.00 183 LEU A O 1
ATOM 1285 N N . ALA A 1 184 ? 10.608 -19.725 -5.482 1.00 79.38 184 ALA A N 1
ATOM 1286 C CA . ALA A 1 184 ? 10.161 -18.350 -5.293 1.00 79.38 184 ALA A CA 1
ATOM 1287 C C . ALA A 1 184 ? 8.732 -18.287 -4.735 1.00 79.38 184 ALA A C 1
ATOM 1289 O O . ALA A 1 184 ? 8.480 -17.624 -3.725 1.00 79.38 184 ALA A O 1
ATOM 1290 N N . LEU A 1 185 ? 7.808 -19.032 -5.343 1.00 82.12 185 LEU A N 1
ATOM 1291 C CA . LEU A 1 185 ? 6.421 -19.119 -4.894 1.00 82.12 185 LEU A CA 1
ATOM 1292 C C . LEU A 1 185 ? 6.302 -19.779 -3.516 1.00 82.12 185 LEU A C 1
ATOM 1294 O O . LEU A 1 185 ? 5.524 -19.307 -2.689 1.00 82.12 185 LEU A O 1
ATOM 1298 N N . ALA A 1 186 ? 7.097 -20.814 -3.227 1.00 84.75 186 ALA A N 1
ATOM 1299 C CA . ALA A 1 186 ? 7.127 -21.443 -1.907 1.00 84.75 186 ALA A CA 1
ATOM 1300 C C . ALA A 1 186 ? 7.595 -20.465 -0.815 1.00 84.75 186 ALA A C 1
ATOM 1302 O O . ALA A 1 186 ? 6.975 -20.381 0.248 1.00 84.75 186 ALA A O 1
ATOM 1303 N N . LYS A 1 187 ? 8.642 -19.672 -1.087 1.00 79.31 187 LYS A N 1
ATOM 1304 C CA . LYS A 1 187 ? 9.109 -18.606 -0.184 1.00 79.31 187 LYS A CA 1
ATOM 1305 C C . LYS A 1 187 ? 8.032 -17.544 0.031 1.00 79.31 187 LYS A C 1
ATOM 1307 O O . LYS A 1 187 ? 7.746 -17.204 1.176 1.00 79.31 187 LYS A O 1
ATOM 1312 N N . ALA A 1 188 ? 7.401 -17.065 -1.043 1.00 78.19 188 ALA A N 1
ATOM 1313 C CA . ALA A 1 188 ? 6.314 -16.092 -0.953 1.00 78.19 188 ALA A CA 1
ATOM 1314 C C . ALA A 1 188 ? 5.137 -16.634 -0.121 1.00 78.19 188 ALA A C 1
ATOM 1316 O O . ALA A 1 188 ? 4.648 -15.948 0.773 1.00 78.19 188 ALA A O 1
ATOM 1317 N N . ALA A 1 189 ? 4.726 -17.886 -0.343 1.00 83.12 189 ALA A N 1
ATOM 1318 C CA . ALA A 1 189 ? 3.664 -18.533 0.424 1.00 83.12 189 ALA A CA 1
ATOM 1319 C C . ALA A 1 189 ? 4.014 -18.670 1.915 1.00 83.12 189 ALA A C 1
ATOM 1321 O O . ALA A 1 189 ? 3.167 -18.400 2.766 1.00 83.12 189 ALA A O 1
ATOM 1322 N N . ALA A 1 190 ? 5.257 -19.036 2.246 1.00 83.69 190 ALA A N 1
ATOM 1323 C CA . ALA A 1 190 ? 5.720 -19.121 3.630 1.00 83.69 190 ALA A CA 1
ATOM 1324 C C . ALA A 1 190 ? 5.686 -17.751 4.329 1.00 83.69 190 ALA A C 1
ATOM 1326 O O . ALA A 1 190 ? 5.146 -17.632 5.428 1.00 83.69 190 ALA A O 1
ATOM 1327 N N . ILE A 1 191 ? 6.196 -16.710 3.666 1.00 76.56 191 ILE A N 1
ATOM 1328 C CA . ILE A 1 191 ? 6.168 -15.319 4.142 1.00 76.56 191 ILE A CA 1
ATOM 1329 C C . ILE A 1 191 ? 4.726 -14.873 4.424 1.00 76.56 191 ILE A C 1
ATOM 1331 O O . ILE A 1 191 ? 4.421 -14.382 5.512 1.00 76.56 191 ILE A O 1
ATOM 1335 N N . LEU A 1 192 ? 3.821 -15.107 3.473 1.00 77.12 192 LEU A N 1
ATOM 1336 C CA . LEU A 1 192 ? 2.406 -14.758 3.583 1.00 77.12 192 LEU A CA 1
ATOM 1337 C C . LEU A 1 192 ? 1.702 -15.512 4.716 1.00 77.12 192 LEU A C 1
ATOM 1339 O O . LEU A 1 192 ? 0.923 -14.917 5.461 1.00 77.12 192 LEU A O 1
ATOM 1343 N N . ALA A 1 193 ? 1.993 -16.804 4.882 1.00 82.19 193 ALA A N 1
ATOM 1344 C CA . ALA A 1 193 ? 1.425 -17.622 5.948 1.00 82.19 193 ALA A CA 1
ATOM 1345 C C . ALA A 1 193 ? 1.876 -17.147 7.338 1.00 82.19 193 ALA A C 1
ATOM 1347 O O . ALA A 1 193 ? 1.052 -17.044 8.249 1.00 82.19 193 ALA A O 1
ATOM 1348 N N . ILE A 1 194 ? 3.161 -16.811 7.496 1.00 79.62 194 ILE A N 1
ATOM 1349 C CA . ILE A 1 194 ? 3.699 -16.275 8.752 1.00 79.62 194 ILE A CA 1
ATOM 1350 C C . ILE A 1 194 ? 3.071 -14.912 9.059 1.00 79.62 194 ILE A C 1
ATOM 1352 O O . ILE A 1 194 ? 2.608 -14.699 10.179 1.00 79.62 194 ILE A O 1
ATOM 1356 N N . ALA A 1 195 ? 2.994 -14.015 8.071 1.00 72.56 195 ALA A N 1
ATOM 1357 C CA . ALA A 1 195 ? 2.376 -12.700 8.231 1.00 72.56 195 ALA A CA 1
ATOM 1358 C C . ALA A 1 195 ? 0.891 -12.809 8.622 1.00 72.56 195 ALA A C 1
ATOM 1360 O O . ALA A 1 195 ? 0.443 -12.136 9.553 1.00 72.56 195 ALA A O 1
ATOM 1361 N N . TYR A 1 196 ? 0.139 -13.704 7.971 1.00 76.62 196 TYR A N 1
ATOM 1362 C CA . TYR A 1 196 ? -1.256 -13.990 8.312 1.00 76.62 196 TYR A CA 1
ATOM 1363 C C . TYR A 1 196 ? -1.399 -14.528 9.742 1.00 76.62 196 TYR A C 1
ATOM 1365 O O . TYR A 1 196 ? -2.254 -14.061 10.498 1.00 76.62 196 TYR A O 1
ATOM 1373 N N . TRP A 1 197 ? -0.542 -15.473 10.141 1.00 79.81 197 TRP A N 1
ATOM 1374 C CA . TRP A 1 197 ? -0.563 -16.042 11.487 1.00 79.81 197 TRP A CA 1
ATOM 1375 C C . TRP A 1 197 ? -0.214 -14.997 12.556 1.00 79.81 197 TRP A C 1
ATOM 1377 O O . TRP A 1 197 ? -0.947 -14.872 13.538 1.00 79.81 197 TRP A O 1
ATOM 1387 N N . LEU A 1 198 ? 0.829 -14.180 12.351 1.00 72.81 198 LEU A N 1
ATOM 1388 C CA . LEU A 1 198 ? 1.170 -13.079 13.263 1.00 72.81 198 LEU A CA 1
ATOM 1389 C C . LEU A 1 198 ? 0.018 -12.073 13.374 1.00 72.81 198 LEU A C 1
ATOM 1391 O O . LEU A 1 198 ? -0.391 -11.734 14.485 1.00 72.81 198 LEU A O 1
ATOM 1395 N N . GLY A 1 199 ? -0.540 -11.633 12.244 1.00 69.56 199 GLY A N 1
ATOM 1396 C CA . GLY A 1 199 ? -1.647 -10.677 12.210 1.00 69.56 199 GLY A CA 1
ATOM 1397 C C . GLY A 1 199 ? -2.904 -11.194 12.914 1.00 69.56 199 GLY A C 1
ATOM 1398 O O . GLY A 1 199 ? -3.529 -10.470 13.685 1.00 69.56 199 GLY A O 1
ATOM 1399 N N . GLY A 1 200 ? -3.251 -12.466 12.706 1.00 72.12 200 GLY A N 1
ATOM 1400 C CA . GLY A 1 200 ? -4.438 -13.086 13.297 1.00 72.12 200 GLY A CA 1
ATOM 1401 C C . GLY A 1 200 ? -4.290 -13.484 14.768 1.00 72.12 200 GLY A C 1
ATOM 1402 O O . GLY A 1 200 ? -5.295 -13.600 15.467 1.00 72.12 200 GLY A O 1
ATOM 1403 N N . VAL A 1 201 ? -3.066 -13.703 15.261 1.00 74.44 201 VAL A N 1
ATOM 1404 C CA . VAL A 1 201 ? -2.826 -14.252 16.607 1.00 74.44 201 VAL A CA 1
ATOM 1405 C C . VAL A 1 201 ? -2.216 -13.231 17.564 1.00 74.44 201 VAL A C 1
ATOM 1407 O O . VAL A 1 201 ? -2.684 -13.107 18.699 1.00 74.44 201 VAL A O 1
ATOM 1410 N N . LEU A 1 202 ? -1.179 -12.507 17.139 1.00 73.94 202 LEU A N 1
ATOM 1411 C CA . LEU A 1 202 ? -0.452 -11.570 17.996 1.00 73.94 202 LEU A CA 1
ATOM 1412 C C . LEU A 1 202 ? -1.285 -10.311 18.248 1.00 73.94 202 LEU A C 1
ATOM 1414 O O . LEU A 1 202 ? -1.468 -9.911 19.397 1.00 73.94 202 LEU A O 1
ATOM 1418 N N . VAL A 1 203 ? -1.852 -9.734 17.184 1.00 72.88 203 VAL A N 1
ATOM 1419 C CA . VAL A 1 203 ? -2.591 -8.462 17.241 1.00 72.88 203 VAL A CA 1
ATOM 1420 C C . VAL A 1 203 ? -3.807 -8.552 18.177 1.00 72.88 203 VAL A C 1
ATOM 1422 O O . VAL A 1 203 ? -3.907 -7.718 19.082 1.00 72.88 203 VAL A O 1
ATOM 1425 N N . PRO A 1 204 ? -4.689 -9.575 18.092 1.00 74.12 204 PRO A N 1
ATOM 1426 C CA . PRO A 1 204 ? -5.824 -9.667 19.009 1.00 74.12 204 PRO A CA 1
ATOM 1427 C C . PRO A 1 204 ? -5.411 -9.922 20.461 1.00 74.12 204 PRO A C 1
ATOM 1429 O O . PRO A 1 204 ? -6.073 -9.427 21.371 1.00 74.12 204 PRO A O 1
ATOM 1432 N N . ARG A 1 205 ? -4.327 -10.675 20.704 1.00 77.62 205 ARG A N 1
ATOM 1433 C CA . ARG A 1 205 ? -3.837 -10.947 22.066 1.00 77.62 205 ARG A CA 1
ATOM 1434 C C . ARG A 1 205 ? -3.278 -9.704 22.737 1.00 77.62 205 ARG A C 1
ATOM 1436 O O . ARG A 1 205 ? -3.612 -9.438 23.888 1.00 77.62 205 ARG A O 1
ATOM 1443 N N . VAL A 1 206 ? -2.476 -8.932 22.007 1.00 75.12 206 VAL A N 1
ATOM 1444 C CA . VAL A 1 206 ? -1.949 -7.650 22.482 1.00 75.12 206 VAL A CA 1
ATOM 1445 C C . VAL A 1 206 ? -3.112 -6.714 22.818 1.00 75.12 206 VAL A C 1
ATOM 1447 O O . VAL A 1 206 ? -3.177 -6.192 23.928 1.00 75.12 206 VAL A O 1
ATOM 1450 N N . MET A 1 207 ? -4.106 -6.602 21.930 1.00 69.44 207 MET A N 1
ATOM 1451 C CA . MET A 1 207 ? -5.300 -5.783 22.171 1.00 69.44 207 MET A CA 1
ATOM 1452 C C . MET A 1 207 ? -6.115 -6.218 23.393 1.00 69.44 207 MET A C 1
ATOM 1454 O O . MET A 1 207 ? -6.555 -5.368 24.164 1.00 69.44 207 MET A O 1
ATOM 1458 N N . GLN A 1 208 ? -6.289 -7.523 23.616 1.00 73.94 208 GLN A N 1
ATOM 1459 C CA . GLN A 1 208 ? -6.972 -8.031 24.812 1.00 73.94 208 GLN A CA 1
ATOM 1460 C C . GLN A 1 208 ? -6.222 -7.676 26.102 1.00 73.94 208 GLN A C 1
ATOM 1462 O O . GLN A 1 208 ? -6.854 -7.266 27.075 1.00 73.94 208 GLN A O 1
ATOM 1467 N N . ALA A 1 209 ? -4.891 -7.791 26.103 1.00 73.50 209 ALA A N 1
ATOM 1468 C CA . ALA A 1 209 ? -4.067 -7.433 27.255 1.00 73.50 209 ALA A CA 1
ATOM 1469 C C . ALA A 1 209 ? -4.152 -5.930 27.579 1.00 73.50 209 ALA A C 1
ATOM 1471 O O . ALA A 1 209 ? -4.274 -5.549 28.740 1.00 73.50 209 ALA A O 1
ATOM 1472 N N . ILE A 1 210 ? -4.161 -5.075 26.554 1.00 71.81 210 ILE A N 1
ATOM 1473 C CA . ILE A 1 210 ? -4.262 -3.617 26.713 1.00 71.81 210 ILE A CA 1
ATOM 1474 C C . ILE A 1 210 ? -5.662 -3.202 27.174 1.00 71.81 210 ILE A C 1
ATOM 1476 O O . ILE A 1 210 ? -5.795 -2.370 28.070 1.00 71.81 210 ILE A O 1
ATOM 1480 N N . ALA A 1 211 ? -6.719 -3.797 26.614 1.00 69.75 211 ALA A N 1
ATOM 1481 C CA . ALA A 1 211 ? -8.097 -3.510 27.017 1.00 69.75 211 ALA A CA 1
ATOM 1482 C C . ALA A 1 211 ? -8.361 -3.846 28.500 1.00 69.75 211 ALA A C 1
ATOM 1484 O O . ALA A 1 211 ? -9.187 -3.199 29.153 1.00 69.75 211 ALA A O 1
ATOM 1485 N N . ALA A 1 212 ? -7.633 -4.822 29.053 1.00 70.62 212 ALA A N 1
ATOM 1486 C CA . ALA A 1 212 ? -7.702 -5.177 30.467 1.00 70.62 212 ALA A CA 1
ATOM 1487 C C . ALA A 1 212 ? -7.104 -4.102 31.397 1.00 70.62 212 ALA A C 1
ATOM 1489 O O . ALA A 1 212 ? -7.501 -4.026 32.556 1.00 70.62 212 ALA A O 1
ATOM 1490 N N . ALA A 1 213 ? -6.208 -3.240 30.902 1.00 71.81 213 ALA A N 1
ATOM 1491 C CA . ALA A 1 213 ? -5.536 -2.220 31.710 1.00 71.81 213 ALA A CA 1
ATOM 1492 C C . ALA A 1 213 ? -6.417 -0.997 32.056 1.00 71.81 213 ALA A C 1
ATOM 1494 O O . ALA A 1 213 ? -6.025 -0.196 32.898 1.00 71.81 213 ALA A O 1
ATOM 1495 N N . GLN A 1 214 ? -7.589 -0.832 31.419 1.00 71.44 214 GLN A N 1
ATOM 1496 C CA . GLN A 1 214 ? -8.609 0.210 31.691 1.00 71.44 214 GLN A CA 1
ATOM 1497 C C . GLN A 1 214 ? -8.121 1.684 31.716 1.00 71.44 214 GLN A C 1
ATOM 1499 O O . GLN A 1 214 ? -8.879 2.576 32.093 1.00 71.44 214 GLN A O 1
ATOM 1504 N N . SER A 1 215 ? -6.898 1.981 31.263 1.00 81.44 215 SER A N 1
ATOM 1505 C CA . SER A 1 215 ? -6.368 3.346 31.135 1.00 81.44 215 SER A CA 1
ATOM 1506 C C . SER A 1 215 ? -6.474 3.851 29.696 1.00 81.44 215 SER A C 1
ATOM 1508 O O . SER A 1 215 ? -6.032 3.188 28.756 1.00 81.44 215 SER A O 1
ATOM 1510 N N . ARG A 1 216 ? -7.028 5.058 29.523 1.00 79.12 216 ARG A N 1
ATOM 1511 C CA . ARG A 1 216 ? -7.153 5.713 28.208 1.00 79.12 216 ARG A CA 1
ATOM 1512 C C . ARG A 1 216 ? -5.798 6.065 27.595 1.00 79.12 216 ARG A C 1
ATOM 1514 O O . ARG A 1 216 ? -5.639 5.939 26.386 1.00 79.12 216 ARG A O 1
ATOM 1521 N N . GLU A 1 217 ? -4.835 6.478 28.415 1.00 84.12 217 GLU A N 1
ATOM 1522 C CA . GLU A 1 217 ? -3.487 6.827 27.952 1.00 84.12 217 GLU A CA 1
ATOM 1523 C C . GLU A 1 217 ? -2.747 5.585 27.452 1.00 84.12 217 GLU A C 1
ATOM 1525 O O . GLU A 1 217 ? -2.232 5.582 26.334 1.00 84.12 217 GLU A O 1
ATOM 1530 N N . LEU A 1 218 ? -2.787 4.491 28.224 1.00 80.88 218 LEU A N 1
ATOM 1531 C CA . LEU A 1 218 ? -2.198 3.213 27.814 1.00 80.88 218 LEU A CA 1
ATOM 1532 C C . LEU A 1 218 ? -2.864 2.666 26.550 1.00 80.88 218 LEU A C 1
ATOM 1534 O O . LEU A 1 218 ? -2.178 2.136 25.682 1.00 80.88 218 LEU A O 1
ATOM 1538 N N . PHE A 1 219 ? -4.181 2.834 26.412 1.00 78.81 219 PHE A N 1
ATOM 1539 C CA . PHE A 1 219 ? -4.896 2.433 25.205 1.00 78.81 219 PHE A CA 1
ATOM 1540 C C . PHE A 1 219 ? -4.417 3.204 23.968 1.00 78.81 219 PHE A C 1
ATOM 1542 O O . PHE A 1 219 ? -4.158 2.590 22.933 1.00 78.81 219 PHE A O 1
ATOM 1549 N N . LEU A 1 220 ? -4.246 4.527 24.069 1.00 83.06 220 LEU A N 1
ATOM 1550 C CA . LEU A 1 220 ? -3.746 5.349 22.964 1.00 83.06 220 LEU A CA 1
ATOM 1551 C C . LEU A 1 220 ? -2.312 4.966 22.579 1.00 83.06 220 LEU A C 1
ATOM 1553 O O . LEU A 1 220 ? -2.056 4.681 21.407 1.00 83.06 220 LEU A O 1
ATOM 1557 N N . LEU A 1 221 ? -1.398 4.915 23.556 1.00 85.00 221 LEU A N 1
ATOM 1558 C CA . LEU A 1 221 ? 0.000 4.544 23.314 1.00 85.00 221 LEU A CA 1
ATOM 1559 C C . LEU A 1 221 ? 0.095 3.172 22.662 1.00 85.00 221 LEU A C 1
ATOM 1561 O O . LEU A 1 221 ? 0.846 2.982 21.709 1.00 85.00 221 LEU A O 1
ATOM 1565 N N . ALA A 1 222 ? -0.686 2.217 23.151 1.00 82.94 222 ALA A N 1
ATOM 1566 C CA . ALA A 1 222 ? -0.608 0.865 22.653 1.00 82.94 222 ALA A CA 1
ATOM 1567 C C . ALA A 1 222 ? -1.307 0.691 21.297 1.00 82.94 222 ALA A C 1
ATOM 1569 O O . ALA A 1 222 ? -0.881 -0.145 20.511 1.00 82.94 222 ALA A O 1
ATOM 1570 N N . THR A 1 223 ? -2.307 1.514 20.972 1.00 82.94 223 THR A N 1
ATOM 1571 C CA . THR A 1 223 ? -2.904 1.563 19.629 1.00 82.94 223 THR A CA 1
ATOM 1572 C C . THR A 1 223 ? -1.902 2.095 18.601 1.00 82.94 223 THR A C 1
ATOM 1574 O O . THR A 1 223 ? -1.703 1.479 17.556 1.00 82.94 223 THR A O 1
ATOM 1577 N N . ILE A 1 224 ? -1.209 3.195 18.917 1.00 88.12 224 ILE A N 1
ATOM 1578 C CA . ILE A 1 224 ? -0.146 3.747 18.062 1.00 88.12 224 ILE A CA 1
ATOM 1579 C C . ILE A 1 224 ? 1.024 2.758 17.955 1.00 88.12 224 ILE A C 1
ATOM 1581 O O . ILE A 1 224 ? 1.511 2.485 16.859 1.00 88.12 224 ILE A O 1
ATOM 1585 N N . GLY A 1 225 ? 1.442 2.172 19.080 1.00 89.12 225 GLY A N 1
ATOM 1586 C CA . GLY A 1 225 ? 2.490 1.155 19.128 1.00 89.12 225 GLY A CA 1
ATOM 1587 C C . GLY A 1 225 ? 2.135 -0.096 18.325 1.00 89.12 225 GLY A C 1
ATOM 1588 O O . GLY A 1 225 ? 2.991 -0.637 17.632 1.00 89.12 225 GLY A O 1
ATOM 1589 N N . LEU A 1 226 ? 0.869 -0.521 18.340 1.00 87.06 226 LEU A N 1
ATOM 1590 C CA . LEU A 1 226 ? 0.380 -1.618 17.509 1.00 87.06 226 LEU A CA 1
ATOM 1591 C C . LEU A 1 226 ? 0.428 -1.250 16.026 1.00 87.06 226 LEU A C 1
ATOM 1593 O O . LEU A 1 226 ? 0.911 -2.049 15.230 1.00 87.06 226 LEU A O 1
ATOM 1597 N N . ALA A 1 227 ? -0.034 -0.055 15.650 1.00 89.44 227 ALA A N 1
ATOM 1598 C CA . ALA A 1 227 ? -0.008 0.412 14.265 1.00 89.44 227 ALA A CA 1
ATOM 1599 C C . ALA A 1 227 ? 1.423 0.439 13.700 1.00 89.44 227 ALA A C 1
ATOM 1601 O O . ALA A 1 227 ? 1.680 -0.108 12.629 1.00 89.44 227 ALA A O 1
ATOM 1602 N N . LEU A 1 228 ? 2.373 1.004 14.450 1.00 91.69 228 LEU A N 1
ATOM 1603 C CA . LEU A 1 228 ? 3.784 1.056 14.057 1.00 91.69 228 LEU A CA 1
ATOM 1604 C C . LEU A 1 228 ? 4.446 -0.328 14.098 1.00 91.69 228 LEU A C 1
ATOM 1606 O O . LEU A 1 228 ? 5.147 -0.706 13.164 1.00 91.69 228 LEU A O 1
ATOM 1610 N N . GLY A 1 229 ? 4.206 -1.112 15.150 1.00 90.31 229 GLY A N 1
ATOM 1611 C CA . GLY A 1 229 ? 4.801 -2.439 15.317 1.00 90.31 229 GLY A CA 1
ATOM 1612 C C . GLY A 1 229 ? 4.346 -3.428 14.244 1.00 90.31 229 GLY A C 1
ATOM 1613 O O . GLY A 1 229 ? 5.161 -4.155 13.684 1.00 90.31 229 GLY A O 1
ATOM 1614 N N . THR A 1 230 ? 3.059 -3.424 13.898 1.00 87.06 230 THR A N 1
ATOM 1615 C CA . THR A 1 230 ? 2.525 -4.253 12.804 1.00 87.06 230 THR A CA 1
ATOM 1616 C C . THR A 1 230 ? 3.025 -3.803 11.437 1.00 87.06 230 THR A C 1
ATOM 1618 O O . THR A 1 230 ? 3.335 -4.659 10.612 1.00 87.06 230 THR A O 1
ATOM 1621 N N . ALA A 1 231 ? 3.169 -2.494 11.204 1.00 89.19 231 ALA A N 1
ATOM 1622 C CA . ALA A 1 231 ? 3.810 -1.974 10.001 1.00 89.19 231 ALA A CA 1
ATOM 1623 C C . ALA A 1 231 ? 5.263 -2.468 9.880 1.00 89.19 231 ALA A C 1
ATOM 1625 O O . ALA A 1 231 ? 5.643 -2.985 8.831 1.00 89.19 231 ALA A O 1
ATOM 1626 N N . LEU A 1 232 ? 6.054 -2.396 10.958 1.00 88.75 232 LEU A N 1
ATOM 1627 C CA . LEU A 1 232 ? 7.439 -2.886 10.981 1.00 88.75 232 LEU A CA 1
ATOM 1628 C C . LEU A 1 232 ? 7.534 -4.391 10.714 1.00 88.75 232 LEU A C 1
ATOM 1630 O O . LEU A 1 232 ? 8.353 -4.820 9.903 1.00 88.75 232 LEU A O 1
ATOM 1634 N N . VAL A 1 233 ? 6.673 -5.189 11.351 1.00 85.19 233 VAL A N 1
ATOM 1635 C CA . VAL A 1 233 ? 6.595 -6.634 11.098 1.00 85.19 233 VAL A CA 1
ATOM 1636 C C . VAL A 1 233 ? 6.253 -6.902 9.634 1.00 85.19 233 VAL A C 1
ATOM 1638 O O . VAL A 1 233 ? 6.926 -7.702 8.996 1.00 85.19 233 VAL A O 1
ATOM 1641 N N . ALA A 1 234 ? 5.249 -6.219 9.079 1.00 82.19 234 ALA A N 1
ATOM 1642 C CA . ALA A 1 234 ? 4.865 -6.375 7.677 1.00 82.19 234 ALA A CA 1
ATOM 1643 C C . ALA A 1 234 ? 6.030 -6.042 6.725 1.00 82.19 234 ALA A C 1
ATOM 1645 O O . ALA A 1 234 ? 6.314 -6.820 5.814 1.00 82.19 234 ALA A O 1
ATOM 1646 N N . SER A 1 235 ? 6.753 -4.950 6.991 1.00 83.81 235 SER A N 1
ATOM 1647 C CA . SER A 1 235 ? 7.945 -4.545 6.232 1.00 83.81 235 SER A CA 1
ATOM 1648 C C . SER A 1 235 ? 9.054 -5.601 6.258 1.00 83.81 235 SER A C 1
ATOM 1650 O O . SER A 1 235 ? 9.639 -5.906 5.220 1.00 83.81 235 SER A O 1
ATOM 1652 N N . ALA A 1 236 ? 9.286 -6.253 7.403 1.00 83.06 236 ALA A N 1
ATOM 1653 C CA . ALA A 1 236 ? 10.259 -7.344 7.512 1.00 83.06 236 ALA A CA 1
ATOM 1654 C C . ALA A 1 236 ? 9.918 -8.562 6.626 1.00 83.06 236 ALA A C 1
ATOM 1656 O O . ALA A 1 236 ? 10.805 -9.326 6.253 1.00 83.06 236 ALA A O 1
ATOM 1657 N N . PHE A 1 237 ? 8.644 -8.724 6.258 1.00 74.31 237 PHE A N 1
ATOM 1658 C CA . PHE A 1 237 ? 8.148 -9.752 5.339 1.00 74.31 237 PHE A CA 1
ATOM 1659 C C . PHE A 1 237 ? 8.022 -9.259 3.884 1.00 74.31 237 PHE A C 1
ATOM 1661 O O . PHE A 1 237 ? 7.463 -9.960 3.044 1.00 74.31 237 PHE A O 1
ATOM 1668 N N . GLY A 1 238 ? 8.528 -8.064 3.562 1.00 74.44 238 GLY A N 1
ATOM 1669 C CA . GLY A 1 238 ? 8.465 -7.488 2.215 1.00 74.44 238 GLY A CA 1
ATOM 1670 C C . GLY A 1 238 ? 7.094 -6.925 1.828 1.00 74.44 238 GLY A C 1
ATOM 1671 O O . GLY A 1 238 ? 6.879 -6.591 0.664 1.00 74.44 238 GLY A O 1
ATOM 1672 N N . LEU A 1 239 ? 6.165 -6.810 2.782 1.00 78.50 239 LEU A N 1
ATOM 1673 C CA . LEU A 1 239 ? 4.898 -6.101 2.596 1.00 78.50 239 LEU A CA 1
ATOM 1674 C C . LEU A 1 239 ? 5.098 -4.599 2.840 1.00 78.50 239 LEU A C 1
ATOM 1676 O O . LEU A 1 239 ? 6.039 -4.176 3.509 1.00 78.50 239 LEU A O 1
ATOM 1680 N N . SER A 1 240 ? 4.188 -3.765 2.341 1.00 83.50 240 SER A N 1
ATOM 1681 C CA . SER A 1 240 ? 4.258 -2.327 2.607 1.00 83.50 240 SER A CA 1
ATOM 1682 C C . SER A 1 240 ? 3.911 -2.001 4.071 1.00 83.50 240 SER A C 1
ATOM 1684 O O . SER A 1 240 ? 3.050 -2.638 4.687 1.00 83.50 240 SER A O 1
ATOM 1686 N N . LEU A 1 241 ? 4.529 -0.945 4.620 1.00 88.00 241 LEU A N 1
ATOM 1687 C CA . LEU A 1 241 ? 4.170 -0.386 5.936 1.00 88.00 241 LEU A CA 1
ATOM 1688 C C . LEU A 1 241 ? 2.669 -0.046 6.016 1.00 88.00 241 LEU A C 1
ATOM 1690 O O . LEU A 1 241 ? 2.029 -0.238 7.051 1.00 88.00 241 LEU A O 1
ATOM 1694 N N . ALA A 1 242 ? 2.109 0.421 4.895 1.00 85.88 242 ALA A N 1
ATOM 1695 C CA . ALA A 1 242 ? 0.700 0.756 4.730 1.00 85.88 242 ALA A CA 1
ATOM 1696 C C . ALA A 1 242 ? -0.223 -0.440 5.008 1.00 85.88 242 ALA A C 1
ATOM 1698 O O . ALA A 1 242 ? -1.167 -0.301 5.784 1.00 85.88 242 ALA A O 1
ATOM 1699 N N . VAL A 1 243 ? 0.065 -1.615 4.436 1.00 82.50 243 VAL A N 1
ATOM 1700 C CA . VAL A 1 243 ? -0.740 -2.832 4.643 1.00 82.50 243 VAL A CA 1
ATOM 1701 C C . VAL A 1 243 ? -0.705 -3.277 6.100 1.00 82.50 243 VAL A C 1
ATOM 1703 O O . VAL A 1 243 ? -1.753 -3.580 6.665 1.00 82.50 243 VAL A O 1
ATOM 1706 N N . GLY A 1 244 ? 0.473 -3.288 6.730 1.00 86.12 244 GLY A N 1
ATOM 1707 C CA . GLY A 1 244 ? 0.600 -3.688 8.136 1.00 86.12 244 GLY A CA 1
ATOM 1708 C C . GLY A 1 244 ? -0.230 -2.802 9.066 1.00 86.12 244 GLY A C 1
ATOM 1709 O O . GLY A 1 244 ? -1.042 -3.302 9.846 1.00 86.12 244 GLY A O 1
ATOM 1710 N N . ALA A 1 245 ? -0.101 -1.483 8.904 1.00 89.62 245 ALA A N 1
ATOM 1711 C CA . ALA A 1 245 ? -0.868 -0.502 9.663 1.00 89.62 245 ALA A CA 1
ATOM 1712 C C . ALA A 1 245 ? -2.381 -0.612 9.416 1.00 89.62 245 ALA A C 1
ATOM 1714 O O . ALA A 1 245 ? -3.183 -0.569 10.350 1.00 89.62 245 ALA A O 1
ATOM 1715 N N . PHE A 1 246 ? -2.775 -0.793 8.156 1.00 87.50 246 PHE A N 1
ATOM 1716 C CA . PHE A 1 246 ? -4.164 -0.970 7.753 1.00 87.50 246 PHE A CA 1
ATOM 1717 C C . PHE A 1 246 ? -4.803 -2.211 8.393 1.00 87.50 246 PHE A C 1
ATOM 1719 O O . PHE A 1 246 ? -5.897 -2.133 8.957 1.00 87.50 246 PHE A O 1
ATOM 1726 N N . LEU A 1 247 ? -4.108 -3.353 8.357 1.00 83.56 247 LEU A N 1
ATOM 1727 C CA . LEU A 1 247 ? -4.565 -4.595 8.981 1.00 83.56 247 LEU A CA 1
ATOM 1728 C C . LEU A 1 247 ? -4.702 -4.449 10.499 1.00 83.56 247 LEU A C 1
ATOM 1730 O O . LEU A 1 247 ? -5.680 -4.931 11.070 1.00 83.56 247 LEU A O 1
ATOM 1734 N N . ALA A 1 248 ? -3.775 -3.747 11.155 1.00 85.94 248 ALA A N 1
ATOM 1735 C CA . ALA A 1 248 ? -3.903 -3.445 12.577 1.00 85.94 248 ALA A CA 1
ATOM 1736 C C . ALA A 1 248 ? -5.161 -2.625 12.878 1.00 85.94 248 ALA A C 1
ATOM 1738 O O . ALA A 1 248 ? -5.903 -2.972 13.796 1.00 85.94 248 ALA A O 1
ATOM 1739 N N . GLY A 1 249 ? -5.445 -1.598 12.072 1.00 87.56 249 GLY A N 1
ATOM 1740 C CA . GLY A 1 249 ? -6.670 -0.806 12.195 1.00 87.56 249 GLY A CA 1
ATOM 1741 C C . GLY A 1 249 ? -7.933 -1.655 12.044 1.00 87.56 249 GLY A C 1
ATOM 1742 O O . GLY A 1 249 ? -8.843 -1.564 12.869 1.00 87.56 249 GLY A O 1
ATOM 1743 N N . LEU A 1 250 ? -7.959 -2.557 11.056 1.00 83.19 250 LEU A N 1
ATOM 1744 C CA . LEU A 1 250 ? -9.077 -3.483 10.857 1.00 83.19 250 LEU A CA 1
ATOM 1745 C C . LEU A 1 250 ? -9.309 -4.395 12.067 1.00 83.19 250 LEU A C 1
ATOM 1747 O O . LEU A 1 250 ? -10.454 -4.590 12.475 1.00 83.19 250 LEU A O 1
ATOM 1751 N N . VAL A 1 251 ? -8.248 -4.940 12.666 1.00 80.12 251 VAL A N 1
ATOM 1752 C CA . VAL A 1 251 ? -8.366 -5.793 13.862 1.00 80.12 251 VAL A CA 1
ATOM 1753 C C . VAL A 1 251 ? -8.870 -4.989 15.066 1.00 80.12 251 VAL A C 1
ATOM 1755 O O . VAL A 1 251 ? -9.718 -5.472 15.822 1.00 80.12 251 VAL A O 1
ATOM 1758 N N . VAL A 1 252 ? -8.401 -3.747 15.227 1.00 79.56 252 VAL A N 1
ATOM 1759 C CA . VAL A 1 252 ? -8.875 -2.833 16.279 1.00 79.56 252 VAL A CA 1
ATOM 1760 C C . VAL A 1 252 ? -10.368 -2.539 16.111 1.00 79.56 252 VAL A C 1
ATOM 1762 O O . VAL A 1 252 ? -11.106 -2.636 17.096 1.00 79.56 252 VAL A O 1
ATOM 1765 N N . SER A 1 253 ? -10.834 -2.289 14.880 1.00 80.88 253 SER A N 1
ATOM 1766 C CA . SER A 1 253 ? -12.249 -2.004 14.583 1.00 80.88 253 SER A CA 1
ATOM 1767 C C . SER A 1 253 ? -13.203 -3.101 15.091 1.00 80.88 253 SER A C 1
ATOM 1769 O O . SER A 1 253 ? -14.267 -2.810 15.643 1.00 80.88 253 SER A O 1
ATOM 1771 N N . GLU A 1 254 ? -12.814 -4.379 14.991 1.00 73.38 254 GLU A N 1
ATOM 1772 C CA . GLU A 1 254 ? -13.634 -5.497 15.476 1.00 73.38 254 GLU A CA 1
ATOM 1773 C C . GLU A 1 254 ? -13.631 -5.627 17.002 1.00 73.38 254 GLU A C 1
ATOM 1775 O O . GLU A 1 254 ? -14.631 -6.048 17.599 1.00 73.38 254 GLU A O 1
ATOM 1780 N N . SER A 1 255 ? -12.527 -5.257 17.653 1.00 67.12 255 SER A N 1
ATOM 1781 C CA . SER A 1 255 ? -12.399 -5.343 19.109 1.00 67.12 255 SER A CA 1
ATOM 1782 C C . SER A 1 255 ? -13.322 -4.355 19.840 1.00 67.12 255 SER A C 1
ATOM 1784 O O . SER A 1 255 ? -13.985 -4.745 20.807 1.00 67.12 255 SER A O 1
ATOM 1786 N N . GLU A 1 256 ? -13.475 -3.123 19.335 1.00 58.03 256 GLU A N 1
ATOM 1787 C CA . GLU A 1 256 ? -14.429 -2.143 19.878 1.00 58.03 256 GLU A CA 1
ATOM 1788 C C . GLU A 1 256 ? -15.885 -2.597 19.701 1.00 58.03 256 GLU A C 1
ATOM 1790 O O . GLU A 1 256 ? -16.698 -2.457 20.623 1.00 58.03 256 GLU A O 1
ATOM 1795 N N . VAL A 1 257 ? -16.223 -3.190 18.548 1.00 50.59 257 VAL A N 1
ATOM 1796 C CA . VAL A 1 257 ? -17.562 -3.748 18.295 1.00 50.59 257 VAL A CA 1
ATOM 1797 C C . VAL A 1 257 ? -17.875 -4.863 19.298 1.00 50.59 257 VAL A C 1
ATOM 1799 O O . VAL A 1 257 ? -18.955 -4.872 19.897 1.00 50.59 257 VAL A O 1
ATOM 1802 N N . ARG A 1 258 ? -16.916 -5.759 19.571 1.00 46.81 258 ARG A N 1
ATOM 1803 C CA . ARG A 1 258 ? -17.047 -6.789 20.617 1.00 46.81 258 ARG A CA 1
ATOM 1804 C C . ARG A 1 258 ? -17.229 -6.195 22.015 1.00 46.81 258 ARG A C 1
ATOM 1806 O O . ARG A 1 258 ? -18.051 -6.706 22.782 1.00 46.81 258 ARG A O 1
ATOM 1813 N N . HIS A 1 259 ? -16.521 -5.117 22.351 1.00 52.19 259 HIS A N 1
ATOM 1814 C CA . HIS A 1 259 ? -16.627 -4.486 23.668 1.00 52.19 259 HIS A CA 1
ATOM 1815 C C . HIS A 1 259 ? -18.003 -3.829 23.889 1.00 52.19 259 HIS A C 1
ATOM 1817 O O . HIS A 1 259 ? -18.627 -4.023 24.935 1.00 52.19 259 HIS A O 1
ATOM 1823 N N . ARG A 1 260 ? -18.557 -3.154 22.869 1.00 44.78 260 ARG A N 1
ATOM 1824 C CA . ARG A 1 260 ? -19.910 -2.562 22.934 1.00 44.78 260 ARG A CA 1
ATOM 1825 C C . ARG A 1 260 ? -21.022 -3.613 23.006 1.00 44.78 260 ARG A C 1
ATOM 1827 O O . ARG A 1 260 ? -21.975 -3.435 23.768 1.00 44.78 260 ARG A O 1
ATOM 1834 N N . LEU A 1 261 ? -20.888 -4.717 22.265 1.00 42.22 261 LEU A N 1
ATOM 1835 C CA . LEU A 1 261 ? -21.848 -5.828 22.294 1.00 42.22 261 LEU A CA 1
ATOM 1836 C C . LEU A 1 261 ? -21.852 -6.549 23.649 1.00 42.22 261 LEU A C 1
ATOM 1838 O O . LEU A 1 261 ? -22.916 -6.871 24.175 1.00 42.22 261 LEU A O 1
ATOM 1842 N N . THR A 1 262 ? -20.682 -6.735 24.261 1.00 46.62 262 THR A N 1
ATOM 1843 C CA . THR A 1 262 ? -20.574 -7.384 25.578 1.00 46.62 262 THR A CA 1
ATOM 1844 C C . THR A 1 262 ? -21.087 -6.475 26.704 1.00 46.62 262 THR A C 1
ATOM 1846 O O . THR A 1 262 ? -21.763 -6.950 27.615 1.00 46.62 262 THR A O 1
ATOM 1849 N N . GLY A 1 263 ? -20.877 -5.155 26.607 1.00 44.81 263 GLY A N 1
ATOM 1850 C CA . GLY A 1 263 ? -21.379 -4.181 27.587 1.00 44.81 263 GLY A CA 1
ATOM 1851 C C . GLY A 1 263 ? -22.911 -4.048 27.642 1.00 44.81 263 GLY A C 1
ATOM 1852 O O . GLY A 1 263 ? -23.461 -3.736 28.697 1.00 44.81 263 GLY A O 1
ATOM 1853 N N . HIS A 1 264 ? -23.623 -4.322 26.541 1.00 45.03 264 HIS A N 1
ATOM 1854 C CA . HIS A 1 264 ? -25.097 -4.287 26.497 1.00 45.03 264 HIS A CA 1
ATOM 1855 C C . HIS A 1 264 ? -25.759 -5.661 26.712 1.00 45.03 264 HIS A C 1
ATOM 1857 O O . HIS A 1 264 ? -26.929 -5.723 27.099 1.00 45.03 264 HIS A O 1
ATOM 1863 N N . ALA A 1 265 ? -25.026 -6.765 26.536 1.00 44.59 265 ALA A N 1
ATOM 1864 C CA . ALA A 1 265 ? -25.554 -8.119 26.718 1.00 44.59 265 ALA A CA 1
ATOM 1865 C C . ALA A 1 265 ? -25.721 -8.546 28.194 1.00 44.59 265 ALA A C 1
ATOM 1867 O O . ALA A 1 265 ? -26.417 -9.523 28.465 1.00 44.59 265 ALA A O 1
ATOM 1868 N N . ALA A 1 266 ? -25.165 -7.808 29.163 1.00 44.94 266 ALA A N 1
ATOM 1869 C CA . ALA A 1 266 ? -25.277 -8.135 30.593 1.00 44.94 266 ALA A CA 1
ATOM 1870 C C . ALA A 1 266 ? -26.588 -7.665 31.268 1.00 44.94 266 ALA A C 1
ATOM 1872 O O . ALA A 1 266 ? -26.851 -8.006 32.420 1.00 44.94 266 ALA A O 1
ATOM 1873 N N . ARG A 1 267 ? -27.445 -6.892 30.582 1.00 46.97 267 ARG A N 1
ATOM 1874 C CA . ARG A 1 267 ? -28.672 -6.306 31.165 1.00 46.97 267 ARG A CA 1
ATOM 1875 C C . ARG A 1 267 ? -30.035 -6.992 30.904 1.00 46.97 267 ARG A C 1
ATOM 1877 O O . ARG A 1 267 ? -31.012 -6.503 31.475 1.00 46.97 267 ARG A O 1
ATOM 1884 N N . PRO A 1 268 ? -30.202 -8.112 30.162 1.00 48.22 268 PRO A N 1
ATOM 1885 C CA . PRO A 1 268 ? -31.527 -8.740 30.047 1.00 48.22 268 PRO A CA 1
ATOM 1886 C C . PRO A 1 268 ? -31.920 -9.636 31.235 1.00 48.22 268 PRO A C 1
ATOM 1888 O O . PRO A 1 268 ? -33.108 -9.900 31.422 1.00 48.22 268 PRO A O 1
ATOM 1891 N N . ALA A 1 269 ? -30.958 -10.125 32.028 1.00 55.56 269 ALA A N 1
ATOM 1892 C CA . ALA A 1 269 ? -31.235 -11.108 33.083 1.00 55.56 269 ALA A CA 1
ATOM 1893 C C . ALA A 1 269 ? -31.780 -10.470 34.375 1.00 55.56 269 ALA A C 1
ATOM 1895 O O . ALA A 1 269 ? -32.721 -10.994 34.969 1.00 55.56 269 ALA A O 1
ATOM 1896 N N . VAL A 1 270 ? -31.270 -9.297 34.765 1.00 56.09 270 VAL A N 1
ATOM 1897 C CA . VAL A 1 270 ? -31.667 -8.624 36.018 1.00 56.09 270 VAL A CA 1
ATOM 1898 C C . VAL A 1 270 ? -33.080 -8.029 35.921 1.00 56.09 270 VAL A C 1
ATOM 1900 O O . VAL A 1 270 ? -33.892 -8.208 36.825 1.00 56.09 270 VAL A O 1
ATOM 1903 N N . ARG A 1 271 ? -33.461 -7.467 34.763 1.00 55.91 271 ARG A N 1
ATOM 1904 C CA . ARG A 1 271 ? -34.822 -6.932 34.545 1.00 55.91 271 ARG A CA 1
ATOM 1905 C C . ARG A 1 271 ? -35.924 -7.996 34.503 1.00 55.91 271 ARG A C 1
ATOM 1907 O O . ARG A 1 271 ? -37.095 -7.666 34.693 1.00 55.91 271 ARG A O 1
ATOM 1914 N N . ARG A 1 272 ? -35.585 -9.266 34.244 1.00 55.53 272 ARG A N 1
ATOM 1915 C CA . ARG A 1 272 ? -36.548 -10.380 34.313 1.00 55.53 272 ARG A CA 1
ATOM 1916 C C . ARG A 1 272 ? -36.748 -10.888 35.741 1.00 55.53 272 ARG A C 1
ATOM 1918 O O . ARG A 1 272 ? -37.840 -11.362 36.038 1.00 55.53 272 ARG A O 1
ATOM 1925 N N . ALA A 1 273 ? -35.747 -10.753 36.611 1.00 56.47 273 ALA A N 1
ATOM 1926 C CA . ALA A 1 273 ? -35.880 -11.067 38.031 1.00 56.47 273 ALA A CA 1
ATOM 1927 C C . ALA A 1 273 ? -36.727 -10.010 38.761 1.00 56.47 273 ALA A C 1
ATOM 1929 O O . ALA A 1 273 ? -37.652 -10.371 39.481 1.00 56.47 273 ALA A O 1
ATOM 1930 N N . GLU A 1 274 ? -36.519 -8.719 38.480 1.00 55.50 274 GLU A N 1
ATOM 1931 C CA . GLU A 1 274 ? -37.308 -7.633 39.091 1.00 55.50 274 GLU A CA 1
ATOM 1932 C C . GLU A 1 274 ? -38.785 -7.658 38.673 1.00 55.50 274 GLU A C 1
ATOM 1934 O O . GLU A 1 274 ? -39.671 -7.480 39.505 1.00 55.50 274 GLU A O 1
ATOM 1939 N N . ARG A 1 275 ? -39.087 -7.971 37.404 1.00 52.09 275 ARG A N 1
ATOM 1940 C CA . ARG A 1 275 ? -40.482 -8.114 36.942 1.00 52.09 275 ARG A CA 1
ATOM 1941 C C . ARG A 1 275 ? -41.182 -9.365 37.472 1.00 52.09 275 ARG A C 1
ATOM 1943 O O . ARG A 1 275 ? -42.404 -9.373 37.544 1.00 52.09 275 ARG A O 1
ATOM 1950 N N . ARG A 1 276 ? -40.435 -10.412 37.838 1.00 55.75 276 ARG A N 1
ATOM 1951 C CA . ARG A 1 276 ? -40.996 -11.601 38.502 1.00 55.75 276 ARG A CA 1
ATOM 1952 C C . ARG A 1 276 ? -41.164 -11.398 40.009 1.00 55.75 276 ARG A C 1
ATOM 1954 O O . ARG A 1 276 ? -42.100 -11.955 40.563 1.00 55.75 276 ARG A O 1
ATOM 1961 N N . GLY A 1 277 ? -40.327 -10.572 40.640 1.00 52.78 277 GLY A N 1
ATOM 1962 C CA . GLY A 1 277 ? -40.498 -10.156 42.036 1.00 52.78 277 GLY A CA 1
ATOM 1963 C C . GLY A 1 277 ? -41.668 -9.187 42.240 1.00 52.78 277 GLY A C 1
ATOM 1964 O O . GLY A 1 277 ? -42.406 -9.324 43.205 1.00 52.78 277 GLY A O 1
ATOM 1965 N N . ALA A 1 278 ? -41.899 -8.263 41.300 1.00 54.16 278 ALA A N 1
ATOM 1966 C CA . ALA A 1 278 ? -42.991 -7.287 41.387 1.00 54.16 278 ALA A CA 1
ATOM 1967 C C . ALA A 1 278 ? -44.378 -7.841 40.995 1.00 54.16 278 ALA A C 1
ATOM 1969 O O . ALA A 1 278 ? -45.394 -7.245 41.331 1.00 54.16 278 ALA A O 1
ATOM 1970 N N . ALA A 1 279 ? -44.444 -8.979 40.294 1.00 54.00 279 ALA A N 1
ATOM 1971 C CA . ALA A 1 279 ? -45.707 -9.622 39.913 1.00 54.00 279 ALA A CA 1
ATOM 1972 C C . ALA A 1 279 ? -46.253 -10.597 40.980 1.00 54.00 279 ALA A C 1
ATOM 1974 O O . ALA A 1 279 ? -47.285 -11.223 40.756 1.00 54.00 279 ALA A O 1
ATOM 1975 N N . GLY A 1 280 ? -45.564 -10.747 42.118 1.00 50.69 280 GLY A N 1
ATOM 1976 C CA . GLY A 1 280 ? -45.954 -11.650 43.205 1.00 50.69 280 GLY A CA 1
ATOM 1977 C C . GLY A 1 280 ? -46.833 -11.034 44.299 1.00 50.69 280 GLY A C 1
ATOM 1978 O O . GLY A 1 280 ? -47.238 -11.769 45.190 1.00 50.69 280 GLY A O 1
ATOM 1979 N N . ASP A 1 281 ? -47.131 -9.730 44.251 1.00 52.06 281 ASP A N 1
ATOM 1980 C CA . ASP A 1 281 ? -47.776 -9.005 45.364 1.00 52.06 281 ASP A CA 1
ATOM 1981 C C . ASP A 1 281 ? -49.044 -8.233 44.953 1.00 52.06 281 ASP A C 1
ATOM 1983 O O . ASP A 1 281 ? -49.284 -7.098 45.353 1.00 52.06 281 ASP A O 1
ATOM 1987 N N . THR A 1 282 ? -49.880 -8.831 44.102 1.00 50.09 282 THR A N 1
ATOM 1988 C CA . THR A 1 282 ? -51.227 -8.300 43.822 1.00 50.09 282 THR A CA 1
ATOM 1989 C C . THR A 1 282 ? -52.254 -9.423 43.868 1.00 50.09 282 THR A C 1
ATOM 1991 O O . THR A 1 282 ? -52.736 -9.916 42.854 1.00 50.09 282 THR A O 1
ATOM 1994 N N . GLY A 1 283 ? -52.580 -9.858 45.083 1.00 45.81 283 GLY A N 1
ATOM 1995 C CA . GLY A 1 283 ? -53.614 -10.860 45.308 1.00 45.81 283 GLY A CA 1
ATOM 1996 C C . GLY A 1 283 ? -54.105 -10.866 46.748 1.00 45.81 283 GLY A C 1
ATOM 1997 O O . GLY A 1 283 ? -53.656 -11.685 47.538 1.00 45.81 283 GLY A O 1
ATOM 1998 N N 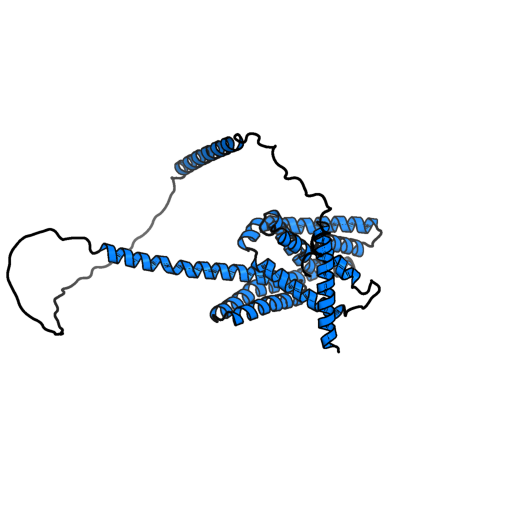. GLY A 1 284 ? -55.051 -9.976 47.067 1.00 45.31 284 GLY A N 1
ATOM 1999 C CA . GLY A 1 284 ? -55.943 -10.157 48.216 1.00 45.31 284 GLY A CA 1
ATOM 2000 C C . GLY A 1 284 ? -56.068 -8.966 49.162 1.00 45.31 284 GLY A C 1
ATOM 2001 O O . GLY A 1 284 ? -55.561 -9.019 50.276 1.00 45.31 284 GLY A O 1
ATOM 2002 N N . ARG A 1 285 ? -56.824 -7.932 48.767 1.00 41.47 285 ARG A N 1
ATOM 2003 C CA . ARG A 1 285 ? -57.552 -7.070 49.716 1.00 41.47 285 ARG A CA 1
ATOM 2004 C C . ARG A 1 285 ? -58.894 -6.618 49.136 1.00 41.47 285 ARG A C 1
ATOM 2006 O O . ARG A 1 285 ? -58.969 -5.670 48.368 1.00 41.47 285 ARG A O 1
ATOM 2013 N N . GLY A 1 286 ? -59.942 -7.300 49.571 1.00 36.03 286 GLY A N 1
ATOM 2014 C CA . GLY A 1 286 ? -61.271 -6.762 49.864 1.00 36.03 286 GLY A CA 1
ATOM 2015 C C . GLY A 1 286 ? -61.752 -7.578 51.065 1.00 36.03 286 GLY A C 1
ATOM 2016 O O . GLY A 1 286 ? -61.418 -8.754 51.151 1.00 36.03 286 GLY A O 1
ATOM 2017 N N . GLY A 1 287 ? -62.426 -7.087 52.087 1.00 35.72 287 GLY A N 1
ATOM 2018 C CA . GLY A 1 287 ? -63.045 -5.822 52.460 1.00 35.72 287 GLY A CA 1
ATOM 2019 C C . GLY A 1 287 ? -63.842 -6.187 53.726 1.00 35.72 287 GLY A C 1
ATOM 2020 O O . GLY A 1 287 ? -64.325 -7.316 53.813 1.00 35.72 287 GLY A O 1
ATOM 2021 N N . GLY A 1 288 ? -63.920 -5.318 54.732 1.00 33.25 288 GLY A N 1
ATOM 2022 C CA . GLY A 1 288 ? -64.671 -5.627 55.955 1.00 33.25 288 GLY A CA 1
ATOM 2023 C C . GLY A 1 288 ? -64.497 -4.579 57.050 1.00 33.25 288 GLY A C 1
ATOM 2024 O O . GLY A 1 288 ? -63.374 -4.228 57.391 1.00 33.25 288 GLY A O 1
ATOM 2025 N N . GLU A 1 289 ? -65.631 -4.077 57.524 1.00 35.28 289 GLU A N 1
ATOM 2026 C CA . GLU A 1 289 ? -65.884 -2.938 58.413 1.00 35.28 289 GLU A CA 1
ATOM 2027 C C . GLU A 1 289 ? -65.324 -3.016 59.847 1.00 35.28 289 GLU A C 1
ATOM 2029 O O . GLU A 1 289 ? -65.166 -4.095 60.409 1.00 35.28 289 GLU A O 1
ATOM 2034 N N . GLY A 1 290 ? -65.216 -1.835 60.481 1.00 31.61 290 GLY A N 1
ATOM 2035 C CA . GLY A 1 290 ? -65.914 -1.590 61.755 1.00 31.61 290 GLY A CA 1
ATOM 2036 C C . GLY A 1 290 ? -65.084 -1.336 63.026 1.00 31.61 290 GLY A C 1
ATOM 2037 O O . GLY A 1 290 ? -64.360 -2.216 63.468 1.00 31.61 290 GLY A O 1
ATOM 2038 N N . ALA A 1 291 ? -65.363 -0.179 63.654 1.00 32.97 291 ALA A N 1
ATOM 2039 C CA . ALA A 1 291 ? -65.177 0.206 65.073 1.00 32.97 291 ALA A CA 1
ATOM 2040 C C . ALA A 1 291 ? -63.726 0.433 65.575 1.00 32.97 291 ALA A C 1
ATOM 2042 O O . ALA A 1 291 ? -62.869 -0.427 65.449 1.00 32.97 291 ALA A O 1
ATOM 2043 N N . ASP A 1 292 ? -63.323 1.646 65.976 1.00 34.03 292 ASP A N 1
ATOM 2044 C CA . ASP A 1 292 ? -63.651 2.444 67.184 1.00 34.03 292 ASP A CA 1
ATOM 2045 C C . ASP A 1 292 ? -62.590 2.275 68.306 1.00 34.03 292 ASP A C 1
ATOM 2047 O O . ASP A 1 292 ? -62.066 1.188 68.523 1.00 34.03 292 ASP A O 1
ATOM 2051 N N . HIS A 1 293 ? -62.314 3.389 68.998 1.00 35.12 293 HIS A N 1
ATOM 2052 C CA . HIS A 1 293 ? -61.484 3.633 70.191 1.00 35.12 293 HIS A CA 1
ATOM 2053 C C . HIS A 1 293 ? -59.957 3.838 70.054 1.00 35.12 293 HIS A C 1
ATOM 2055 O O . HIS A 1 293 ? -59.165 2.916 69.905 1.00 35.12 293 HIS A O 1
ATOM 2061 N N . GLY A 1 294 ? -59.551 5.102 70.251 1.00 29.48 294 GLY A N 1
ATOM 2062 C CA . GLY A 1 294 ? -58.984 5.528 71.541 1.00 29.48 294 GLY A CA 1
ATOM 2063 C C . GLY A 1 294 ? -57.520 5.197 71.868 1.00 29.48 294 GLY A C 1
ATOM 2064 O O . GLY A 1 294 ? -57.231 4.147 72.416 1.00 29.48 294 GLY A O 1
ATOM 2065 N N . ASP A 1 295 ? -56.673 6.215 71.691 1.00 33.03 295 ASP A N 1
ATOM 2066 C CA . ASP A 1 295 ? -55.622 6.679 72.617 1.00 33.03 295 ASP A CA 1
ATOM 2067 C C . ASP A 1 295 ? -54.343 5.844 72.924 1.00 33.03 295 ASP A C 1
ATOM 2069 O O . ASP A 1 295 ? -54.323 4.634 73.103 1.00 33.03 295 ASP A O 1
ATOM 2073 N N . HIS A 1 296 ? -53.272 6.625 73.110 1.00 34.41 296 HIS A N 1
ATOM 2074 C CA . HIS A 1 296 ? -52.051 6.406 73.892 1.00 34.41 296 HIS A CA 1
ATOM 2075 C C . HIS A 1 296 ? -50.825 5.642 73.331 1.00 34.41 296 HIS A C 1
ATOM 2077 O O . HIS A 1 296 ? -50.727 4.424 73.297 1.00 34.41 296 HIS A O 1
ATOM 2083 N N . ARG A 1 297 ? -49.773 6.463 73.136 1.00 33.75 297 ARG A N 1
ATOM 2084 C CA . ARG A 1 297 ? -48.395 6.323 73.664 1.00 33.75 297 ARG A CA 1
ATOM 2085 C C . ARG A 1 297 ? -47.483 5.192 73.144 1.00 33.75 297 ARG A C 1
ATOM 2087 O O . ARG A 1 297 ? -47.559 4.047 73.548 1.00 33.75 297 ARG A O 1
ATOM 2094 N N . SER A 1 298 ? -46.443 5.641 72.429 1.00 34.09 298 SER A N 1
ATOM 2095 C CA . SER A 1 298 ? -45.001 5.363 72.632 1.00 34.09 298 SER A CA 1
ATOM 2096 C C . SER A 1 298 ? -44.505 3.954 73.029 1.00 34.09 298 SER A C 1
ATOM 2098 O O . SER A 1 298 ? -44.816 3.483 74.118 1.00 34.09 298 SER A O 1
ATOM 2100 N N . ARG A 1 299 ? -43.506 3.452 72.273 1.00 36.12 299 ARG A N 1
ATOM 2101 C CA . ARG A 1 299 ? -42.184 2.902 72.706 1.00 36.12 299 ARG A CA 1
ATOM 2102 C C . ARG A 1 299 ? -41.738 1.669 71.894 1.00 36.12 299 ARG A C 1
ATOM 2104 O O . ARG A 1 299 ? -42.357 0.620 71.926 1.00 36.12 299 ARG A O 1
ATOM 2111 N N . PHE A 1 300 ? -40.596 1.826 71.217 1.00 33.75 300 PHE A N 1
ATOM 2112 C CA . PHE A 1 300 ? -39.371 1.014 71.352 1.00 33.75 300 PHE A CA 1
ATOM 2113 C C . PHE A 1 300 ? -39.498 -0.471 71.784 1.00 33.75 300 PHE A C 1
ATOM 2115 O O . PHE A 1 300 ? -39.780 -0.733 72.948 1.00 33.75 300 PHE A O 1
ATOM 2122 N N . ARG A 1 301 ? -39.068 -1.420 70.928 1.00 35.06 301 ARG A N 1
ATOM 2123 C CA . ARG A 1 301 ? -37.841 -2.258 71.084 1.00 35.06 301 ARG A CA 1
ATOM 2124 C C . ARG A 1 301 ? -37.817 -3.502 70.175 1.00 35.06 301 ARG A C 1
ATOM 2126 O O . ARG A 1 301 ? -38.832 -4.128 69.904 1.00 35.06 301 ARG A O 1
ATOM 2133 N N . LEU A 1 302 ? -36.589 -3.859 69.780 1.00 39.06 302 LEU A N 1
ATOM 2134 C CA . LEU A 1 302 ? -36.149 -5.146 69.229 1.00 39.06 302 LEU A CA 1
ATOM 2135 C C . LEU A 1 302 ? -36.393 -6.325 70.197 1.00 39.06 302 LEU A C 1
ATOM 2137 O O . LEU A 1 302 ? -36.113 -6.171 71.382 1.00 39.06 302 LEU A O 1
ATOM 2141 N N . HIS A 1 303 ? -36.734 -7.517 69.682 1.00 33.41 303 HIS A N 1
ATOM 2142 C CA . HIS A 1 303 ? -35.870 -8.723 69.674 1.00 33.41 303 HIS A CA 1
ATOM 2143 C C . HIS A 1 303 ? -36.591 -9.989 69.144 1.00 33.41 303 HIS A C 1
ATOM 2145 O O . HIS A 1 303 ? -37.650 -10.363 69.621 1.00 33.41 303 HIS A O 1
ATOM 2151 N N . ALA A 1 304 ? -35.934 -10.646 68.181 1.00 36.00 304 ALA A N 1
ATOM 2152 C CA . ALA A 1 304 ? -35.653 -12.084 68.021 1.00 36.00 304 ALA A CA 1
ATOM 2153 C C . ALA A 1 304 ? -36.667 -13.213 68.376 1.00 36.00 304 ALA A C 1
ATOM 2155 O O . ALA A 1 304 ? -37.157 -13.324 69.490 1.00 36.00 304 ALA A O 1
ATOM 2156 N N . ALA A 1 305 ? -36.675 -14.213 67.471 1.00 35.53 305 ALA A N 1
ATOM 2157 C CA . ALA A 1 305 ? -36.448 -15.654 67.721 1.00 35.53 305 ALA A CA 1
ATOM 2158 C C . ALA A 1 305 ? -37.601 -16.676 67.518 1.00 35.53 305 ALA A C 1
ATOM 2160 O O . ALA A 1 305 ? -38.537 -16.768 68.295 1.00 35.53 305 ALA A O 1
ATOM 2161 N N . ARG A 1 306 ? -37.304 -17.617 66.595 1.00 38.28 306 ARG A N 1
ATOM 2162 C CA . ARG A 1 306 ? -37.481 -19.093 66.657 1.00 38.28 306 ARG A CA 1
ATOM 2163 C C . ARG A 1 306 ? -38.886 -19.730 66.538 1.00 38.28 306 ARG A C 1
ATOM 2165 O O . ARG A 1 306 ? -39.713 -19.600 67.423 1.00 38.28 306 ARG A O 1
ATOM 2172 N N . ARG A 1 307 ? -38.993 -20.674 65.581 1.00 36.25 307 ARG A N 1
ATOM 2173 C CA . ARG A 1 307 ? -39.197 -22.158 65.706 1.00 36.25 307 ARG A CA 1
ATOM 2174 C C . ARG A 1 307 ? -40.010 -22.672 64.498 1.00 36.25 307 ARG A C 1
ATOM 2176 O O . ARG A 1 307 ? -41.095 -22.189 64.236 1.00 36.25 307 ARG A O 1
ATOM 2183 N N . ARG A 1 308 ? -39.424 -23.491 63.611 1.00 37.75 308 ARG A N 1
ATOM 2184 C CA . ARG A 1 308 ? -39.396 -24.980 63.593 1.00 37.75 308 ARG A CA 1
ATOM 2185 C C . ARG A 1 308 ? -40.773 -25.666 63.522 1.00 37.75 308 ARG A C 1
ATOM 2187 O O . ARG A 1 308 ? -41.476 -25.684 64.522 1.00 37.75 308 ARG A O 1
ATOM 2194 N N . ARG A 1 309 ? -41.014 -26.376 62.409 1.00 36.59 309 ARG A N 1
ATOM 2195 C CA . ARG A 1 309 ? -41.674 -27.700 62.219 1.00 36.59 309 ARG A CA 1
ATOM 2196 C C . ARG A 1 309 ? -41.823 -27.893 60.696 1.00 36.59 309 ARG A C 1
ATOM 2198 O O . ARG A 1 309 ? -42.085 -26.917 60.017 1.00 36.59 309 ARG A O 1
ATOM 2205 N N . GLY A 1 310 ? -41.638 -29.035 60.045 1.00 30.48 310 GLY A N 1
ATOM 2206 C CA . GLY A 1 310 ? -41.300 -30.407 60.407 1.00 30.48 310 GLY A CA 1
ATOM 2207 C C . GLY A 1 310 ? -41.407 -31.233 59.109 1.00 30.48 310 GLY A C 1
ATOM 2208 O O . GLY A 1 310 ? -42.334 -31.022 58.335 1.00 30.48 310 GLY A O 1
ATOM 2209 N N . ARG A 1 311 ? -40.431 -32.112 58.844 1.00 38.97 311 ARG A N 1
ATOM 2210 C CA . ARG A 1 311 ? -40.518 -33.209 57.851 1.00 38.97 311 ARG A CA 1
ATOM 2211 C C . ARG A 1 311 ? -41.377 -34.356 58.423 1.00 38.97 311 ARG A C 1
ATOM 2213 O O . ARG A 1 311 ? -41.548 -34.388 59.642 1.00 38.97 311 ARG A O 1
ATOM 2220 N N . PRO A 1 312 ? -41.903 -35.276 57.591 1.00 48.06 312 PRO A N 1
ATOM 2221 C CA . PRO A 1 312 ? -41.181 -36.498 57.145 1.00 48.06 312 PRO A CA 1
ATOM 2222 C C . PRO A 1 312 ? -41.199 -36.626 55.597 1.00 48.06 312 PRO A C 1
ATOM 2224 O O . PRO A 1 312 ? -42.000 -35.960 54.958 1.00 48.06 312 PRO A O 1
ATOM 2227 N N . GLY A 1 313 ? -40.261 -37.270 54.880 1.00 31.20 313 GLY A N 1
ATOM 2228 C CA . GLY A 1 313 ? -39.861 -38.697 54.893 1.00 31.20 313 GLY A CA 1
ATOM 2229 C C . GLY A 1 313 ? -40.785 -39.480 53.933 1.00 31.20 313 GLY A C 1
ATOM 2230 O O . GLY A 1 313 ? -41.985 -39.319 54.057 1.00 31.20 313 GLY A O 1
ATOM 2231 N N . GLY A 1 314 ? -40.398 -40.297 52.946 1.00 29.58 314 GLY A N 1
ATOM 2232 C CA . GLY A 1 314 ? -39.151 -40.859 52.412 1.00 29.58 314 GLY A CA 1
ATOM 2233 C C . GLY A 1 314 ? -39.518 -41.911 51.325 1.00 29.58 314 GLY A C 1
ATOM 2234 O O . GLY A 1 314 ? -40.690 -42.250 51.197 1.00 29.58 314 GLY A O 1
ATOM 2235 N N . GLY A 1 315 ? -38.532 -42.434 50.575 1.00 29.80 315 GLY A N 1
ATOM 2236 C CA . GLY A 1 315 ? -38.654 -43.587 49.643 1.00 29.80 315 GLY A CA 1
ATOM 2237 C C . GLY A 1 315 ? -38.658 -43.189 48.154 1.00 29.80 315 GLY A C 1
ATOM 2238 O O . GLY A 1 315 ? -39.610 -42.582 47.690 1.00 29.80 315 GLY A O 1
ATOM 2239 N N . ALA A 1 316 ? -37.573 -43.283 47.373 1.00 34.22 316 ALA A N 1
ATOM 2240 C CA . ALA A 1 316 ? -36.789 -44.444 46.910 1.00 34.22 316 ALA A CA 1
ATOM 2241 C C . ALA A 1 316 ? -37.542 -45.353 45.912 1.00 34.22 316 ALA A C 1
ATOM 2243 O O . ALA A 1 316 ? -38.431 -46.099 46.301 1.00 34.22 316 ALA A O 1
ATOM 2244 N N . GLY A 1 317 ? -37.130 -45.332 44.633 1.00 32.00 317 GLY A N 1
ATOM 2245 C CA . GLY A 1 317 ? -37.637 -46.244 43.597 1.00 32.00 317 GLY A CA 1
ATOM 2246 C C . GLY A 1 317 ? -37.069 -45.997 42.190 1.00 32.00 317 GLY A C 1
ATOM 2247 O O . GLY A 1 317 ? -37.546 -45.130 41.475 1.00 32.00 317 GLY A O 1
ATOM 2248 N N . ARG A 1 318 ? -36.016 -46.757 41.856 1.00 34.09 318 ARG A N 1
ATOM 2249 C CA . ARG A 1 318 ? -35.383 -47.099 40.552 1.00 34.09 318 ARG A CA 1
ATOM 2250 C C . ARG A 1 318 ? -36.146 -46.756 39.249 1.00 34.09 318 ARG A C 1
ATOM 2252 O O . ARG A 1 318 ? -37.330 -47.020 39.141 1.00 34.09 318 ARG A O 1
ATOM 2259 N N . ARG A 1 319 ? -35.476 -46.078 38.298 1.00 36.09 319 ARG A N 1
ATOM 2260 C CA . ARG A 1 319 ? -34.852 -46.584 37.035 1.00 36.09 319 ARG A CA 1
ATOM 2261 C C . ARG A 1 319 ? -35.824 -47.257 36.057 1.00 36.09 319 ARG A C 1
ATOM 2263 O O . ARG A 1 319 ? -36.314 -48.321 36.380 1.00 36.09 319 ARG A O 1
ATOM 2270 N N . ASP A 1 320 ? -35.915 -46.699 34.843 1.00 30.80 320 ASP A N 1
ATOM 2271 C CA . ASP A 1 320 ? -35.759 -47.455 33.592 1.00 30.80 320 ASP A CA 1
ATOM 2272 C C . ASP A 1 320 ? -35.368 -46.559 32.402 1.00 30.80 320 ASP A C 1
ATOM 2274 O O . ASP A 1 320 ? -35.803 -45.419 32.249 1.00 30.80 320 ASP A O 1
ATOM 2278 N N . VAL A 1 321 ? -34.467 -47.113 31.593 1.00 35.44 321 VAL A N 1
ATOM 2279 C CA . VAL A 1 321 ? -33.856 -46.612 30.358 1.00 35.44 321 VAL A CA 1
ATOM 2280 C C . VAL A 1 321 ? -34.264 -47.590 29.266 1.00 35.44 321 VAL A C 1
ATOM 2282 O O . VAL A 1 321 ? -33.994 -48.759 29.474 1.00 35.44 321 VAL A O 1
ATOM 2285 N N . VAL A 1 322 ? -34.809 -47.132 28.129 1.00 32.31 322 VAL A N 1
ATOM 2286 C CA . VAL A 1 322 ? -34.739 -47.683 26.741 1.00 32.31 322 VAL A CA 1
ATOM 2287 C C . VAL A 1 322 ? -35.619 -46.752 25.865 1.00 32.31 322 VAL A C 1
ATOM 2289 O O . VAL A 1 322 ? -36.637 -46.287 26.353 1.00 32.31 322 VAL A O 1
ATOM 2292 N N . ARG A 1 323 ? -35.452 -46.450 24.567 1.00 33.41 323 ARG A N 1
ATOM 2293 C CA . ARG A 1 323 ? -34.369 -46.261 23.575 1.00 33.41 323 ARG A CA 1
ATOM 2294 C C . ARG A 1 323 ? -35.103 -46.011 22.230 1.00 33.41 323 ARG A C 1
ATOM 2296 O O . ARG A 1 323 ? -35.926 -46.838 21.878 1.00 33.41 323 ARG A O 1
ATOM 2303 N N . ARG A 1 324 ? -34.724 -44.960 21.473 1.00 34.56 324 ARG A N 1
ATOM 2304 C CA . ARG A 1 324 ? -34.911 -44.715 20.001 1.00 34.56 324 ARG A CA 1
ATOM 2305 C C . ARG A 1 324 ? -36.358 -44.676 19.440 1.00 34.56 324 ARG A C 1
ATOM 2307 O O . ARG A 1 324 ? -37.167 -45.543 19.706 1.00 34.56 324 ARG A O 1
ATOM 2314 N N . SER A 1 325 ? -36.748 -43.713 18.593 1.00 30.45 325 SER A N 1
ATOM 2315 C CA . SER A 1 325 ? -36.338 -43.561 17.176 1.00 30.45 325 SER A CA 1
ATOM 2316 C C . SER A 1 325 ? -36.867 -42.226 16.594 1.00 30.45 325 SER A C 1
ATOM 2318 O O . SER A 1 325 ? -37.992 -41.851 16.905 1.00 30.45 325 SER A O 1
ATOM 2320 N N . GLY A 1 326 ? -36.111 -41.522 15.738 1.00 29.94 326 GLY A N 1
ATOM 2321 C CA . GLY A 1 326 ? -36.661 -40.505 14.803 1.00 29.94 326 GLY A CA 1
ATOM 2322 C C . GLY A 1 326 ? -36.915 -41.118 13.411 1.00 29.94 326 GLY A C 1
ATOM 2323 O O . GLY A 1 326 ? -36.873 -42.343 13.311 1.00 29.94 326 GLY A O 1
ATOM 2324 N N . PRO A 1 327 ? -36.962 -40.351 12.296 1.00 57.47 327 PRO A N 1
ATOM 2325 C CA . PRO A 1 327 ? -37.504 -39.001 12.039 1.00 57.47 327 PRO A CA 1
ATOM 2326 C C . PRO A 1 327 ? -38.402 -38.959 10.754 1.00 57.47 327 PRO A C 1
ATOM 2328 O O . PRO A 1 327 ? -38.499 -39.969 10.064 1.00 57.47 327 PRO A O 1
ATOM 2331 N N . ARG A 1 328 ? -38.990 -37.790 10.391 1.00 34.34 328 ARG A N 1
ATOM 2332 C CA . ARG A 1 328 ? -39.282 -37.236 9.016 1.00 34.34 328 ARG A CA 1
ATOM 2333 C C . ARG A 1 328 ? -40.531 -36.325 9.034 1.00 34.34 328 ARG A C 1
ATOM 2335 O O . ARG A 1 328 ? -41.597 -36.739 9.455 1.00 34.34 328 ARG A O 1
ATOM 2342 N N . HIS A 1 329 ? -40.405 -35.013 8.808 1.00 40.22 329 HIS A N 1
ATOM 2343 C CA . HIS A 1 329 ? -40.392 -34.291 7.517 1.00 40.22 329 HIS A CA 1
ATOM 2344 C C . HIS A 1 329 ? -41.675 -34.400 6.668 1.00 40.22 329 HIS A C 1
ATOM 2346 O O . HIS A 1 329 ? -41.747 -35.243 5.785 1.00 40.22 329 HIS A O 1
ATOM 2352 N N . ALA A 1 330 ? -42.606 -33.450 6.846 1.00 37.78 330 ALA A N 1
ATOM 2353 C CA . ALA A 1 330 ? -43.506 -32.942 5.794 1.00 37.78 330 ALA A CA 1
ATOM 2354 C C . ALA A 1 330 ? -44.203 -31.633 6.244 1.00 37.78 330 ALA A C 1
ATOM 2356 O O . ALA A 1 330 ? -45.340 -31.641 6.696 1.00 37.78 330 ALA A O 1
ATOM 2357 N N . GLY A 1 331 ? -43.517 -30.486 6.146 1.00 39.81 331 GLY A N 1
ATOM 2358 C CA . GLY A 1 331 ? -44.092 -29.156 6.455 1.00 39.81 331 GLY A CA 1
ATOM 2359 C C . GLY A 1 331 ? -43.723 -28.043 5.461 1.00 39.81 331 GLY A C 1
ATOM 2360 O O . GLY A 1 331 ? -44.034 -26.875 5.676 1.00 39.81 331 GLY A O 1
ATOM 2361 N N . GLY A 1 332 ? -43.041 -28.378 4.359 1.00 43.66 332 GLY A N 1
ATOM 2362 C CA . GLY A 1 332 ? -42.382 -27.402 3.479 1.00 43.66 332 GLY A CA 1
ATOM 2363 C C . GLY A 1 332 ? -43.270 -26.684 2.452 1.00 43.66 332 GLY A C 1
ATOM 2364 O O . GLY A 1 332 ? -42.845 -25.674 1.893 1.00 43.66 332 GLY A O 1
ATOM 2365 N N . ALA A 1 333 ? -44.493 -27.156 2.191 1.00 47.28 333 ALA A N 1
ATOM 2366 C CA . ALA A 1 333 ? -45.325 -26.611 1.111 1.00 47.28 333 ALA A CA 1
ATOM 2367 C C . ALA A 1 333 ? -46.132 -25.362 1.526 1.00 47.28 333 ALA A C 1
ATOM 2369 O O . ALA A 1 333 ? -46.275 -24.422 0.741 1.00 47.28 333 ALA A O 1
ATOM 2370 N N . ALA A 1 334 ? -46.599 -25.297 2.778 1.00 48.41 334 ALA A N 1
ATOM 2371 C CA . ALA A 1 334 ? -47.421 -24.184 3.262 1.00 48.41 334 ALA A CA 1
ATOM 2372 C C . ALA A 1 334 ? -46.603 -22.903 3.527 1.00 48.41 334 ALA A C 1
ATOM 2374 O O . ALA A 1 334 ? -47.074 -21.795 3.260 1.00 48.41 334 ALA A O 1
ATOM 2375 N N . ALA A 1 335 ? -45.350 -23.041 3.975 1.00 48.19 335 ALA A N 1
ATOM 2376 C CA . ALA A 1 335 ? -44.465 -21.907 4.252 1.00 48.19 335 ALA A CA 1
ATOM 2377 C C . ALA A 1 335 ? -44.004 -21.185 2.969 1.00 48.19 335 ALA A C 1
ATOM 2379 O O . ALA A 1 335 ? -43.913 -19.957 2.937 1.00 48.19 335 ALA A O 1
ATOM 2380 N N . ARG A 1 336 ? -43.786 -21.925 1.870 1.00 54.19 336 ARG A N 1
ATOM 2381 C CA . ARG A 1 336 ? -43.312 -21.354 0.595 1.00 54.19 336 ARG A CA 1
ATOM 2382 C C . ARG A 1 336 ? -44.392 -20.570 -0.164 1.00 54.19 336 ARG A C 1
ATOM 2384 O O . ARG A 1 336 ? -44.063 -19.592 -0.834 1.00 54.19 336 ARG A O 1
ATOM 2391 N N . ARG A 1 337 ? -45.677 -20.926 -0.021 1.00 54.25 337 ARG A N 1
ATOM 2392 C CA . ARG A 1 337 ? -46.791 -20.158 -0.617 1.00 54.25 337 ARG A CA 1
ATOM 2393 C C . ARG A 1 337 ? -47.023 -18.809 0.074 1.00 54.25 337 ARG A C 1
ATOM 2395 O O . ARG A 1 337 ? -47.314 -17.830 -0.606 1.00 54.25 337 ARG A O 1
ATOM 2402 N N . ARG A 1 338 ? -46.827 -18.728 1.396 1.00 53.78 338 ARG A N 1
ATOM 2403 C CA . ARG A 1 338 ? -46.990 -17.472 2.155 1.00 53.78 338 ARG A CA 1
ATOM 2404 C C . ARG A 1 338 ? -45.888 -16.447 1.855 1.00 53.78 338 ARG A C 1
ATOM 2406 O O . ARG A 1 338 ? -46.185 -15.263 1.749 1.00 53.78 338 ARG A O 1
ATOM 2413 N N . LEU A 1 339 ? -44.653 -16.897 1.615 1.00 54.53 339 LEU A N 1
ATOM 2414 C CA . LEU A 1 339 ? -43.534 -16.015 1.250 1.00 54.53 339 LEU A CA 1
ATOM 2415 C C . LEU A 1 339 ? -43.666 -15.420 -0.164 1.00 54.53 339 LEU A C 1
ATOM 2417 O O . LEU A 1 339 ? -43.363 -14.245 -0.358 1.00 54.53 339 LEU A O 1
ATOM 2421 N N . ARG A 1 340 ? -44.188 -16.175 -1.144 1.00 53.66 340 ARG A N 1
ATOM 2422 C CA . ARG A 1 340 ? -44.425 -15.641 -2.502 1.00 53.66 340 ARG A CA 1
ATOM 2423 C C . ARG A 1 340 ? -45.568 -14.621 -2.558 1.00 53.66 340 ARG A C 1
ATOM 2425 O O . ARG A 1 340 ? -45.468 -13.652 -3.303 1.00 53.66 340 ARG A O 1
ATOM 2432 N N . ALA A 1 341 ? -46.611 -14.790 -1.743 1.00 53.34 341 ALA A N 1
ATOM 2433 C CA . ALA A 1 341 ? -47.709 -13.823 -1.661 1.00 53.34 341 ALA A CA 1
ATOM 2434 C C . ALA A 1 341 ? -47.297 -12.498 -0.985 1.00 53.34 341 ALA A C 1
ATOM 2436 O O . ALA A 1 341 ? -47.833 -11.449 -1.335 1.00 53.34 341 ALA A O 1
ATOM 2437 N N . ALA A 1 342 ? -46.333 -12.532 -0.056 1.00 53.53 342 ALA A N 1
ATOM 2438 C CA . ALA A 1 342 ? -45.780 -11.333 0.579 1.00 53.53 342 ALA A CA 1
ATOM 2439 C C . ALA A 1 342 ? -44.825 -10.562 -0.354 1.00 53.53 342 ALA A C 1
ATOM 2441 O O . ALA A 1 342 ? -44.876 -9.335 -0.404 1.00 53.53 342 ALA A O 1
ATOM 2442 N N . ALA A 1 343 ? -44.019 -11.268 -1.156 1.00 51.94 343 ALA A N 1
ATOM 2443 C CA . ALA A 1 343 ? -43.101 -10.648 -2.117 1.00 51.94 343 ALA A CA 1
ATOM 2444 C C . ALA A 1 343 ? -43.824 -9.924 -3.274 1.00 51.94 343 ALA A C 1
ATOM 2446 O O . ALA A 1 343 ? -43.358 -8.888 -3.738 1.00 51.94 343 ALA A O 1
ATOM 2447 N N . GLY A 1 344 ? -44.987 -10.427 -3.709 1.00 50.28 344 GLY A N 1
ATOM 2448 C CA . GLY A 1 344 ? -45.773 -9.803 -4.783 1.00 50.28 344 GLY A CA 1
ATOM 2449 C C . GLY A 1 344 ? -46.478 -8.498 -4.390 1.00 50.28 344 GLY A C 1
ATOM 2450 O O . GLY A 1 344 ? -46.737 -7.669 -5.256 1.00 50.28 344 GLY A O 1
ATOM 2451 N N . ARG A 1 345 ? -46.768 -8.284 -3.097 1.00 51.84 345 ARG A N 1
ATOM 2452 C CA . ARG A 1 345 ? -47.430 -7.052 -2.624 1.00 51.84 345 ARG A CA 1
ATOM 2453 C C . ARG A 1 345 ? -46.453 -5.885 -2.464 1.00 51.84 345 ARG A C 1
ATOM 2455 O O . ARG A 1 345 ? -46.784 -4.783 -2.880 1.00 51.84 345 ARG A O 1
ATOM 2462 N N . GLY A 1 346 ? -45.232 -6.141 -1.985 1.00 49.53 346 GLY A N 1
ATOM 2463 C CA . GLY A 1 346 ? -44.207 -5.096 -1.835 1.00 49.53 346 GLY A CA 1
ATOM 2464 C C . GLY A 1 346 ? -43.709 -4.515 -3.166 1.00 49.53 346 GLY A C 1
ATOM 2465 O O . GLY A 1 346 ? -43.400 -3.330 -3.250 1.00 49.53 346 GLY A O 1
ATOM 2466 N N . ALA A 1 347 ? -43.694 -5.317 -4.238 1.00 49.22 347 ALA A N 1
ATOM 2467 C CA . ALA A 1 347 ? -43.315 -4.841 -5.571 1.00 49.22 347 ALA A CA 1
ATOM 2468 C C . ALA A 1 347 ? -44.378 -3.922 -6.211 1.00 49.22 347 ALA A C 1
ATOM 2470 O O . ALA A 1 347 ? -44.033 -3.026 -6.978 1.00 49.22 347 ALA A O 1
ATOM 2471 N N . ALA A 1 348 ? -45.661 -4.109 -5.877 1.00 49.47 348 ALA A N 1
ATOM 2472 C CA . ALA A 1 348 ? -46.755 -3.282 -6.389 1.00 49.47 348 ALA A CA 1
ATOM 2473 C C . ALA A 1 348 ? -46.884 -1.931 -5.656 1.00 49.47 348 ALA A C 1
ATOM 2475 O O . ALA A 1 348 ? -47.340 -0.957 -6.254 1.00 49.47 348 ALA A O 1
ATOM 2476 N N . GLU A 1 349 ? -46.454 -1.853 -4.392 1.00 51.78 349 GLU A N 1
ATOM 2477 C CA . GLU A 1 349 ? -46.408 -0.604 -3.614 1.00 51.78 349 GLU A CA 1
ATOM 2478 C C . GLU A 1 349 ? -45.266 0.315 -4.079 1.00 51.78 349 GLU A C 1
ATOM 2480 O O . GLU A 1 349 ? -45.498 1.491 -4.347 1.00 51.78 349 GLU A O 1
ATOM 2485 N N . HIS A 1 350 ? -44.067 -0.224 -4.329 1.00 49.03 350 HIS A N 1
ATOM 2486 C CA . HIS A 1 350 ? -42.942 0.583 -4.827 1.00 49.03 350 HIS A CA 1
ATOM 2487 C C . HIS A 1 350 ? -43.110 1.097 -6.266 1.00 49.03 350 HIS A C 1
ATOM 2489 O O . HIS A 1 350 ? -42.557 2.140 -6.608 1.00 49.03 350 HIS A O 1
ATOM 2495 N N . ALA A 1 351 ? -43.904 0.423 -7.103 1.00 50.31 351 ALA A N 1
ATOM 2496 C CA . ALA A 1 351 ? -44.220 0.913 -8.446 1.00 50.31 351 ALA A CA 1
ATOM 2497 C C . ALA A 1 351 ? -45.228 2.081 -8.441 1.00 50.31 351 ALA A C 1
ATOM 2499 O O . ALA A 1 351 ? -45.244 2.874 -9.381 1.00 50.31 351 ALA A O 1
ATOM 2500 N N . ARG A 1 352 ? -46.052 2.217 -7.389 1.00 48.19 352 ARG A N 1
ATOM 2501 C CA . ARG A 1 352 ? -47.013 3.325 -7.248 1.00 48.19 352 ARG A CA 1
ATOM 2502 C C . ARG A 1 352 ? -46.362 4.600 -6.712 1.00 48.19 352 ARG A C 1
ATOM 2504 O O . ARG A 1 352 ? -46.692 5.678 -7.198 1.00 48.19 352 ARG A O 1
ATOM 2511 N N . ASP A 1 353 ? -45.382 4.479 -5.817 1.00 47.69 353 ASP A N 1
ATOM 2512 C CA . ASP A 1 353 ? -44.653 5.636 -5.274 1.00 47.69 353 ASP A CA 1
ATOM 2513 C C . ASP A 1 353 ? -43.697 6.283 -6.295 1.00 47.69 353 ASP A C 1
ATOM 2515 O O . ASP A 1 353 ? -43.444 7.485 -6.242 1.00 47.69 353 ASP A O 1
ATOM 2519 N N . ALA A 1 354 ? -43.214 5.523 -7.285 1.00 48.41 354 ALA A N 1
ATOM 2520 C CA . ALA A 1 354 ? -42.366 6.047 -8.362 1.00 48.41 354 ALA A CA 1
ATOM 2521 C C . ALA A 1 354 ? -43.138 6.845 -9.439 1.00 48.41 354 ALA A C 1
ATOM 2523 O O . ALA A 1 354 ? -42.521 7.567 -10.220 1.00 48.41 354 ALA A O 1
ATOM 2524 N N . ALA A 1 355 ?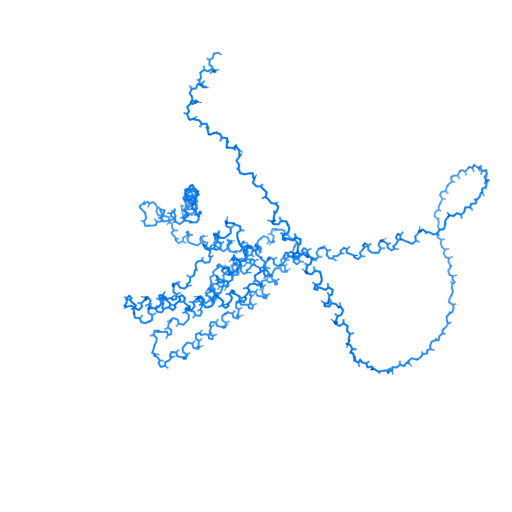 -44.472 6.739 -9.484 1.00 46.97 355 ALA A N 1
ATOM 2525 C CA . ALA A 1 355 ? -45.320 7.400 -10.482 1.00 46.97 355 ALA A CA 1
ATOM 2526 C C . ALA A 1 355 ? -45.932 8.735 -10.002 1.00 46.97 355 ALA A C 1
ATOM 2528 O O . ALA A 1 355 ? -46.609 9.412 -10.776 1.00 46.97 355 ALA A O 1
ATOM 2529 N N . ALA A 1 356 ? -45.688 9.143 -8.750 1.00 48.91 356 ALA A N 1
ATOM 2530 C CA . ALA A 1 356 ? -46.277 10.334 -8.137 1.00 48.91 356 ALA A CA 1
ATOM 2531 C C . ALA A 1 356 ? -45.224 11.408 -7.793 1.00 48.91 356 ALA A C 1
ATOM 2533 O O . ALA A 1 356 ? -45.012 11.751 -6.634 1.00 48.91 356 ALA A O 1
ATOM 2534 N N . LEU A 1 357 ? -44.581 11.986 -8.812 1.00 42.78 357 LEU A N 1
ATOM 2535 C CA . LEU A 1 357 ? -43.815 13.233 -8.681 1.00 42.78 357 LEU A CA 1
ATOM 2536 C C . LEU A 1 357 ? -44.171 14.191 -9.828 1.00 42.78 357 LEU A C 1
ATOM 2538 O O . LEU A 1 357 ? -43.694 13.994 -10.946 1.00 42.78 357 LEU A O 1
ATOM 2542 N N . PRO A 1 358 ? -44.966 15.253 -9.594 1.00 46.50 358 PRO A N 1
ATOM 2543 C CA . PRO A 1 358 ? -45.137 16.306 -10.577 1.00 46.50 358 PRO A CA 1
ATOM 2544 C C . PRO A 1 358 ? -44.133 17.449 -10.357 1.00 46.50 358 PRO A C 1
ATOM 2546 O O . PRO A 1 358 ? -43.947 17.969 -9.257 1.00 46.50 358 PRO A O 1
ATOM 2549 N N . ALA A 1 359 ? -43.515 17.838 -11.469 1.00 48.25 359 ALA A N 1
ATOM 2550 C CA . ALA A 1 359 ? -42.993 19.155 -11.824 1.00 48.25 359 ALA A CA 1
ATOM 2551 C C . ALA A 1 359 ? -43.141 20.293 -10.785 1.00 48.25 359 ALA A C 1
ATOM 2553 O O . ALA A 1 359 ? -44.174 20.957 -10.703 1.00 48.25 359 ALA A O 1
ATOM 2554 N N . ARG A 1 360 ? -42.040 20.635 -10.103 1.00 38.47 360 ARG A N 1
ATOM 2555 C CA . ARG A 1 360 ? -41.776 21.990 -9.578 1.00 38.47 360 ARG A CA 1
ATOM 2556 C C . ARG A 1 360 ? -40.302 22.364 -9.756 1.00 38.47 360 ARG A C 1
ATOM 2558 O O . ARG A 1 360 ? -39.571 22.589 -8.799 1.00 38.47 360 ARG A O 1
ATOM 2565 N N . ALA A 1 361 ? -39.878 22.458 -11.012 1.00 41.88 361 ALA A N 1
ATOM 2566 C CA . ALA A 1 361 ? -38.683 23.193 -11.405 1.00 41.88 361 ALA A CA 1
ATOM 2567 C C . ALA A 1 361 ? -39.127 24.537 -11.999 1.00 41.88 361 ALA A C 1
ATOM 2569 O O . ALA A 1 361 ? -39.595 24.574 -13.126 1.00 41.88 361 ALA A O 1
ATOM 2570 N N . HIS A 1 362 ? -39.062 25.598 -11.189 1.00 47.50 362 HIS A N 1
ATOM 2571 C CA . HIS A 1 362 ? -38.874 27.014 -11.554 1.00 47.50 362 HIS A CA 1
ATOM 2572 C C . HIS A 1 362 ? -39.502 27.910 -10.485 1.00 47.50 362 HIS A C 1
ATOM 2574 O O . HIS A 1 362 ? -40.696 28.196 -10.534 1.00 47.50 362 HIS A O 1
ATOM 2580 N N . ARG A 1 363 ? -38.683 28.405 -9.547 1.00 43.19 363 ARG A N 1
ATOM 2581 C CA . ARG A 1 363 ? -38.697 29.806 -9.080 1.00 43.19 363 ARG A CA 1
ATOM 2582 C C . ARG A 1 363 ? -37.648 30.024 -7.982 1.00 43.19 363 ARG A C 1
ATOM 2584 O O . ARG A 1 363 ? -37.583 29.263 -7.028 1.00 43.19 363 ARG A O 1
ATOM 2591 N N . ARG A 1 364 ? -36.926 31.146 -8.124 1.00 38.09 364 ARG A N 1
ATOM 2592 C CA . ARG A 1 364 ? -36.053 31.843 -7.153 1.00 38.09 364 ARG A CA 1
ATOM 2593 C C . ARG A 1 364 ? -34.588 31.383 -7.056 1.00 38.09 364 ARG A C 1
ATOM 2595 O O . ARG A 1 364 ? -34.185 30.703 -6.123 1.00 38.09 364 ARG A O 1
ATOM 2602 N N . ARG A 1 365 ? -33.765 31.903 -7.978 1.00 41.53 365 ARG A N 1
ATOM 2603 C CA . ARG A 1 365 ? -32.378 32.306 -7.675 1.00 41.53 365 ARG A CA 1
ATOM 2604 C C . ARG A 1 365 ? -32.416 33.664 -6.949 1.00 41.53 365 ARG A C 1
ATOM 2606 O O . ARG A 1 365 ? -33.102 34.552 -7.457 1.00 41.53 365 ARG A O 1
ATOM 2613 N N . PRO A 1 366 ? -31.697 33.876 -5.837 1.00 41.78 366 PRO A N 1
ATOM 2614 C CA . PRO A 1 366 ? -31.346 35.217 -5.384 1.00 41.78 366 PRO A CA 1
ATOM 2615 C C . PRO A 1 366 ? -30.200 35.769 -6.246 1.00 41.78 366 PRO A C 1
ATOM 2617 O O . PRO A 1 366 ? -29.256 35.049 -6.575 1.00 41.78 366 PRO A O 1
ATOM 2620 N N . ALA A 1 367 ? -30.317 37.035 -6.641 1.00 43.31 367 ALA A N 1
ATOM 2621 C CA . ALA A 1 367 ? -29.318 37.765 -7.411 1.00 43.31 367 ALA A CA 1
ATOM 2622 C C . ALA A 1 367 ? -28.036 38.013 -6.592 1.00 43.31 367 ALA A C 1
ATOM 2624 O O . ALA A 1 367 ? -28.096 38.264 -5.390 1.00 43.31 367 ALA A O 1
ATOM 2625 N N . ALA A 1 368 ? -26.884 37.955 -7.260 1.00 46.47 368 ALA A N 1
ATOM 2626 C CA . ALA A 1 368 ? -25.586 38.317 -6.699 1.00 46.47 368 ALA A CA 1
ATOM 2627 C C . ALA A 1 368 ? -25.482 39.843 -6.467 1.00 46.47 368 ALA A C 1
ATOM 2629 O O . ALA A 1 368 ? -25.984 40.603 -7.302 1.00 46.47 368 ALA A O 1
ATOM 2630 N N . PRO A 1 369 ? -24.809 40.324 -5.403 1.00 44.44 369 PRO A N 1
ATOM 2631 C CA . PRO A 1 369 ? -24.525 41.748 -5.238 1.00 44.44 369 PRO A CA 1
ATOM 2632 C C . PRO A 1 369 ? -23.410 42.203 -6.192 1.00 44.44 369 PRO A C 1
ATOM 2634 O O . PRO A 1 369 ? -22.399 41.520 -6.355 1.00 44.44 369 PRO A O 1
ATOM 2637 N N . ARG A 1 370 ? -23.598 43.374 -6.812 1.00 45.22 370 ARG A N 1
ATOM 2638 C CA . ARG A 1 370 ? -22.597 44.068 -7.641 1.00 45.22 370 ARG A CA 1
ATOM 2639 C C . ARG A 1 370 ? -21.435 44.602 -6.777 1.00 45.22 370 ARG A C 1
ATOM 2641 O O . ARG A 1 370 ? -21.683 45.002 -5.641 1.00 45.22 370 ARG A O 1
ATOM 2648 N N . PRO A 1 371 ? -20.195 44.665 -7.299 1.00 41.59 371 PRO A N 1
ATOM 2649 C CA . PRO A 1 371 ? -19.055 45.233 -6.588 1.00 41.59 371 PRO A CA 1
ATOM 2650 C C . PRO A 1 371 ? -19.049 46.761 -6.733 1.00 41.59 371 PRO A C 1
ATOM 2652 O O . PRO A 1 371 ? -19.054 47.274 -7.850 1.00 41.59 371 PRO A O 1
ATOM 2655 N N . GLY A 1 372 ? -19.035 47.489 -5.615 1.00 51.25 372 GLY A N 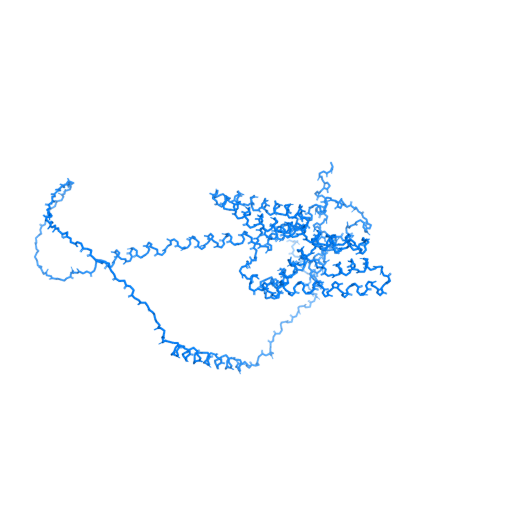1
ATOM 2656 C CA . GLY A 1 372 ? -18.870 48.947 -5.620 1.00 51.25 372 GLY A CA 1
ATOM 2657 C C . GLY A 1 372 ? -19.657 49.665 -4.529 1.00 51.25 372 GLY A C 1
ATOM 2658 O O . GLY A 1 372 ? -20.620 50.350 -4.839 1.00 51.25 372 GLY A O 1
ATOM 2659 N N . ALA A 1 373 ? -19.261 49.493 -3.265 1.00 45.47 373 ALA A N 1
ATOM 2660 C CA . ALA A 1 373 ? -19.635 50.371 -2.148 1.00 45.47 373 ALA A CA 1
ATOM 2661 C C . ALA A 1 373 ? -18.810 49.996 -0.902 1.00 45.47 373 ALA A C 1
ATOM 2663 O O . ALA A 1 373 ? -19.319 49.414 0.051 1.00 45.47 373 ALA A O 1
ATOM 2664 N N . ALA A 1 374 ? -17.505 50.266 -0.933 1.00 46.31 374 ALA A N 1
ATOM 2665 C CA . ALA A 1 374 ? -16.630 50.142 0.235 1.00 46.31 374 ALA A CA 1
ATOM 2666 C C . ALA A 1 374 ? -15.575 51.257 0.223 1.00 46.31 374 ALA A C 1
ATOM 2668 O O . ALA A 1 374 ? -14.380 51.003 0.280 1.00 46.31 374 ALA A O 1
ATOM 2669 N N . LEU A 1 375 ? -16.041 52.499 0.098 1.00 50.41 375 LEU A N 1
ATOM 2670 C CA . LEU A 1 375 ? -15.263 53.719 0.311 1.00 50.41 375 LEU A CA 1
ATOM 2671 C C . LEU A 1 375 ? -16.203 54.791 0.880 1.00 50.41 375 LEU A C 1
ATOM 2673 O O . LEU A 1 375 ? -16.476 55.768 0.200 1.00 50.41 375 LEU A O 1
ATOM 2677 N N . ASP A 1 376 ? -16.754 54.590 2.086 1.00 46.50 376 ASP A N 1
ATOM 2678 C CA . ASP A 1 376 ? -17.300 55.733 2.852 1.00 46.50 376 ASP A CA 1
ATOM 2679 C C . ASP A 1 376 ? -17.486 55.523 4.371 1.00 46.50 376 ASP A C 1
ATOM 2681 O O . ASP A 1 376 ? -18.297 56.180 5.018 1.00 46.50 376 ASP A O 1
ATOM 2685 N N . THR A 1 377 ? -16.740 54.608 4.999 1.00 47.25 377 THR A N 1
ATOM 2686 C CA . THR A 1 377 ? -16.839 54.379 6.460 1.00 47.25 377 THR A CA 1
ATOM 2687 C C . THR A 1 377 ? -15.586 54.768 7.246 1.00 47.25 377 THR A C 1
ATOM 2689 O O . THR A 1 377 ? -15.450 54.395 8.406 1.00 47.25 377 THR A O 1
ATOM 2692 N N . ALA A 1 378 ? -14.694 55.575 6.662 1.00 48.81 378 ALA A N 1
ATOM 2693 C CA . ALA A 1 378 ? -13.450 56.024 7.302 1.00 48.81 378 ALA A CA 1
ATOM 2694 C C . ALA A 1 378 ? -13.384 57.540 7.595 1.00 48.81 378 ALA A C 1
ATOM 2696 O O . ALA A 1 378 ? -12.294 58.075 7.771 1.00 48.81 378 ALA A O 1
ATOM 2697 N N . ARG A 1 379 ? -14.520 58.257 7.671 1.00 51.19 379 ARG A N 1
ATOM 2698 C CA . ARG A 1 379 ? -14.511 59.715 7.933 1.00 51.19 379 ARG A CA 1
ATOM 2699 C C . ARG A 1 379 ? -15.557 60.235 8.928 1.00 51.19 379 ARG A C 1
ATOM 2701 O O . ARG A 1 379 ? -15.977 61.383 8.835 1.00 51.19 379 ARG A O 1
ATOM 2708 N N . ARG A 1 380 ? -15.980 59.415 9.899 1.00 51.72 380 ARG A N 1
ATOM 2709 C CA . ARG A 1 380 ? -16.923 59.844 10.959 1.00 51.72 380 ARG A CA 1
ATOM 2710 C C . ARG A 1 380 ? -16.619 59.312 12.369 1.00 51.72 380 ARG A C 1
ATOM 2712 O O . ARG A 1 380 ? -17.525 59.062 13.156 1.00 51.72 380 ARG A O 1
ATOM 2719 N N . ARG A 1 381 ? -15.333 59.170 12.703 1.00 51.03 381 ARG A N 1
ATOM 2720 C CA . ARG A 1 381 ? -14.836 59.109 14.091 1.00 51.03 381 ARG A CA 1
ATOM 2721 C C . ARG A 1 381 ? -13.539 59.911 14.175 1.00 51.03 381 ARG A C 1
ATOM 2723 O O . ARG A 1 381 ? -12.473 59.403 13.859 1.00 51.03 381 ARG A O 1
ATOM 2730 N N . GLY A 1 382 ? -13.685 61.187 14.501 1.00 49.03 382 GLY A N 1
ATOM 2731 C CA . GLY A 1 382 ? -12.635 62.199 14.521 1.00 49.03 382 GLY A CA 1
ATOM 2732 C C . GLY A 1 382 ? -13.311 63.563 14.557 1.00 49.03 382 GLY A C 1
ATOM 2733 O O . GLY A 1 382 ? -13.516 64.170 13.509 1.00 49.03 382 GLY A O 1
ATOM 2734 N N . GLY A 1 383 ? -13.761 63.944 15.750 1.00 42.50 383 GLY A N 1
ATOM 2735 C CA . GLY A 1 383 ? -14.559 65.129 16.054 1.00 42.50 383 GLY A CA 1
ATOM 2736 C C . GLY A 1 383 ? -15.059 65.024 17.478 1.00 42.50 383 GLY A C 1
ATOM 2737 O O . GLY A 1 383 ? -15.928 64.148 17.690 1.00 42.50 383 GLY A O 1
#

Foldseek 3Di:
DVVVLLVVVVVQLVVLLCVQLVVCVVVVHHSVRRSVVSCCCQDPVHPDDHRDPVSVVVVVLLVLLVLLLQLLQVDAPVLLVVCQVCLQVVLVVLLVVQLVVQLVVCVVVVHDNLVSSVRSNVRSADDLSVLLVVCVVVVNCSPPVNSSSNSSNLNRLLVVQLVVQLSVLVVDDPVCSVVSSVVSVVLSVVLVVVLVCCLVPVLVVLVVVQVVVPDPVSNVVSLSVQSQVQLVSCVVSVGHSSSSSSSSSNSVNVVVVVVVVVVVVVPPPVVVVVVVVVVPPPDDDDDDDDDDDDDDDDDDDDDDDDDDDDDDDDDDDDDDDDDDDDDDDDDPPVVVVVVVVVVVVVVVVVVVVVVDDDDDPDDDDDDDDDDDDDPDPPPPDDD

Radius of gyration: 36.25 Å; chains: 1; bounding box: 87×113×103 Å